Protein AF-A0A1Q9E3M9-F1 (afdb_monomer_lite)

Secondary structure (DSSP, 8-state):
--HHHHHHHHHH-GGGGGS-IIIIIHHHHHHHHHTT--HHHHHHHHHH-GGGGGS-IIIIIHHHHHHHHHTT--HHHHHHHHHHHH---SSHHHHHTT---TTTS-SSTHHHHHHHHHHHHT--HHHHHHHHHH-GGGGGS-IIIIIHHHHHHHHHTS---HHHHHHHHHH-GGGGGS-IIIIIHHHHHHHHHTT--HHHHHHHHHH-GGGGGS-IIIIIIHHHHHHHHTT--HHHHHHHHHH-HHHHHS-IIIIIHHHHHHHHHHS-HHHHHHHHHH-GGGGGS-HHHHHHHHHHHHHHT-GGGHHHHHHS-HHHHIIIIIGGGHHHHTT--S--------------------------PPPPP-B-GGG----------------S-SSS-SS--------------PPPPP-PPPPHHHHHSEE-SS-S-HHHHHHHHHHHHHH-TTS-GGGGSEEEE----TT--SSEE--SEEEES-BSSTT-EEEEEEE-SGGGGSHHHHHHHHHHHHHHHHTS-TT-EEEEEESS-------TTEEEEEPPPP-TTS--HHHHHHHHHHTT-

Foldseek 3Di:
DPPVLVVLLCVVCVCVVVDDCPPQVVVVVVVLVVLPADPVLVSQLCSQQVCLSVFDVVQFVVVLVVVLVVLVADSVLVNLLSSVLSPDDPQCVVVCVVFVPPRPDGPDDLQVVLLVVLVVLPDDSVLSSLLCSQCVSSSRDDCVPQVVVVLVCLCPVLPADSVLSSLLCSVCVCLSVDDCVPFQVVLLVVLVVLVDDSVLSNLLCSVPVCSSVDDVVVFVVVVLVVLVVLVDDSVLSNLLCSVCVVLSVDDCPPFVVVVLVVCVVLDDSVVSNVLCRVQVCLSVDDPVLLVVLCVLCVVQVQSLCSRVLSVDDPVVNCVVRVVVVVVVVVPDDPDDDDDDDDDDDDDDDDDDDDDDDDDDDFDFAQFDPVLDDDDDDDDDDDDDDDPDDPVPDDDDPDDDDDDDDDDDDDDDDDDDDAAPQLVQKDFDPDQPDPVLLVVCLVVLCSQPVPDPSRSQQIKHADDPDVPPNDRIQTANGWDACGGPPRQAIEGEHEPEDCCCLDPVNVVVVVVSQVRVQVVGDPPHAYEYEACDDSPDPQDRRYGYFHFHPDRPPDDRRVVVSVVVSVVVD

Sequence (569 aa):
MSSAQAEELVVKCPALARYGIDDKLKPMIQELEAWGLKKPQIANALSRYPPILRCSLEKNLKPTVRWLQDLGMTKADVSKVIVRLGLSKVEVVKVCARAPALLGYSIDENMKRTVHWFRELGLTETEVSKVIVRCPQVMGCSIEENLKPKVQWFRRDVGLARKHVATSIVRCPSVLGFSIENRLQPTRQWLQDLGLSKAEVAKVVSRLPAVLGLNIEKNLKLKVQWLRHLGLVEAEVANVMLGSPQLFAMSLQRNLKPKLRWLSELFSAERVRFLLVRYPYIFSRSHERWARRIQVLRRSGELSSFGPAMMLTDAKFAMRFENQRAVLLSKRPRGQVDAISVVSGGPFFSPAEGAGGTRVGYPSLPLRAQAIGTDLSGKGAYCGERLYLKVLCMRAFTCSFWGSLALVSCGACVVQSPPSWWKAGHPRRRPGSLAEAELLSHLAVLLLPEEPIAELFRDFPVEKQEGWGSNTLSPDLAVYGALETEEAALFLEYDGYYRHLTPAGKTADSRKTAVLLDSSPAGSYVLRIVHAHRRLELSCGLGEVVVDPWKPGHDPSLVKALFMSLSSC

InterPro domains:
  IPR003690 Transcription termination factor, mitochondrial/chloroplastic [PF02536] (30-84)
  IPR003690 Transcription termination factor, mitochondrial/chloroplastic [PF02536] (91-317)
  IPR003690 Transcription termination factor, mitochondrial/chloroplastic [PTHR13068] (116-231)
  IPR003690 Transcription termination factor, mitochondrial/chloroplastic [SM00733] (7-38)
  IPR003690 Transcription termination factor, mitochondrial/chloroplastic [SM00733] (43-74)
  IPR003690 Transcription termination factor, mitochondrial/chloroplastic [SM00733] (93-124)
  IPR003690 Transcription termination factor, mitochondrial/chloroplastic [SM00733] (129-161)
  IPR003690 Transcription termination factor, mitochondrial/chloroplastic [SM00733] (166-197)
  IPR003690 Transcription termination factor, mitochondrial/chloroplastic [SM00733] (202-233)
  IPR003690 Transcription termination factor, mitochondrial/chloroplastic [SM00733] (238-270)
  IPR003690 Transcription termination factor, mitochondrial/chloroplastic [SM00733] (273-304)
  IPR038538 MTERF superfamily, mitochondrial/chloroplastic [G3DSA:1.25.70.10] (1-85)
  IPR038538 MTERF superfamily, mitochondrial/chloroplastic [G3DSA:1.25.70.10] (173-316)

Radius of gyration: 34.76 Å; chains: 1; bounding box: 92×71×92 Å

Structure (mmCIF, N/CA/C/O backbone):
data_AF-A0A1Q9E3M9-F1
#
_entry.id   AF-A0A1Q9E3M9-F1
#
loop_
_atom_site.group_PDB
_atom_site.id
_atom_site.type_symbol
_atom_site.label_atom_id
_atom_site.label_alt_id
_atom_site.label_comp_id
_atom_site.label_asym_id
_atom_site.label_entity_id
_atom_site.label_seq_id
_atom_site.pdbx_PDB_ins_code
_atom_site.Cartn_x
_atom_site.Cartn_y
_atom_site.Cartn_z
_atom_site.occupancy
_atom_site.B_iso_or_equiv
_atom_site.auth_seq_id
_atom_site.auth_comp_id
_atom_site.auth_asym_id
_atom_site.auth_atom_id
_atom_site.pdbx_PDB_model_num
ATOM 1 N N . MET A 1 1 ? 36.127 2.850 -10.209 1.00 72.31 1 MET A N 1
ATOM 2 C CA . MET A 1 1 ? 35.883 1.478 -9.706 1.00 72.31 1 MET A CA 1
ATOM 3 C C . MET A 1 1 ? 36.886 1.202 -8.607 1.00 72.31 1 MET A C 1
ATOM 5 O O . MET A 1 1 ? 37.957 1.790 -8.661 1.00 72.31 1 MET A O 1
ATOM 9 N N . SER A 1 2 ? 36.557 0.367 -7.622 1.00 80.25 2 SER A N 1
ATOM 10 C CA . SER A 1 2 ? 37.592 -0.211 -6.750 1.00 80.25 2 SER A CA 1
ATOM 11 C C . SER A 1 2 ? 38.396 -1.279 -7.508 1.00 80.25 2 SER A C 1
ATOM 13 O O . SER A 1 2 ? 37.903 -1.795 -8.514 1.00 80.25 2 SER A O 1
ATOM 15 N N . SER A 1 3 ? 39.591 -1.641 -7.019 1.00 80.25 3 SER A N 1
ATOM 16 C CA . SER A 1 3 ? 40.403 -2.729 -7.607 1.00 80.25 3 SER A CA 1
ATOM 17 C C . SER A 1 3 ? 39.601 -4.029 -7.721 1.00 80.25 3 SER A C 1
ATOM 19 O O . SER A 1 3 ? 39.461 -4.581 -8.806 1.00 80.25 3 SER A O 1
ATOM 21 N N . ALA A 1 4 ? 38.910 -4.416 -6.643 1.00 80.12 4 ALA A N 1
ATOM 22 C CA . ALA A 1 4 ? 38.065 -5.612 -6.617 1.00 80.12 4 ALA A CA 1
ATOM 23 C C . ALA A 1 4 ? 36.946 -5.605 -7.680 1.00 80.12 4 ALA A C 1
ATOM 25 O O . ALA A 1 4 ? 36.628 -6.639 -8.260 1.00 80.12 4 ALA A O 1
ATOM 26 N N . GLN A 1 5 ? 36.342 -4.443 -7.971 1.00 75.62 5 GLN A N 1
ATOM 27 C CA . GLN A 1 5 ? 35.337 -4.340 -9.038 1.00 75.62 5 GLN A CA 1
ATOM 28 C C . GLN A 1 5 ? 35.954 -4.482 -10.433 1.00 75.62 5 GLN A C 1
ATOM 30 O O . GLN A 1 5 ? 35.278 -4.954 -11.346 1.00 75.62 5 GLN A O 1
ATOM 35 N N . ALA A 1 6 ? 37.196 -4.025 -10.616 1.00 79.94 6 ALA A N 1
ATOM 36 C CA . ALA A 1 6 ? 37.925 -4.152 -11.875 1.00 79.94 6 ALA A CA 1
ATOM 37 C C . ALA A 1 6 ? 38.322 -5.602 -12.138 1.00 79.94 6 ALA A C 1
ATOM 39 O O . ALA A 1 6 ? 38.054 -6.112 -13.222 1.00 79.94 6 ALA A O 1
ATOM 40 N N . GLU A 1 7 ? 38.844 -6.282 -11.122 1.00 81.81 7 GLU A N 1
ATOM 41 C CA . GLU A 1 7 ? 39.157 -7.710 -11.175 1.00 81.81 7 GLU A CA 1
ATOM 42 C C . GLU A 1 7 ? 37.902 -8.541 -11.492 1.00 81.81 7 GLU A C 1
ATOM 44 O O . GLU A 1 7 ? 37.902 -9.332 -12.434 1.00 81.81 7 GLU A O 1
ATOM 49 N N . GLU A 1 8 ? 36.785 -8.293 -10.793 1.00 79.06 8 GLU A N 1
ATOM 50 C CA . GLU A 1 8 ? 35.508 -8.974 -11.053 1.00 79.06 8 GLU A CA 1
ATOM 51 C C . GLU A 1 8 ? 35.000 -8.742 -12.490 1.00 79.06 8 GLU A C 1
ATOM 53 O O . GLU A 1 8 ? 34.477 -9.661 -13.128 1.00 79.06 8 GLU A O 1
ATOM 58 N N . LEU A 1 9 ? 35.154 -7.523 -13.017 1.00 79.06 9 LEU A N 1
ATOM 59 C CA . LEU A 1 9 ? 34.756 -7.180 -14.382 1.00 79.06 9 LEU A CA 1
ATOM 60 C C . LEU A 1 9 ? 35.605 -7.920 -15.426 1.00 79.06 9 LEU A C 1
ATOM 62 O O . LEU A 1 9 ? 35.044 -8.448 -16.386 1.00 79.06 9 LEU A O 1
ATOM 66 N N . VAL A 1 10 ? 36.926 -7.973 -15.238 1.00 82.00 10 VAL A N 1
ATOM 67 C CA . VAL A 1 10 ? 37.850 -8.673 -16.145 1.00 82.00 10 VAL A CA 1
ATOM 68 C C . VAL A 1 10 ? 37.545 -10.171 -16.173 1.00 82.00 10 VAL A C 1
ATOM 70 O O . VAL A 1 10 ? 37.449 -10.750 -17.254 1.00 82.00 10 VAL A O 1
ATOM 73 N N . VAL A 1 11 ? 37.284 -10.782 -15.011 1.00 81.06 11 VAL A N 1
ATOM 74 C CA . VAL A 1 11 ? 36.912 -12.205 -14.912 1.00 81.06 11 VAL A CA 1
ATOM 75 C C . VAL A 1 11 ? 35.598 -12.497 -15.642 1.00 81.06 11 VAL A C 1
ATOM 77 O O . VAL A 1 11 ? 35.499 -13.463 -16.396 1.00 81.06 11 VAL A O 1
ATOM 80 N N . LYS A 1 12 ? 34.571 -11.660 -15.451 1.00 74.19 12 LYS A N 1
ATOM 81 C CA . LYS A 1 12 ? 33.251 -11.871 -16.073 1.00 74.19 12 LYS A CA 1
ATOM 82 C C . LYS A 1 12 ? 33.185 -11.462 -17.545 1.00 74.19 12 LYS A C 1
ATOM 84 O O . LYS A 1 12 ? 32.263 -11.876 -18.248 1.00 74.19 12 LYS A O 1
ATOM 89 N N . CYS A 1 13 ? 34.105 -10.622 -18.010 1.00 74.56 13 CYS A N 1
ATOM 90 C CA . CYS A 1 13 ? 34.165 -10.156 -19.391 1.00 74.56 13 CYS A CA 1
ATOM 91 C C . CYS A 1 13 ? 35.605 -10.153 -19.911 1.00 74.56 13 CYS A C 1
ATOM 93 O O . CYS A 1 13 ? 36.184 -9.084 -20.106 1.00 74.56 13 CYS A O 1
ATOM 95 N N . PRO A 1 14 ? 36.167 -11.330 -20.236 1.00 77.94 14 PRO A N 1
ATOM 96 C CA . PRO A 1 14 ? 37.509 -11.419 -20.817 1.00 77.94 14 PRO A CA 1
ATOM 97 C C . PRO A 1 14 ? 37.640 -10.647 -22.140 1.00 77.94 14 PRO A C 1
ATOM 99 O O . PRO A 1 14 ? 38.711 -10.164 -22.496 1.00 77.94 14 PRO A O 1
ATOM 102 N N . ALA A 1 15 ? 36.523 -10.469 -22.858 1.00 76.62 15 ALA A N 1
ATOM 103 C CA . ALA A 1 15 ? 36.451 -9.663 -24.076 1.00 76.62 15 ALA A CA 1
ATOM 104 C C . ALA A 1 15 ? 36.754 -8.170 -23.851 1.00 76.62 15 ALA A C 1
ATOM 106 O O . ALA A 1 15 ? 36.990 -7.465 -24.828 1.00 76.62 15 ALA A O 1
ATOM 107 N N . LEU A 1 16 ? 36.775 -7.688 -22.601 1.00 80.44 16 LEU A N 1
ATOM 108 C CA . LEU A 1 16 ? 37.131 -6.310 -22.266 1.00 80.44 16 LEU A CA 1
ATOM 109 C C . LEU A 1 16 ? 38.517 -5.925 -22.800 1.00 80.44 16 LEU A C 1
ATOM 111 O O . LEU A 1 16 ? 38.677 -4.809 -23.279 1.00 80.44 16 LEU A O 1
ATOM 115 N N . ALA A 1 17 ? 39.476 -6.857 -22.797 1.00 79.12 17 ALA A N 1
ATOM 116 C CA . ALA A 1 17 ? 40.823 -6.636 -23.333 1.00 79.12 17 ALA A CA 1
ATOM 117 C C . ALA A 1 17 ? 40.845 -6.355 -24.849 1.00 79.12 17 ALA A C 1
ATOM 119 O O . ALA A 1 17 ? 41.837 -5.858 -25.367 1.00 79.12 17 ALA A O 1
ATOM 120 N N . ARG A 1 18 ? 39.758 -6.677 -25.564 1.00 81.38 18 ARG A N 1
ATOM 121 C CA . ARG A 1 18 ? 39.610 -6.451 -27.010 1.00 81.38 18 ARG A CA 1
ATOM 122 C C . ARG A 1 18 ? 38.850 -5.167 -27.340 1.00 81.38 18 ARG A C 1
ATOM 124 O O . ARG A 1 18 ? 38.655 -4.873 -28.514 1.00 81.38 18 ARG A O 1
ATOM 131 N N . TYR A 1 19 ? 38.346 -4.443 -26.342 1.00 83.62 19 TYR A N 1
ATOM 132 C CA . TYR A 1 19 ? 37.642 -3.185 -26.566 1.00 83.62 19 TYR A CA 1
ATOM 133 C C . TYR A 1 19 ? 38.624 -2.033 -26.472 1.00 83.62 19 TYR A C 1
ATOM 135 O O . TYR A 1 19 ? 39.259 -1.851 -25.433 1.00 83.62 19 TYR A O 1
ATOM 143 N N . GLY A 1 20 ? 38.727 -1.244 -27.538 1.00 83.25 20 GLY A N 1
ATOM 144 C CA . GLY A 1 20 ? 39.530 -0.042 -27.478 1.00 83.25 20 GLY A CA 1
ATOM 145 C C . GLY A 1 20 ? 38.888 1.001 -26.557 1.00 83.25 20 GLY A C 1
ATOM 146 O O . GLY A 1 20 ? 37.668 1.066 -26.324 1.00 83.25 20 GLY A O 1
ATOM 147 N N . ILE A 1 21 ? 39.769 1.773 -25.928 1.00 84.06 21 ILE A N 1
ATOM 148 C CA . ILE A 1 21 ? 39.383 2.747 -24.912 1.00 84.06 21 ILE A CA 1
ATOM 149 C C . ILE A 1 21 ? 38.654 3.919 -25.574 1.00 84.06 21 ILE A C 1
ATOM 151 O O . ILE A 1 21 ? 37.611 4.338 -25.076 1.00 84.06 21 ILE A O 1
ATOM 155 N N . ASP A 1 22 ? 39.180 4.423 -26.689 1.00 84.12 22 ASP A N 1
ATOM 156 C CA . ASP A 1 22 ? 38.700 5.639 -27.351 1.00 84.12 22 ASP A CA 1
ATOM 157 C C . ASP A 1 22 ? 37.520 5.411 -28.300 1.00 84.12 22 ASP A C 1
ATOM 159 O O . ASP A 1 22 ? 36.632 6.253 -28.389 1.00 84.12 22 ASP A O 1
ATOM 163 N N . ASP A 1 23 ? 37.468 4.262 -28.963 1.00 82.56 23 ASP A N 1
ATOM 164 C CA . ASP A 1 23 ? 36.456 3.908 -29.963 1.00 82.56 23 ASP A CA 1
ATOM 165 C C . ASP A 1 23 ? 35.197 3.280 -29.347 1.00 82.56 23 ASP A C 1
ATOM 167 O O . ASP A 1 23 ? 34.107 3.408 -29.906 1.00 82.56 23 ASP A O 1
ATOM 171 N N . LYS A 1 24 ? 35.312 2.619 -28.185 1.00 83.56 24 LYS A N 1
ATOM 172 C CA . LYS A 1 24 ? 34.184 1.895 -27.581 1.00 83.56 24 LYS A CA 1
ATOM 173 C C . LYS A 1 24 ? 33.884 2.263 -26.136 1.00 83.56 24 LYS A C 1
ATOM 175 O O . LYS A 1 24 ? 32.739 2.595 -25.818 1.00 83.56 24 LYS A O 1
ATOM 180 N N . LEU A 1 25 ? 34.871 2.178 -25.244 1.00 84.00 25 LEU A N 1
ATOM 181 C CA . LEU A 1 25 ? 34.615 2.342 -23.809 1.00 84.00 25 LEU A CA 1
ATOM 182 C C . LEU A 1 25 ? 34.280 3.795 -23.445 1.00 84.00 25 LEU A C 1
ATOM 184 O O . LEU A 1 25 ? 33.283 4.026 -22.758 1.00 84.00 25 LEU A O 1
ATOM 188 N N . LYS A 1 26 ? 35.058 4.773 -23.928 1.00 88.00 26 LYS A N 1
ATOM 189 C CA . LYS A 1 26 ? 34.812 6.204 -23.687 1.00 88.00 26 LYS A CA 1
ATOM 190 C C . LYS A 1 26 ? 33.449 6.660 -24.232 1.00 88.00 26 LYS A C 1
ATOM 192 O O . LYS A 1 26 ? 32.684 7.184 -23.420 1.00 88.00 26 LYS A O 1
ATOM 197 N N . PRO A 1 27 ? 33.079 6.410 -25.507 1.00 88.62 27 PRO A N 1
ATOM 198 C CA . PRO A 1 27 ? 31.765 6.800 -26.025 1.00 88.62 27 PRO A CA 1
ATOM 199 C C . PRO A 1 27 ? 30.605 6.169 -25.250 1.00 88.62 27 PRO A C 1
ATOM 201 O O . PRO A 1 27 ? 29.623 6.839 -24.941 1.00 88.62 27 PRO A O 1
ATOM 204 N N . MET A 1 28 ? 30.726 4.893 -24.863 1.00 82.25 28 MET A N 1
ATOM 205 C CA . MET A 1 28 ? 29.691 4.222 -24.076 1.00 82.25 28 MET A CA 1
ATOM 206 C C . MET A 1 28 ? 29.522 4.852 -22.688 1.00 82.25 28 MET A C 1
ATOM 208 O O . MET A 1 28 ? 28.396 5.060 -22.243 1.00 82.25 28 MET A O 1
ATOM 212 N N . ILE A 1 29 ? 30.622 5.168 -21.999 1.00 84.62 29 ILE A N 1
ATOM 213 C CA . ILE A 1 29 ? 30.569 5.823 -20.685 1.00 84.62 29 ILE A CA 1
ATOM 214 C C . ILE A 1 29 ? 29.974 7.230 -20.812 1.00 84.62 29 ILE A C 1
ATOM 216 O O . ILE A 1 29 ? 29.083 7.566 -20.035 1.00 84.62 29 ILE A O 1
ATOM 220 N N . GLN A 1 30 ? 30.413 8.014 -21.800 1.00 89.00 30 GLN A N 1
ATOM 221 C CA . GLN A 1 30 ? 29.900 9.364 -22.054 1.00 89.00 30 GLN A CA 1
ATOM 222 C C . GLN A 1 30 ? 28.395 9.357 -22.336 1.00 89.00 30 GLN A C 1
ATOM 224 O O . GLN A 1 30 ? 27.663 10.183 -21.797 1.00 89.00 30 GLN A O 1
ATOM 229 N N . GLU A 1 31 ? 27.902 8.396 -23.117 1.00 83.81 31 GLU A N 1
ATOM 230 C CA . GLU A 1 31 ? 26.470 8.281 -23.395 1.00 83.81 31 GLU A CA 1
ATOM 231 C C . GLU A 1 31 ? 25.672 7.872 -22.140 1.00 83.81 31 GLU A C 1
ATOM 233 O O . GLU A 1 31 ? 24.611 8.430 -21.860 1.00 83.81 31 GLU A O 1
ATOM 238 N N . LEU A 1 32 ? 26.194 6.957 -21.313 1.00 80.50 32 LEU A N 1
ATOM 239 C CA . LEU A 1 32 ? 25.564 6.615 -20.029 1.00 80.50 32 LEU A CA 1
ATOM 240 C C . LEU A 1 32 ? 25.511 7.829 -19.080 1.00 80.50 32 LEU A C 1
ATOM 242 O O . LEU A 1 32 ? 24.511 8.027 -18.380 1.00 80.50 32 LEU A O 1
ATOM 246 N N . GLU A 1 33 ? 26.549 8.669 -19.070 1.00 84.88 33 GLU A N 1
ATOM 247 C CA . GLU A 1 33 ? 26.542 9.955 -18.360 1.00 84.88 33 GLU A CA 1
ATOM 248 C C . GLU A 1 33 ? 25.502 10.917 -18.961 1.00 84.88 33 GLU A C 1
ATOM 250 O O . GLU A 1 33 ? 24.733 11.545 -18.222 1.00 84.88 33 GLU A O 1
ATOM 255 N N . ALA A 1 34 ? 25.383 10.963 -20.292 1.00 85.75 34 ALA A N 1
ATOM 256 C CA . ALA A 1 34 ? 24.365 11.734 -21.000 1.00 85.75 34 ALA A CA 1
ATOM 257 C C . ALA A 1 34 ? 22.933 11.262 -20.684 1.00 85.75 34 ALA A C 1
ATOM 259 O O . ALA A 1 34 ? 22.013 12.081 -20.690 1.00 85.75 34 ALA A O 1
ATOM 260 N N . TRP A 1 35 ? 22.725 10.000 -20.292 1.00 80.88 35 TRP A N 1
ATOM 261 C CA . TRP A 1 35 ? 21.451 9.482 -19.759 1.00 80.88 35 TRP A CA 1
ATOM 262 C C . TRP A 1 35 ? 21.287 9.662 -18.244 1.00 80.88 35 TRP A C 1
ATOM 264 O O . TRP A 1 35 ? 20.272 9.278 -17.665 1.00 80.88 35 TRP A O 1
ATOM 274 N N . GLY A 1 36 ? 22.233 10.340 -17.593 1.00 80.19 36 GLY A N 1
ATOM 275 C CA . GLY A 1 36 ? 22.123 10.782 -16.205 1.00 80.19 36 GLY A CA 1
ATOM 276 C C . GLY A 1 36 ? 22.624 9.766 -15.184 1.00 80.19 36 GLY A C 1
ATOM 277 O O . GLY A 1 36 ? 22.247 9.851 -14.012 1.00 80.19 36 GLY A O 1
ATOM 278 N N . LEU A 1 37 ? 23.443 8.794 -15.594 1.00 80.69 37 LEU A N 1
ATOM 279 C CA . LEU A 1 37 ? 24.149 7.929 -14.656 1.00 80.69 37 LEU A CA 1
ATOM 280 C C . LEU A 1 37 ? 25.412 8.631 -14.149 1.00 80.69 37 LEU A C 1
ATOM 282 O O . LEU A 1 37 ? 26.186 9.195 -14.913 1.00 80.69 37 LEU A O 1
ATOM 286 N N . LYS A 1 38 ? 25.657 8.558 -12.841 1.00 85.31 38 LYS A N 1
ATOM 287 C CA . LYS A 1 38 ? 26.912 9.024 -12.238 1.00 85.31 38 LYS A CA 1
ATOM 288 C C . LYS A 1 38 ? 28.002 7.964 -12.407 1.00 85.31 38 LYS A C 1
ATOM 290 O O . LYS A 1 38 ? 27.709 6.769 -12.342 1.00 85.31 38 LYS A O 1
ATOM 295 N N . LYS A 1 39 ? 29.274 8.372 -12.477 1.00 84.25 39 LYS A N 1
ATOM 296 C CA . LYS A 1 39 ? 30.438 7.462 -12.582 1.00 84.25 39 LYS A CA 1
ATOM 297 C C . LYS A 1 39 ? 30.401 6.246 -11.631 1.00 84.25 39 LYS A C 1
ATOM 299 O O . LYS A 1 39 ? 30.649 5.137 -12.104 1.00 84.25 39 LYS A O 1
ATOM 304 N N . PRO A 1 40 ? 30.026 6.367 -10.336 1.00 82.75 40 PRO A N 1
ATOM 305 C CA . PRO A 1 40 ? 29.911 5.201 -9.451 1.00 82.75 40 PRO A CA 1
ATOM 306 C C . PRO A 1 40 ? 28.787 4.230 -9.845 1.00 82.75 40 PRO A C 1
ATOM 308 O O . PRO A 1 40 ? 28.911 3.021 -9.658 1.00 82.75 40 PRO A O 1
ATOM 311 N N . GLN A 1 41 ? 27.686 4.746 -10.397 1.00 79.75 41 GLN A N 1
ATOM 312 C CA . GLN A 1 41 ? 26.563 3.936 -10.870 1.00 79.75 41 GLN A CA 1
ATOM 313 C C . GLN A 1 41 ? 26.940 3.176 -12.141 1.00 79.75 41 GLN A C 1
ATOM 315 O O . GLN A 1 41 ? 26.636 1.991 -12.233 1.00 79.75 41 GLN A O 1
ATOM 320 N N . ILE A 1 42 ? 27.646 3.834 -13.067 1.00 79.31 42 ILE A N 1
ATOM 321 C CA . ILE A 1 42 ? 28.178 3.226 -14.295 1.00 79.31 42 ILE A CA 1
ATOM 322 C C . ILE A 1 42 ? 29.141 2.097 -13.934 1.00 79.31 42 ILE A C 1
ATOM 324 O O . ILE A 1 42 ? 28.916 0.956 -14.321 1.00 79.31 42 ILE A O 1
ATOM 328 N N . ALA A 1 43 ? 30.140 2.387 -13.100 1.00 79.88 43 ALA A N 1
ATOM 329 C CA . ALA A 1 43 ? 31.094 1.408 -12.582 1.00 79.88 43 ALA A CA 1
ATOM 330 C C . ALA A 1 43 ? 30.414 0.136 -12.046 1.00 79.88 43 ALA A C 1
ATOM 332 O O . ALA A 1 43 ? 30.756 -0.981 -12.426 1.00 79.88 43 ALA A O 1
ATOM 333 N N . ASN A 1 44 ? 29.419 0.312 -11.179 1.00 76.38 44 ASN A N 1
ATOM 334 C CA . ASN A 1 44 ? 28.706 -0.799 -10.565 1.00 76.38 44 ASN A CA 1
ATOM 335 C C . ASN A 1 44 ? 27.724 -1.504 -11.527 1.00 76.38 44 ASN A C 1
ATOM 337 O O . ASN A 1 44 ? 27.471 -2.694 -11.364 1.00 76.38 44 ASN A O 1
ATOM 341 N N . ALA A 1 45 ? 27.167 -0.810 -12.523 1.00 71.19 45 ALA A N 1
ATOM 342 C CA . ALA A 1 45 ? 26.358 -1.440 -13.566 1.00 71.19 45 ALA A CA 1
ATOM 343 C C . ALA A 1 45 ? 27.224 -2.322 -14.479 1.00 71.19 45 ALA A C 1
ATOM 345 O O . ALA A 1 45 ? 26.863 -3.471 -14.730 1.00 71.19 45 ALA A O 1
ATOM 346 N N . LEU A 1 46 ? 28.391 -1.820 -14.896 1.00 75.25 46 LEU A N 1
ATOM 347 C CA . LEU A 1 46 ? 29.344 -2.553 -15.728 1.00 75.25 46 LEU A CA 1
ATOM 348 C C . LEU A 1 46 ? 29.884 -3.796 -15.014 1.00 75.25 46 LEU A C 1
ATOM 350 O O . LEU A 1 46 ? 29.877 -4.870 -15.602 1.00 75.25 46 LEU A O 1
ATOM 354 N N . SER A 1 47 ? 30.291 -3.693 -13.742 1.00 73.81 47 SER A N 1
ATOM 355 C CA . SER A 1 47 ? 30.856 -4.839 -13.003 1.00 73.81 47 SER A CA 1
ATOM 356 C C . SER A 1 47 ? 29.848 -5.974 -12.779 1.00 73.81 47 SER A C 1
ATOM 358 O O . SER A 1 47 ? 30.202 -7.156 -12.719 1.00 73.81 47 SER A O 1
ATOM 360 N N . ARG A 1 48 ? 28.565 -5.632 -12.645 1.00 70.81 48 ARG A N 1
ATOM 361 C CA . ARG A 1 48 ? 27.507 -6.608 -12.372 1.00 70.81 48 ARG A CA 1
ATOM 362 C C . ARG A 1 48 ? 26.858 -7.168 -13.626 1.00 70.81 48 ARG A C 1
ATOM 364 O O . ARG A 1 48 ? 26.467 -8.332 -13.615 1.00 70.81 48 ARG A O 1
ATOM 371 N N . TYR A 1 49 ? 26.782 -6.375 -14.692 1.00 71.19 49 TYR A N 1
ATOM 372 C CA . TYR A 1 49 ? 26.294 -6.816 -15.991 1.00 71.19 49 TYR A CA 1
ATOM 373 C C . TYR A 1 49 ? 27.267 -6.430 -17.120 1.00 71.19 49 TYR A C 1
ATOM 375 O O . TYR A 1 49 ? 26.954 -5.594 -17.969 1.00 71.19 49 TYR A O 1
ATOM 383 N N . PRO A 1 50 ? 28.443 -7.078 -17.184 1.00 72.50 50 PRO A N 1
ATOM 384 C CA . PRO A 1 50 ? 29.416 -6.818 -18.242 1.00 72.50 50 PRO A CA 1
ATOM 385 C C . PRO A 1 50 ? 28.934 -7.045 -19.686 1.00 72.50 50 PRO A C 1
ATOM 387 O O . PRO A 1 50 ? 29.461 -6.372 -20.576 1.00 72.50 50 PRO A O 1
ATOM 390 N N . PRO A 1 51 ? 27.938 -7.917 -19.977 1.00 72.44 51 PRO A N 1
ATOM 391 C CA . PRO A 1 51 ? 27.414 -8.065 -21.335 1.00 72.44 51 PRO A CA 1
ATOM 392 C C . PRO A 1 51 ? 26.871 -6.775 -21.964 1.00 72.44 51 PRO A C 1
ATOM 394 O O . PRO A 1 51 ? 26.801 -6.703 -23.188 1.00 72.44 51 PRO A O 1
ATOM 397 N N . ILE A 1 52 ? 26.560 -5.728 -21.187 1.00 69.69 52 ILE A N 1
ATOM 398 C CA . ILE A 1 52 ? 26.219 -4.405 -21.743 1.00 69.69 52 ILE A CA 1
ATOM 399 C C . ILE A 1 52 ? 27.317 -3.856 -22.663 1.00 69.69 52 ILE A C 1
ATOM 401 O O . ILE A 1 52 ? 27.012 -3.246 -23.681 1.00 69.69 52 ILE A O 1
ATOM 405 N N . LEU A 1 53 ? 28.587 -4.163 -22.376 1.00 72.06 53 LEU A N 1
ATOM 406 C CA . LEU A 1 53 ? 29.729 -3.756 -23.195 1.00 72.06 53 LEU A CA 1
ATOM 407 C C . LEU A 1 53 ? 29.766 -4.476 -24.554 1.00 72.06 53 LEU A C 1
ATOM 409 O O . LEU A 1 53 ? 30.488 -4.063 -25.456 1.00 72.06 53 LEU A O 1
ATOM 413 N N . ARG A 1 54 ? 29.009 -5.566 -24.730 1.00 70.94 54 ARG A N 1
ATOM 414 C CA . ARG A 1 54 ? 28.855 -6.247 -26.027 1.00 70.94 54 ARG A CA 1
ATOM 415 C C . ARG A 1 54 ? 27.799 -5.580 -26.911 1.00 70.94 54 ARG A C 1
ATOM 417 O O . ARG A 1 54 ? 27.804 -5.821 -28.112 1.00 70.94 54 ARG A O 1
ATOM 424 N N . CYS A 1 55 ? 26.914 -4.765 -26.338 1.00 70.06 55 CYS A N 1
ATOM 425 C CA . CYS A 1 55 ? 25.805 -4.146 -27.058 1.00 70.06 55 CYS A CA 1
ATOM 426 C C . CYS A 1 55 ? 26.299 -2.974 -27.919 1.00 70.06 55 CYS A C 1
ATOM 428 O O . CYS A 1 55 ? 27.208 -2.241 -27.522 1.00 70.06 55 CYS A O 1
ATOM 430 N N . SER A 1 56 ? 25.689 -2.776 -29.090 1.00 74.50 56 SER A N 1
ATOM 431 C CA . SER A 1 56 ? 25.957 -1.596 -29.915 1.00 74.50 56 SER A CA 1
ATOM 432 C C . SER A 1 56 ? 25.258 -0.376 -29.321 1.00 74.50 56 SER A C 1
ATOM 434 O O . SER A 1 56 ? 24.064 -0.423 -29.010 1.00 74.50 56 SER A O 1
ATOM 436 N N . LEU A 1 57 ? 25.986 0.736 -29.202 1.00 72.81 57 LEU A N 1
ATOM 437 C CA . LEU A 1 57 ? 25.406 1.994 -28.742 1.00 72.81 57 LEU A CA 1
ATOM 438 C C . LEU A 1 57 ? 24.298 2.471 -29.691 1.00 72.81 57 LEU A C 1
ATOM 440 O O . LEU A 1 57 ? 23.193 2.761 -29.242 1.00 72.81 57 LEU A O 1
ATOM 444 N N . GLU A 1 58 ? 24.581 2.471 -30.995 1.00 78.19 58 GLU A N 1
ATOM 445 C CA . GLU A 1 58 ? 23.674 2.971 -32.034 1.00 78.19 58 GLU A CA 1
ATOM 446 C C . GLU A 1 58 ? 22.551 1.992 -32.373 1.00 78.19 58 GLU A C 1
ATOM 448 O O . GLU A 1 58 ? 21.411 2.408 -32.557 1.00 78.19 58 GLU A O 1
ATOM 453 N N . LYS A 1 59 ? 22.845 0.686 -32.439 1.00 70.19 59 LYS A N 1
ATOM 454 C CA . LYS A 1 59 ? 21.851 -0.310 -32.878 1.00 70.19 59 LYS A CA 1
ATOM 455 C C . LYS A 1 59 ? 20.998 -0.874 -31.742 1.00 70.19 59 LYS A C 1
ATOM 457 O O . LYS A 1 59 ? 19.911 -1.369 -32.010 1.00 70.19 59 LYS A O 1
ATOM 462 N N . ASN A 1 60 ? 21.462 -0.819 -30.488 1.00 70.00 60 ASN A N 1
ATOM 463 C CA . ASN A 1 60 ? 20.749 -1.418 -29.353 1.00 70.00 60 ASN A CA 1
ATOM 464 C C . ASN A 1 60 ? 20.388 -0.387 -28.283 1.00 70.00 60 ASN A C 1
ATOM 466 O O . ASN A 1 60 ? 19.211 -0.182 -27.990 1.00 70.00 60 ASN A O 1
ATOM 470 N N . LEU A 1 61 ? 21.383 0.269 -27.681 1.00 71.56 61 LEU A N 1
ATOM 471 C CA . LEU A 1 61 ? 21.150 1.027 -26.450 1.00 71.56 61 LEU A CA 1
ATOM 472 C C . LEU A 1 61 ? 20.383 2.336 -26.703 1.00 71.56 61 LEU A C 1
ATOM 474 O O . LEU A 1 61 ? 19.364 2.569 -26.054 1.00 71.56 61 LEU A O 1
ATOM 478 N N . LYS A 1 62 ? 20.811 3.158 -27.673 1.00 78.25 62 LYS A N 1
ATOM 479 C CA . LYS A 1 62 ? 20.137 4.424 -28.016 1.00 78.25 62 LYS A CA 1
ATOM 480 C C . LYS A 1 62 ? 18.679 4.217 -28.430 1.00 78.25 62 LYS A C 1
ATOM 482 O O . LYS A 1 62 ? 17.822 4.901 -27.869 1.00 78.25 62 LYS A O 1
ATOM 487 N N . PRO A 1 63 ? 18.342 3.278 -29.334 1.00 75.75 63 PRO A N 1
ATOM 488 C CA . PRO A 1 63 ? 16.950 3.095 -29.716 1.00 75.75 63 PRO A CA 1
ATOM 489 C C . PRO A 1 63 ? 16.106 2.520 -28.560 1.00 75.75 63 PRO A C 1
ATOM 491 O O . PRO A 1 63 ? 14.932 2.859 -28.447 1.00 75.75 63 PRO A O 1
ATOM 494 N N . THR A 1 64 ? 16.700 1.746 -27.636 1.00 73.44 64 THR A N 1
ATOM 495 C CA . THR A 1 64 ? 15.995 1.245 -26.438 1.00 73.44 64 THR A CA 1
ATOM 496 C C . THR A 1 64 ? 15.651 2.399 -25.509 1.00 73.44 64 THR A C 1
ATOM 498 O O . THR A 1 64 ? 14.529 2.493 -25.022 1.00 73.44 64 THR A O 1
ATOM 501 N N . VAL A 1 65 ? 16.601 3.309 -25.284 1.00 76.12 65 VAL A N 1
ATOM 502 C CA . VAL A 1 65 ? 16.381 4.507 -24.466 1.00 76.12 65 VAL A CA 1
ATOM 503 C C . VAL A 1 65 ? 15.321 5.414 -25.083 1.00 76.12 65 VAL A C 1
ATOM 505 O O . VAL A 1 65 ? 14.441 5.857 -24.350 1.00 76.12 65 VAL A O 1
ATOM 508 N N . ARG A 1 66 ? 15.348 5.629 -26.406 1.00 82.38 66 ARG A N 1
ATOM 509 C CA . ARG A 1 66 ? 14.300 6.385 -27.116 1.00 82.38 66 ARG A CA 1
ATOM 510 C C . ARG A 1 66 ? 12.924 5.750 -26.922 1.00 82.38 66 ARG A C 1
ATOM 512 O O . ARG A 1 66 ? 12.009 6.419 -26.471 1.00 82.38 66 ARG A O 1
ATOM 519 N N . TRP A 1 67 ? 12.807 4.439 -27.124 1.00 82.19 67 TRP A N 1
ATOM 520 C CA . TRP A 1 67 ? 11.547 3.726 -26.905 1.00 82.19 67 TRP A CA 1
ATOM 521 C C . TRP A 1 67 ? 11.037 3.833 -25.455 1.00 82.19 67 TRP A C 1
ATOM 523 O O . TRP A 1 67 ? 9.846 4.022 -25.226 1.00 82.19 67 TRP A O 1
ATOM 533 N N . LEU A 1 68 ? 11.924 3.760 -24.456 1.00 79.38 68 LEU A N 1
ATOM 534 C CA . LEU A 1 68 ? 11.549 3.991 -23.054 1.00 79.38 68 LEU A CA 1
ATOM 535 C C . LEU A 1 68 ? 11.060 5.433 -22.827 1.00 79.38 68 LEU A C 1
ATOM 537 O O . LEU A 1 68 ? 10.111 5.651 -22.074 1.00 79.38 68 LEU A O 1
ATOM 541 N N . GLN A 1 69 ? 11.682 6.417 -23.477 1.00 83.00 69 GLN A N 1
ATOM 542 C CA . GLN A 1 69 ? 11.243 7.815 -23.426 1.00 83.00 69 GLN A CA 1
ATOM 543 C C . GLN A 1 69 ? 9.868 8.003 -24.079 1.00 83.00 69 GLN A C 1
ATOM 545 O O . GLN A 1 69 ? 9.034 8.699 -23.502 1.00 83.00 69 GLN A O 1
ATOM 550 N N . ASP A 1 70 ? 9.590 7.318 -25.192 1.00 84.50 70 ASP A N 1
ATOM 551 C CA . ASP A 1 70 ? 8.284 7.336 -25.871 1.00 84.50 70 ASP A CA 1
ATOM 552 C C . ASP A 1 70 ? 7.157 6.760 -24.991 1.00 84.50 70 ASP A C 1
ATOM 554 O O . ASP A 1 70 ? 6.002 7.167 -25.102 1.00 84.50 70 ASP A O 1
ATOM 558 N N . LEU A 1 71 ? 7.483 5.871 -24.044 1.00 78.50 71 LEU A N 1
ATOM 559 C CA . LEU A 1 71 ? 6.559 5.396 -22.999 1.00 78.50 71 LEU A CA 1
ATOM 560 C C . LEU A 1 71 ? 6.332 6.420 -21.863 1.00 78.50 71 LEU A C 1
ATOM 562 O O . LEU A 1 71 ? 5.682 6.124 -20.853 1.00 78.50 71 LEU A O 1
ATOM 566 N N . GLY A 1 72 ? 6.887 7.627 -21.984 1.00 83.12 72 GLY A N 1
ATOM 567 C CA . GLY A 1 72 ? 6.783 8.700 -20.997 1.00 83.12 72 GLY A CA 1
ATOM 568 C C . GLY A 1 72 ? 7.775 8.584 -19.837 1.00 83.12 72 GLY A C 1
ATOM 569 O O . GLY A 1 72 ? 7.548 9.172 -18.777 1.00 83.12 72 GLY A O 1
ATOM 570 N N . MET A 1 73 ? 8.859 7.812 -19.982 1.00 83.12 73 MET A N 1
ATOM 571 C CA . MET A 1 73 ? 9.885 7.694 -18.940 1.00 83.12 73 MET A CA 1
ATOM 572 C C . MET A 1 73 ? 10.853 8.877 -18.984 1.00 83.12 73 MET A C 1
ATOM 574 O O . MET A 1 73 ? 11.411 9.223 -20.023 1.00 83.12 73 MET A O 1
ATOM 578 N N . THR A 1 74 ? 11.120 9.475 -17.824 1.00 87.44 74 THR A N 1
ATOM 579 C CA . THR A 1 74 ? 12.103 10.560 -17.720 1.00 87.44 74 THR A CA 1
ATOM 580 C C . THR A 1 74 ? 13.539 10.031 -17.804 1.00 87.44 74 THR A C 1
ATOM 582 O O . THR A 1 74 ? 13.808 8.855 -17.545 1.00 87.44 74 THR A O 1
ATOM 585 N N . LYS A 1 75 ? 14.511 10.920 -18.044 1.00 79.56 75 LYS A N 1
ATOM 586 C CA . LYS A 1 75 ? 15.951 10.600 -17.952 1.00 79.56 75 LYS A CA 1
ATOM 587 C C . LYS A 1 75 ? 16.321 9.938 -16.611 1.00 79.56 75 LYS A C 1
ATOM 589 O O . LYS A 1 75 ? 17.079 8.971 -16.570 1.00 79.56 75 LYS A O 1
ATOM 594 N N . ALA A 1 76 ? 15.725 10.395 -15.507 1.00 83.81 76 ALA A N 1
ATOM 595 C CA . ALA A 1 76 ? 15.930 9.795 -14.189 1.00 83.81 76 ALA A CA 1
ATOM 596 C C . ALA A 1 76 ? 15.354 8.371 -14.084 1.00 83.81 76 ALA A C 1
ATOM 598 O O . ALA A 1 76 ? 15.907 7.530 -13.374 1.00 83.81 76 ALA A O 1
ATOM 599 N N . ASP A 1 77 ? 14.250 8.087 -14.770 1.00 80.25 77 ASP A N 1
ATOM 600 C CA . ASP A 1 77 ? 13.627 6.763 -14.786 1.00 80.25 77 ASP A CA 1
ATOM 601 C C . ASP A 1 77 ? 14.416 5.768 -15.636 1.00 80.25 77 ASP A C 1
ATOM 603 O O . ASP A 1 77 ? 14.660 4.652 -15.175 1.00 80.25 77 ASP A O 1
ATOM 607 N N . VAL A 1 78 ? 14.916 6.196 -16.798 1.00 77.88 78 VAL A N 1
ATOM 608 C CA . VAL A 1 78 ? 15.860 5.418 -17.618 1.00 77.88 78 VAL A CA 1
ATOM 609 C C . VAL A 1 78 ? 17.110 5.061 -16.806 1.00 77.88 78 VAL A C 1
ATOM 611 O O . VAL A 1 78 ? 17.492 3.892 -16.732 1.00 77.88 78 VAL A O 1
ATOM 614 N N . SER A 1 79 ? 17.694 6.034 -16.098 1.00 78.12 79 SER A N 1
ATOM 615 C CA . SER A 1 79 ? 18.840 5.799 -15.208 1.00 78.12 79 SER A CA 1
ATOM 616 C C . SER A 1 79 ? 18.532 4.747 -14.129 1.00 78.12 79 SER A C 1
ATOM 618 O O . SER A 1 79 ? 19.313 3.813 -13.925 1.00 78.12 79 SER A O 1
ATOM 620 N N . LYS A 1 80 ? 17.351 4.803 -13.487 1.00 80.31 80 LYS A N 1
ATOM 621 C CA . LYS A 1 80 ? 16.917 3.775 -12.516 1.00 80.31 80 LYS A CA 1
ATOM 622 C C . LYS A 1 80 ? 16.786 2.389 -13.147 1.00 80.31 80 LYS A C 1
ATOM 624 O O . LYS A 1 80 ? 17.156 1.416 -12.491 1.00 80.31 80 LYS A O 1
ATOM 629 N N . VAL A 1 81 ? 16.248 2.285 -14.364 1.00 74.69 81 VAL A N 1
ATOM 630 C CA . VAL A 1 81 ? 16.107 1.009 -15.087 1.00 74.69 81 VAL A CA 1
ATOM 631 C C . VAL A 1 81 ? 17.480 0.392 -15.334 1.00 74.69 81 VAL A C 1
ATOM 633 O O . VAL A 1 81 ? 17.709 -0.745 -14.924 1.00 74.69 81 VAL A O 1
ATOM 636 N N . ILE A 1 82 ? 18.415 1.158 -15.905 1.00 70.56 82 ILE A N 1
ATOM 637 C CA . ILE A 1 82 ? 19.778 0.691 -16.204 1.00 70.56 82 ILE A CA 1
ATOM 638 C C . ILE A 1 82 ? 20.485 0.241 -14.919 1.00 70.56 82 ILE A C 1
ATOM 640 O O . ILE A 1 82 ? 21.042 -0.855 -14.850 1.00 70.56 82 ILE A O 1
ATOM 644 N N . VAL A 1 83 ? 20.399 1.047 -13.858 1.00 70.12 83 VAL A N 1
ATOM 645 C CA . VAL A 1 83 ? 21.001 0.719 -12.560 1.00 70.12 83 VAL A CA 1
ATOM 646 C C . VAL A 1 83 ? 20.382 -0.542 -11.948 1.00 70.12 83 VAL A C 1
ATOM 648 O O . VAL A 1 83 ? 21.114 -1.373 -11.414 1.00 70.12 83 VAL A O 1
ATOM 651 N N . ARG A 1 84 ? 19.057 -0.728 -12.020 1.00 70.12 84 ARG A N 1
ATOM 652 C CA . ARG A 1 84 ? 18.369 -1.914 -11.474 1.00 70.12 84 ARG A CA 1
ATOM 653 C C . ARG A 1 84 ? 18.669 -3.192 -12.245 1.00 70.12 84 ARG A C 1
ATOM 655 O O . ARG A 1 84 ? 18.813 -4.232 -11.608 1.00 70.12 84 ARG A O 1
ATOM 662 N N . LEU A 1 85 ? 18.808 -3.105 -13.566 1.00 65.06 85 LEU A N 1
ATOM 663 C CA . LEU A 1 85 ? 19.291 -4.213 -14.391 1.00 65.06 85 LEU A CA 1
ATOM 664 C C . LEU A 1 85 ? 20.713 -4.623 -13.989 1.00 65.06 85 LEU A C 1
ATOM 666 O O . LEU A 1 85 ? 20.999 -5.812 -13.889 1.00 65.06 85 LEU A O 1
ATOM 670 N N . GLY A 1 86 ? 21.569 -3.650 -13.658 1.00 54.53 86 GLY A N 1
ATOM 671 C CA . GLY A 1 86 ? 22.889 -3.914 -13.091 1.00 54.53 86 GLY A CA 1
ATOM 672 C C . GLY A 1 86 ? 22.859 -4.448 -11.650 1.00 54.53 86 GLY A C 1
ATOM 673 O O . GLY A 1 86 ? 23.693 -5.253 -11.285 1.00 54.53 86 GLY A O 1
ATOM 674 N N . LEU A 1 87 ? 21.921 -4.052 -10.783 1.00 41.97 87 LEU A N 1
ATOM 675 C CA . LEU A 1 87 ? 22.033 -4.203 -9.318 1.00 41.97 87 LEU A CA 1
ATOM 676 C C . LEU A 1 87 ? 21.520 -5.508 -8.658 1.00 41.97 87 LEU A C 1
ATOM 678 O O . LEU A 1 87 ? 21.489 -5.567 -7.423 1.00 41.97 87 LEU A O 1
ATOM 682 N N . SER A 1 88 ? 21.165 -6.579 -9.366 1.00 41.28 88 SER A N 1
ATOM 683 C CA . SER A 1 88 ? 20.591 -7.764 -8.692 1.00 41.28 88 SER A CA 1
ATOM 684 C C . SER A 1 88 ? 21.624 -8.852 -8.353 1.00 41.28 88 SER A C 1
ATOM 686 O O . SER A 1 88 ? 22.216 -9.445 -9.246 1.00 41.28 88 SER A O 1
ATOM 688 N N . LYS A 1 89 ? 21.859 -9.115 -7.053 1.00 39.00 89 LYS A N 1
ATOM 689 C CA . LYS A 1 89 ? 22.963 -9.974 -6.565 1.00 39.00 89 LYS A CA 1
ATOM 690 C C . LYS A 1 89 ? 22.601 -11.456 -6.336 1.00 39.00 89 LYS A C 1
ATOM 692 O O . LYS A 1 89 ? 23.527 -12.246 -6.246 1.00 39.00 89 LYS A O 1
ATOM 697 N N . VAL A 1 90 ? 21.330 -11.872 -6.201 1.00 36.31 90 VAL A N 1
ATOM 698 C CA . VAL A 1 90 ? 21.052 -13.250 -5.696 1.00 36.31 90 VAL A CA 1
ATOM 699 C C . VAL A 1 90 ? 19.885 -14.002 -6.356 1.00 36.31 90 VAL A C 1
ATOM 701 O O . VAL A 1 90 ? 20.000 -15.204 -6.558 1.00 36.31 90 VAL A O 1
ATOM 704 N N . GLU A 1 91 ? 18.795 -13.361 -6.780 1.00 39.53 91 GLU A N 1
ATOM 705 C CA . GLU A 1 91 ? 17.645 -14.106 -7.357 1.00 39.53 91 GLU A CA 1
ATOM 706 C C . GLU A 1 91 ? 17.562 -13.996 -8.885 1.00 39.53 91 GLU A C 1
ATOM 708 O O . GLU A 1 91 ? 17.038 -14.873 -9.569 1.00 39.53 91 GLU A O 1
ATOM 713 N N . VAL A 1 92 ? 18.177 -12.954 -9.441 1.00 39.78 92 VAL A N 1
ATOM 714 C CA . VAL A 1 92 ? 18.221 -12.715 -10.881 1.00 39.78 92 VAL A CA 1
ATOM 715 C C . VAL A 1 92 ? 19.336 -13.503 -11.555 1.00 39.78 92 VAL A C 1
ATOM 717 O O . VAL A 1 92 ? 19.236 -13.711 -12.741 1.00 39.78 92 VAL A O 1
ATOM 720 N N . VAL A 1 93 ? 20.335 -14.062 -10.867 1.00 34.34 93 VAL A N 1
ATOM 721 C CA . VAL A 1 93 ? 21.321 -14.932 -11.547 1.00 34.34 93 VAL A CA 1
ATOM 722 C C . VAL A 1 93 ? 20.643 -16.167 -12.161 1.00 34.34 93 VAL A C 1
ATOM 724 O O . VAL A 1 93 ? 21.027 -16.583 -13.242 1.00 34.34 93 VAL A O 1
ATOM 727 N N . LYS A 1 94 ? 19.557 -16.686 -11.565 1.00 33.81 94 LYS A N 1
ATOM 728 C CA . LYS A 1 94 ? 18.767 -17.794 -12.140 1.00 33.81 94 LYS A CA 1
ATOM 729 C C . LYS A 1 94 ? 17.787 -17.351 -13.238 1.00 33.81 94 LYS A C 1
ATOM 731 O O . LYS A 1 94 ? 17.526 -18.118 -14.158 1.00 33.81 94 LYS A O 1
ATOM 736 N N . VAL A 1 95 ? 17.267 -16.122 -13.164 1.00 32.78 95 VAL A N 1
ATOM 737 C CA . VAL A 1 95 ? 16.356 -15.550 -14.180 1.00 32.78 95 VAL A CA 1
ATOM 738 C C . VAL A 1 95 ? 17.135 -14.960 -15.366 1.00 32.78 95 VAL A C 1
ATOM 740 O O . VAL A 1 95 ? 16.758 -15.184 -16.503 1.00 32.78 95 VAL A O 1
ATOM 743 N N . CYS A 1 96 ? 18.273 -14.306 -15.137 1.00 33.22 96 CYS A N 1
ATOM 744 C CA . CYS A 1 96 ? 19.240 -13.834 -16.135 1.00 33.22 96 CYS A CA 1
ATOM 745 C C . CYS A 1 96 ? 20.111 -14.948 -16.715 1.00 33.22 96 CYS A C 1
ATOM 747 O O . CYS A 1 96 ? 20.554 -14.794 -17.845 1.00 33.22 96 CYS A O 1
ATOM 749 N N . ALA A 1 97 ? 20.307 -16.079 -16.024 1.00 32.59 97 ALA A N 1
ATOM 750 C CA . ALA A 1 97 ? 20.810 -17.289 -16.684 1.00 32.59 97 ALA A CA 1
ATOM 751 C C . ALA A 1 97 ? 19.834 -17.798 -17.763 1.00 32.59 97 ALA A C 1
ATOM 753 O O . ALA A 1 97 ? 20.258 -18.503 -18.670 1.00 32.59 97 ALA A O 1
ATOM 754 N N . ARG A 1 98 ? 18.544 -17.422 -17.688 1.00 34.06 98 ARG A N 1
ATOM 755 C CA . ARG A 1 98 ? 17.509 -17.735 -18.690 1.00 34.06 98 ARG A CA 1
ATOM 756 C C . ARG A 1 98 ? 17.102 -16.553 -19.583 1.00 34.06 98 ARG A C 1
ATOM 758 O O . ARG A 1 98 ? 16.501 -16.776 -20.622 1.00 34.06 98 ARG A O 1
ATOM 765 N N . ALA A 1 99 ? 17.416 -15.312 -19.210 1.00 38.19 99 ALA A N 1
ATOM 766 C CA . ALA A 1 99 ? 17.063 -14.110 -19.969 1.00 38.19 99 ALA A CA 1
ATOM 767 C C . ALA A 1 99 ? 18.147 -13.015 -19.845 1.00 38.19 99 ALA A C 1
ATOM 769 O O . ALA A 1 99 ? 17.941 -12.000 -19.173 1.00 38.19 99 ALA A O 1
ATOM 770 N N . PRO A 1 100 ? 19.314 -13.192 -20.485 1.00 40.25 100 PRO A N 1
ATOM 771 C CA . PRO A 1 100 ? 20.451 -12.277 -20.388 1.00 40.25 100 PRO A CA 1
ATOM 772 C C . PRO A 1 100 ? 20.304 -11.003 -21.248 1.00 40.25 100 PRO A C 1
ATOM 774 O O . PRO A 1 100 ? 21.302 -10.523 -21.762 1.00 40.25 100 PRO A O 1
ATOM 777 N N . ALA A 1 101 ? 19.099 -10.463 -21.487 1.00 48.97 101 ALA A N 1
ATOM 778 C CA . ALA A 1 101 ? 18.894 -9.665 -22.703 1.00 48.97 101 ALA A CA 1
ATOM 779 C C . ALA A 1 101 ? 18.007 -8.405 -22.631 1.00 48.97 101 ALA A C 1
ATOM 781 O O . ALA A 1 101 ? 17.635 -7.921 -23.681 1.00 48.97 101 ALA A O 1
ATOM 782 N N . LEU A 1 102 ? 17.725 -7.738 -21.503 1.00 48.25 102 LEU A N 1
ATOM 783 C CA . LEU A 1 102 ? 16.938 -6.477 -21.606 1.00 48.25 102 LEU A CA 1
ATOM 784 C C . LEU A 1 102 ? 17.611 -5.350 -22.424 1.00 48.25 102 LEU A C 1
ATOM 786 O O . LEU A 1 102 ? 16.919 -4.474 -22.922 1.00 48.25 102 LEU A O 1
ATOM 790 N N . LEU A 1 103 ? 18.942 -5.378 -22.556 1.00 46.22 103 LEU A N 1
ATOM 791 C CA . LEU A 1 103 ? 19.722 -4.458 -23.401 1.00 46.22 103 LEU A CA 1
ATOM 792 C C . LEU A 1 103 ? 20.307 -5.138 -24.658 1.00 46.22 103 LEU A C 1
ATOM 794 O O . LEU A 1 103 ? 20.926 -4.469 -25.480 1.00 46.22 103 LEU A O 1
ATOM 798 N N . GLY A 1 104 ? 20.141 -6.463 -24.772 1.00 43.50 104 GLY A N 1
ATOM 799 C CA . GLY A 1 104 ? 20.635 -7.297 -25.876 1.00 43.50 104 GLY A CA 1
ATOM 800 C C . GLY A 1 104 ? 19.525 -7.900 -26.745 1.00 43.50 104 GLY A C 1
ATOM 801 O O . GLY A 1 104 ? 19.807 -8.398 -27.830 1.00 43.50 104 GLY A O 1
ATOM 802 N N . TYR A 1 105 ? 18.267 -7.839 -26.301 1.00 43.72 105 TYR A N 1
ATOM 803 C CA . TYR A 1 105 ? 17.113 -7.987 -27.168 1.00 43.72 105 TYR A CA 1
ATOM 804 C C . TYR A 1 105 ? 17.164 -6.815 -28.150 1.00 43.72 105 TYR A C 1
ATOM 806 O O . TYR A 1 105 ? 17.359 -5.662 -27.755 1.00 43.72 105 TYR A O 1
ATOM 814 N N . SER A 1 106 ? 16.992 -7.108 -29.439 1.00 45.50 106 SER A N 1
ATOM 815 C CA . SER A 1 106 ? 16.448 -6.101 -30.348 1.00 45.50 106 SER A CA 1
ATOM 816 C C . SER A 1 106 ? 15.212 -5.488 -29.675 1.00 45.50 106 SER A C 1
ATOM 818 O O . SER A 1 106 ? 14.501 -6.184 -28.946 1.00 45.50 106 SER A O 1
ATOM 820 N N . ILE A 1 107 ? 14.907 -4.220 -29.932 1.00 50.38 107 ILE A N 1
ATOM 821 C CA . ILE A 1 107 ? 13.679 -3.527 -29.478 1.00 50.38 107 ILE A CA 1
ATOM 822 C C . ILE A 1 107 ? 12.424 -4.095 -30.189 1.00 50.38 107 ILE A C 1
ATOM 824 O O . ILE A 1 107 ? 11.408 -3.426 -30.387 1.00 50.38 107 ILE A O 1
ATOM 828 N N . ASP A 1 108 ? 12.488 -5.364 -30.578 1.00 61.62 108 ASP A N 1
ATOM 829 C CA . ASP A 1 108 ? 11.495 -6.107 -31.319 1.00 61.62 108 ASP A CA 1
ATOM 830 C C . ASP A 1 108 ? 10.549 -6.899 -30.428 1.00 61.62 108 ASP A C 1
ATOM 832 O O . ASP A 1 108 ? 10.744 -7.065 -29.221 1.00 61.62 108 ASP A O 1
ATOM 836 N N . GLU A 1 109 ? 9.474 -7.304 -31.102 1.00 58.84 109 GLU A N 1
ATOM 837 C CA . GLU A 1 109 ? 8.214 -7.912 -30.687 1.00 58.84 109 GLU A CA 1
ATOM 838 C C . GLU A 1 109 ? 8.001 -8.208 -29.206 1.00 58.84 109 GLU A C 1
ATOM 840 O O . GLU A 1 109 ? 6.989 -7.777 -28.678 1.00 58.84 109 GLU A O 1
ATOM 845 N N . ASN A 1 110 ? 8.895 -8.900 -28.501 1.00 62.59 110 ASN A N 1
ATOM 846 C CA . ASN A 1 110 ? 8.669 -9.318 -27.116 1.00 62.59 110 ASN A CA 1
ATOM 847 C C . ASN A 1 110 ? 8.449 -8.155 -26.135 1.00 62.59 110 ASN A C 1
ATOM 849 O O . ASN A 1 110 ? 7.537 -8.220 -25.302 1.00 62.59 110 ASN A O 1
ATOM 853 N N . MET A 1 111 ? 9.238 -7.077 -26.222 1.00 70.81 111 MET A N 1
ATOM 854 C CA . MET A 1 111 ? 9.062 -5.930 -25.318 1.00 70.81 111 MET A CA 1
ATOM 855 C C . MET A 1 111 ? 7.768 -5.176 -25.636 1.00 70.81 111 MET A C 1
ATOM 857 O O . MET A 1 111 ? 6.976 -4.891 -24.736 1.00 70.81 111 MET A O 1
ATOM 861 N N . LYS A 1 112 ? 7.504 -4.932 -26.925 1.00 79.44 112 LYS A N 1
ATOM 862 C CA . LYS A 1 112 ? 6.266 -4.294 -27.401 1.00 79.44 112 LYS A CA 1
ATOM 863 C C . LYS A 1 112 ? 5.031 -5.141 -27.075 1.00 79.44 112 LYS A C 1
ATOM 865 O O . LYS A 1 112 ? 4.039 -4.598 -26.603 1.00 79.44 112 LYS A O 1
ATOM 870 N N . ARG A 1 113 ? 5.114 -6.464 -27.227 1.00 84.94 113 ARG A N 1
ATOM 871 C CA . ARG A 1 113 ? 4.069 -7.447 -26.900 1.00 84.94 113 ARG A CA 1
ATOM 872 C C . ARG A 1 113 ? 3.784 -7.479 -25.405 1.00 84.94 113 ARG A C 1
ATOM 874 O O . ARG A 1 113 ? 2.626 -7.510 -25.014 1.00 84.94 113 ARG A O 1
ATOM 881 N N . THR A 1 114 ? 4.813 -7.408 -24.562 1.00 86.81 114 THR A N 1
ATOM 882 C CA . THR A 1 114 ? 4.633 -7.356 -23.103 1.00 86.81 114 THR A CA 1
ATOM 883 C C . THR A 1 114 ? 3.980 -6.043 -22.667 1.00 86.81 114 THR A C 1
ATOM 885 O O . THR A 1 114 ? 3.062 -6.060 -21.849 1.00 86.81 114 THR A O 1
ATOM 888 N N . VAL A 1 115 ? 4.391 -4.906 -23.246 1.00 89.50 115 VAL A N 1
ATOM 889 C CA . VAL A 1 115 ? 3.719 -3.612 -23.028 1.00 89.50 115 VAL A CA 1
ATOM 890 C C . VAL A 1 115 ? 2.262 -3.672 -23.491 1.00 89.50 115 VAL A C 1
ATOM 892 O O . VAL A 1 115 ? 1.371 -3.311 -22.726 1.00 89.50 115 VAL A O 1
ATOM 895 N N . HIS A 1 116 ? 2.007 -4.183 -24.698 1.00 91.94 116 HIS A N 1
ATOM 896 C CA . HIS A 1 116 ? 0.657 -4.362 -25.231 1.00 91.94 116 HIS A CA 1
ATOM 897 C C . HIS A 1 116 ? -0.203 -5.231 -24.311 1.00 91.94 116 HIS A C 1
ATOM 899 O O . HIS A 1 116 ? -1.311 -4.851 -23.952 1.00 91.94 116 HIS A O 1
ATOM 905 N N . TRP A 1 117 ? 0.336 -6.349 -23.836 1.00 94.06 117 TRP A N 1
ATOM 906 C CA . TRP A 1 117 ? -0.355 -7.233 -22.906 1.00 94.06 117 TRP A CA 1
ATOM 907 C C . TRP A 1 117 ? -0.685 -6.549 -21.568 1.00 94.06 117 TRP A C 1
ATOM 909 O O . TRP A 1 117 ? -1.770 -6.743 -21.017 1.00 94.06 117 TRP A O 1
ATOM 919 N N . PHE A 1 118 ? 0.199 -5.695 -21.040 1.00 94.75 118 PHE A N 1
ATOM 920 C CA . PHE A 1 118 ? -0.132 -4.891 -19.860 1.00 94.75 118 PHE A CA 1
ATOM 921 C C . PHE A 1 118 ? -1.258 -3.882 -20.131 1.00 94.75 118 PHE A C 1
ATOM 923 O O . PHE A 1 118 ? -2.106 -3.683 -19.257 1.00 94.75 118 PHE A O 1
ATOM 930 N N . ARG A 1 119 ? -1.309 -3.285 -21.329 1.00 93.75 119 ARG A N 1
ATOM 931 C CA . ARG A 1 119 ? -2.421 -2.411 -21.744 1.00 93.75 119 ARG A CA 1
ATOM 932 C C . ARG A 1 119 ? -3.728 -3.188 -21.809 1.00 93.75 119 ARG A C 1
ATOM 934 O O . ARG A 1 119 ? -4.714 -2.762 -21.216 1.00 93.75 119 ARG A O 1
ATOM 941 N N . GLU A 1 120 ? -3.716 -4.371 -22.422 1.00 94.44 120 GLU A N 1
ATOM 942 C CA . GLU A 1 120 ? -4.873 -5.270 -22.439 1.00 94.44 120 GLU A CA 1
ATOM 943 C C . GLU A 1 120 ? -5.323 -5.620 -21.022 1.00 94.44 120 GLU A C 1
ATOM 945 O O . GLU A 1 120 ? -6.517 -5.667 -20.749 1.00 94.44 120 GLU A O 1
ATOM 950 N N . LEU A 1 121 ? -4.400 -5.807 -20.075 1.00 93.12 121 LEU A N 1
ATOM 951 C CA . LEU A 1 121 ? -4.740 -6.065 -18.675 1.00 93.12 121 LEU A CA 1
ATOM 952 C C . LEU A 1 121 ? -5.436 -4.872 -17.985 1.00 93.12 121 LEU A C 1
ATOM 954 O O . LEU A 1 121 ? -6.120 -5.070 -16.974 1.00 93.12 121 LEU A O 1
ATOM 958 N N . GLY A 1 122 ? -5.334 -3.673 -18.563 1.00 93.69 122 GLY A N 1
ATOM 959 C CA . GLY A 1 122 ? -5.973 -2.437 -18.115 1.00 93.69 122 GLY A CA 1
ATOM 960 C C . GLY A 1 122 ? -5.020 -1.450 -17.442 1.00 93.69 122 GLY A C 1
ATOM 961 O O . GLY A 1 122 ? -5.483 -0.624 -16.659 1.00 93.69 122 GLY A O 1
ATOM 962 N N . LEU A 1 123 ? -3.707 -1.560 -17.676 1.00 96.00 123 LEU A N 1
ATOM 963 C CA . LEU A 1 123 ? -2.730 -0.583 -17.189 1.00 96.00 123 LEU A CA 1
ATOM 964 C C . LEU A 1 123 ? -2.624 0.586 -18.174 1.00 96.00 123 LEU A C 1
ATOM 966 O O . LEU A 1 123 ? -2.546 0.387 -19.384 1.00 96.00 123 LEU A O 1
ATOM 970 N N . THR A 1 124 ? -2.556 1.803 -17.641 1.00 93.75 124 THR A N 1
ATOM 971 C CA . THR A 1 124 ? -2.234 3.010 -18.421 1.00 93.75 124 THR A CA 1
ATOM 972 C C . THR A 1 124 ? -0.750 3.055 -18.804 1.00 93.75 124 THR A C 1
ATOM 974 O O . THR A 1 124 ? 0.080 2.445 -18.127 1.00 93.75 124 THR A O 1
ATOM 977 N N . GLU A 1 125 ? -0.375 3.857 -19.807 1.00 89.12 125 GLU A N 1
ATOM 978 C CA . GLU A 1 125 ? 1.041 4.071 -20.176 1.00 89.12 125 GLU A CA 1
ATOM 979 C C . GLU A 1 125 ? 1.907 4.442 -18.966 1.00 89.12 125 GLU A C 1
ATOM 981 O O . GLU A 1 125 ? 2.962 3.858 -18.721 1.00 89.12 125 GLU A O 1
ATOM 986 N N . THR A 1 126 ? 1.413 5.356 -18.126 1.00 91.38 126 THR A N 1
ATOM 987 C CA . THR A 1 126 ? 2.141 5.794 -16.927 1.00 91.38 126 THR A CA 1
ATOM 988 C C . THR A 1 126 ? 2.341 4.667 -15.911 1.00 91.38 126 THR A C 1
ATOM 990 O O . THR A 1 126 ? 3.328 4.647 -15.171 1.00 91.38 126 THR A O 1
ATOM 993 N N . GLU A 1 127 ? 1.407 3.721 -15.839 1.00 94.25 127 GLU A N 1
ATOM 994 C CA . GLU A 1 127 ? 1.478 2.566 -14.951 1.00 94.25 127 GLU A CA 1
ATOM 995 C C . GLU A 1 127 ? 2.405 1.487 -15.493 1.00 94.25 127 GLU A C 1
ATOM 997 O O . GLU A 1 127 ? 3.186 0.934 -14.717 1.00 94.25 127 GLU A O 1
ATOM 1002 N N . VAL A 1 128 ? 2.384 1.243 -16.805 1.00 93.00 128 VAL A N 1
ATOM 1003 C CA . VAL A 1 128 ? 3.357 0.374 -17.478 1.00 93.00 128 VAL A CA 1
ATOM 1004 C C . VAL A 1 128 ? 4.771 0.903 -17.250 1.00 93.00 128 VAL A C 1
ATOM 1006 O O . VAL A 1 128 ? 5.634 0.167 -16.769 1.00 93.00 128 VAL A O 1
ATOM 1009 N N . SER A 1 129 ? 4.992 2.203 -17.447 1.00 86.69 129 SER A N 1
ATOM 1010 C CA . SER A 1 129 ? 6.274 2.847 -17.153 1.00 86.69 129 SER A CA 1
ATOM 1011 C C . SER A 1 129 ? 6.685 2.664 -15.690 1.00 86.69 129 SER A C 1
ATOM 1013 O O . SER A 1 129 ? 7.815 2.260 -15.407 1.00 86.69 129 SER A O 1
ATOM 1015 N N . LYS A 1 130 ? 5.767 2.829 -14.724 1.00 89.62 130 LYS A N 1
ATOM 1016 C CA . LYS A 1 130 ? 6.050 2.539 -13.301 1.00 89.62 130 LYS A CA 1
ATOM 1017 C C . LYS A 1 130 ? 6.443 1.078 -13.065 1.00 89.62 130 LYS A C 1
ATOM 1019 O O . LYS A 1 130 ? 7.334 0.828 -12.248 1.00 89.62 130 LYS A O 1
ATOM 1024 N N . VAL A 1 131 ? 5.793 0.129 -13.737 1.00 90.56 131 VAL A N 1
ATOM 1025 C CA . VAL A 1 131 ? 6.107 -1.305 -13.653 1.00 90.56 131 VAL A CA 1
ATOM 1026 C C . VAL A 1 131 ? 7.522 -1.573 -14.165 1.00 90.56 131 VAL A C 1
ATOM 1028 O O . VAL A 1 131 ? 8.314 -2.167 -13.431 1.00 90.56 131 VAL A O 1
ATOM 1031 N N . ILE A 1 132 ? 7.870 -1.058 -15.347 1.00 85.44 132 ILE A N 1
ATOM 1032 C CA . ILE A 1 132 ? 9.194 -1.227 -15.963 1.00 85.44 132 ILE A CA 1
ATOM 1033 C C . ILE A 1 132 ? 10.280 -0.578 -15.100 1.00 85.44 132 ILE A C 1
ATOM 1035 O O . ILE A 1 132 ? 11.287 -1.218 -14.808 1.00 85.44 132 ILE A O 1
ATOM 1039 N N . VAL A 1 133 ? 10.062 0.646 -14.595 1.00 83.12 133 VAL A N 1
ATOM 1040 C CA . VAL A 1 133 ? 11.012 1.296 -13.673 1.00 83.12 133 VAL A CA 1
ATOM 1041 C C . VAL A 1 133 ? 11.266 0.415 -12.456 1.00 83.12 133 VAL A C 1
ATOM 1043 O O . VAL A 1 133 ? 12.412 0.244 -12.039 1.00 83.12 133 VAL A O 1
ATOM 1046 N N . ARG A 1 134 ? 10.203 -0.105 -11.830 1.00 83.62 134 ARG A N 1
ATOM 1047 C CA . ARG A 1 134 ? 10.276 -0.870 -10.574 1.00 83.62 134 ARG A CA 1
ATOM 1048 C C . ARG A 1 134 ? 10.859 -2.263 -10.746 1.00 83.62 134 ARG A C 1
ATOM 1050 O O . ARG A 1 134 ? 11.540 -2.732 -9.837 1.00 83.62 134 ARG A O 1
ATOM 1057 N N . CYS A 1 135 ? 10.566 -2.910 -11.862 1.00 82.75 135 CYS A N 1
ATOM 1058 C CA . CYS A 1 135 ? 10.818 -4.324 -12.083 1.00 82.75 135 CYS A CA 1
ATOM 1059 C C . CYS A 1 135 ? 11.133 -4.562 -13.568 1.00 82.75 135 CYS A C 1
ATOM 1061 O O . CYS A 1 135 ? 10.355 -5.229 -14.251 1.00 82.75 135 CYS A O 1
ATOM 1063 N N . PRO A 1 136 ? 12.253 -4.032 -14.089 1.00 77.81 136 PRO A N 1
ATOM 1064 C CA . PRO A 1 136 ? 12.556 -4.105 -15.517 1.00 77.81 136 PRO A CA 1
ATOM 1065 C C . PRO A 1 136 ? 12.655 -5.549 -16.023 1.00 77.81 136 PRO A C 1
ATOM 1067 O O . PRO A 1 136 ? 12.261 -5.829 -17.149 1.00 77.81 136 PRO A O 1
ATOM 1070 N N . GLN A 1 137 ? 13.056 -6.491 -15.163 1.00 75.44 137 GLN A N 1
ATOM 1071 C CA . GLN A 1 137 ? 13.102 -7.925 -15.456 1.00 75.44 137 GLN A CA 1
ATOM 1072 C C . GLN A 1 137 ? 11.761 -8.526 -15.903 1.00 75.44 137 GLN A C 1
ATOM 1074 O O . GLN A 1 137 ? 11.756 -9.583 -16.525 1.00 75.44 137 GLN A O 1
ATOM 1079 N N . VAL A 1 138 ? 10.630 -7.870 -15.618 1.00 81.38 138 VAL A N 1
ATOM 1080 C CA . VAL A 1 138 ? 9.310 -8.349 -16.053 1.00 81.38 138 VAL A CA 1
ATOM 1081 C C . VAL A 1 138 ? 9.194 -8.411 -17.577 1.00 81.38 138 VAL A C 1
ATOM 1083 O O . VAL A 1 138 ? 8.457 -9.244 -18.090 1.00 81.38 138 VAL A O 1
ATOM 1086 N N . MET A 1 139 ? 9.968 -7.588 -18.294 1.00 77.94 139 MET A N 1
ATOM 1087 C CA . MET A 1 139 ? 9.999 -7.564 -19.759 1.00 77.94 139 MET A CA 1
ATOM 1088 C C . MET A 1 139 ? 10.678 -8.798 -20.367 1.00 77.94 139 MET A C 1
ATOM 1090 O O . MET A 1 139 ? 10.530 -9.044 -21.557 1.00 77.94 139 MET A O 1
ATOM 1094 N N . GLY A 1 140 ? 11.426 -9.567 -19.569 1.00 74.38 140 GLY A N 1
ATOM 1095 C CA . GLY A 1 140 ? 12.028 -10.834 -19.992 1.00 74.38 140 GLY A CA 1
ATOM 1096 C C . GLY A 1 140 ? 11.174 -12.064 -19.674 1.00 74.38 140 GLY A C 1
ATOM 1097 O O . GLY A 1 140 ? 11.597 -13.181 -19.953 1.00 74.38 140 GLY A O 1
ATOM 1098 N N . CYS A 1 141 ? 10.008 -11.890 -19.050 1.00 79.31 141 CYS A N 1
ATOM 1099 C CA . CYS A 1 141 ? 9.137 -12.999 -18.676 1.00 79.31 141 CYS A CA 1
ATOM 1100 C C . CYS A 1 141 ? 8.262 -13.450 -19.852 1.00 79.31 141 CYS A C 1
ATOM 1102 O O . CYS A 1 141 ? 7.653 -12.621 -20.523 1.00 79.31 141 CYS A O 1
ATOM 1104 N N . SER A 1 142 ? 8.104 -14.765 -20.028 1.00 83.62 142 SER A N 1
ATOM 1105 C CA . SER A 1 142 ? 7.129 -15.325 -20.974 1.00 83.62 142 SER A CA 1
ATOM 1106 C C . SER A 1 142 ? 5.701 -14.908 -20.604 1.00 83.62 142 SER A C 1
ATOM 1108 O O . SER A 1 142 ? 5.269 -15.070 -19.455 1.00 83.62 142 SER A O 1
ATOM 1110 N N . ILE A 1 143 ? 4.954 -14.368 -21.570 1.00 87.31 143 ILE A N 1
ATOM 1111 C CA . ILE A 1 143 ? 3.553 -13.984 -21.359 1.00 87.31 143 ILE A CA 1
ATOM 1112 C C . ILE A 1 143 ? 2.704 -15.231 -21.098 1.00 87.31 143 ILE A C 1
ATOM 1114 O O . ILE A 1 143 ? 1.977 -15.261 -20.106 1.00 87.31 143 ILE A O 1
ATOM 1118 N N . GLU A 1 144 ? 2.832 -16.257 -21.941 1.00 88.12 144 GLU A N 1
ATOM 1119 C CA . GLU A 1 144 ? 2.010 -17.472 -21.876 1.00 88.12 144 GLU A CA 1
ATOM 1120 C C . GLU A 1 144 ? 2.388 -18.375 -20.703 1.00 88.12 144 GLU A C 1
ATOM 1122 O O . GLU A 1 144 ? 1.516 -18.837 -19.975 1.00 88.12 144 GLU A O 1
ATOM 1127 N N . GLU A 1 145 ? 3.682 -18.584 -20.469 1.00 85.81 145 GLU A N 1
ATOM 1128 C CA . GLU A 1 145 ? 4.140 -19.580 -19.491 1.00 85.81 145 GLU A CA 1
ATOM 1129 C C . GLU A 1 145 ? 4.302 -19.003 -18.081 1.00 85.81 145 GLU A C 1
ATOM 1131 O O . GLU A 1 145 ? 4.416 -19.749 -17.112 1.00 85.81 145 GLU A O 1
ATOM 1136 N N . ASN A 1 146 ? 4.333 -17.673 -17.934 1.00 87.69 146 ASN A N 1
ATOM 1137 C CA . ASN A 1 146 ? 4.607 -17.043 -16.643 1.00 87.69 146 ASN A CA 1
ATOM 1138 C C . ASN A 1 146 ? 3.617 -15.934 -16.268 1.00 87.69 146 ASN A C 1
ATOM 1140 O O . ASN A 1 146 ? 3.020 -15.989 -15.190 1.00 87.69 146 ASN A O 1
ATOM 1144 N N . LEU A 1 147 ? 3.435 -14.912 -17.110 1.00 92.00 147 LEU A N 1
ATOM 1145 C CA . LEU A 1 147 ? 2.643 -13.736 -16.725 1.00 92.00 147 LEU A CA 1
ATOM 1146 C C . LEU A 1 147 ? 1.133 -14.028 -16.677 1.00 92.00 147 LEU A C 1
ATOM 1148 O O . LEU A 1 147 ? 0.481 -13.716 -15.675 1.00 92.00 147 LEU A O 1
ATOM 1152 N N . LYS A 1 148 ? 0.577 -14.664 -17.716 1.00 94.69 148 LYS A N 1
ATOM 1153 C CA . LYS A 1 148 ? -0.844 -15.041 -17.789 1.00 94.69 148 LYS A CA 1
ATOM 1154 C C . LYS A 1 148 ? -1.256 -16.015 -16.676 1.00 94.69 148 LYS A C 1
ATOM 1156 O O . LYS A 1 148 ? -2.239 -15.695 -16.002 1.00 94.69 148 LYS A O 1
ATOM 1161 N N . PRO A 1 149 ? -0.529 -17.117 -16.395 1.00 96.00 149 PRO A N 1
ATOM 1162 C CA . PRO A 1 149 ? -0.861 -18.015 -15.288 1.00 96.00 149 PRO A CA 1
ATOM 1163 C C . PRO A 1 149 ? -0.936 -17.291 -13.941 1.00 96.00 149 PRO A C 1
ATOM 1165 O O . PRO A 1 149 ? -1.879 -17.488 -13.180 1.00 96.00 149 PRO A O 1
ATOM 1168 N N . LYS A 1 150 ? -0.012 -16.359 -13.668 1.00 95.44 150 LYS A N 1
ATOM 1169 C CA . LYS A 1 150 ? -0.019 -15.580 -12.417 1.00 95.44 150 LYS A CA 1
ATOM 1170 C C . LYS A 1 150 ? -1.202 -14.628 -12.329 1.00 95.44 150 LYS A C 1
ATOM 1172 O O . LYS A 1 150 ? -1.824 -14.519 -11.274 1.00 95.44 150 LYS A O 1
ATOM 1177 N N . VAL A 1 151 ? -1.549 -13.959 -13.427 1.00 96.81 151 VAL A N 1
ATOM 1178 C CA . VAL A 1 151 ? -2.762 -13.129 -13.490 1.00 96.81 151 VAL A CA 1
ATOM 1179 C C . VAL A 1 151 ? -4.015 -13.974 -13.262 1.00 96.81 151 VAL A C 1
ATOM 1181 O O . VAL A 1 151 ? -4.900 -13.553 -12.517 1.00 96.81 151 VAL A O 1
ATOM 1184 N N . GLN A 1 152 ? -4.097 -15.163 -13.861 1.00 97.00 152 GLN A N 1
ATOM 1185 C CA . GLN A 1 152 ? -5.221 -16.077 -13.656 1.00 97.00 152 GLN A CA 1
ATOM 1186 C C . GLN A 1 152 ? -5.306 -16.548 -12.203 1.00 97.00 152 GLN A C 1
ATOM 1188 O O . GLN A 1 152 ? -6.391 -16.488 -11.626 1.00 97.00 152 GLN A O 1
ATOM 1193 N N . TRP A 1 153 ? -4.176 -16.900 -11.591 1.00 97.94 153 TRP A N 1
ATOM 1194 C CA . TRP A 1 153 ? -4.094 -17.285 -10.183 1.00 97.94 153 TRP A CA 1
ATOM 1195 C C . TRP A 1 153 ? -4.574 -16.166 -9.245 1.00 97.94 153 TRP A C 1
ATOM 1197 O O . TRP A 1 153 ? -5.417 -16.375 -8.371 1.00 97.94 153 TRP A O 1
ATOM 1207 N N . PHE A 1 154 ? -4.147 -14.919 -9.482 1.00 97.88 154 PHE A N 1
ATOM 1208 C CA . PHE A 1 154 ? -4.660 -13.769 -8.728 1.00 97.88 154 PHE A CA 1
ATOM 1209 C C . PHE A 1 154 ? -6.182 -13.612 -8.852 1.00 97.88 154 PHE A C 1
ATOM 1211 O O . PHE A 1 154 ? -6.848 -13.222 -7.891 1.00 97.88 154 PHE A O 1
ATOM 1218 N N . ARG A 1 155 ? -6.754 -13.905 -10.022 1.00 96.94 155 ARG A N 1
ATOM 1219 C CA . ARG A 1 155 ? -8.202 -13.794 -10.235 1.00 96.94 155 ARG A CA 1
ATOM 1220 C C . ARG A 1 155 ? -8.978 -14.946 -9.603 1.00 96.94 155 ARG A C 1
ATOM 1222 O O . ARG A 1 155 ? -9.987 -14.690 -8.956 1.00 96.94 155 ARG A O 1
ATOM 1229 N N . ARG A 1 156 ? -8.540 -16.191 -9.796 1.00 96.12 156 ARG A N 1
ATOM 1230 C CA . ARG A 1 156 ? -9.291 -17.400 -9.417 1.00 96.12 156 ARG A CA 1
ATOM 1231 C C . ARG A 1 156 ? -9.029 -17.817 -7.969 1.00 96.12 156 ARG A C 1
ATOM 1233 O O . ARG A 1 156 ? -9.968 -17.931 -7.173 1.00 96.12 156 ARG A O 1
ATOM 1240 N N . ASP A 1 157 ? -7.762 -17.985 -7.615 1.00 96.00 157 ASP A N 1
ATOM 1241 C CA . ASP A 1 157 ? -7.334 -18.563 -6.338 1.00 96.00 157 ASP A CA 1
ATOM 1242 C C . ASP A 1 157 ? -7.331 -17.534 -5.209 1.00 96.00 157 ASP A C 1
ATOM 1244 O O . ASP A 1 157 ? -7.819 -17.798 -4.103 1.00 96.00 157 ASP A O 1
ATOM 1248 N N . VAL A 1 158 ? -6.853 -16.320 -5.500 1.00 96.56 158 VAL A N 1
ATOM 1249 C CA . VAL A 1 158 ? -6.922 -15.203 -4.545 1.00 96.56 158 VAL A CA 1
ATOM 1250 C C . VAL A 1 158 ? -8.307 -14.554 -4.556 1.00 96.56 158 VAL A C 1
ATOM 1252 O O . VAL A 1 158 ? -8.789 -14.151 -3.504 1.00 96.56 158 VAL A O 1
ATOM 1255 N N . GLY A 1 159 ? -8.983 -14.491 -5.707 1.00 95.94 159 GLY A N 1
ATOM 1256 C CA . GLY A 1 159 ? -10.302 -13.856 -5.829 1.00 95.94 159 GLY A CA 1
ATOM 1257 C C . GLY A 1 159 ? -10.245 -12.347 -6.093 1.00 95.94 159 GLY A C 1
ATOM 1258 O O . GLY A 1 159 ? -11.155 -11.614 -5.708 1.00 95.94 159 GLY A O 1
ATOM 1259 N N . LEU A 1 160 ? -9.173 -11.845 -6.715 1.00 96.44 160 LEU A N 1
ATOM 1260 C CA . LEU A 1 160 ? -9.068 -10.428 -7.061 1.00 96.44 160 LEU A CA 1
ATOM 1261 C C . LEU A 1 160 ? -9.883 -10.088 -8.314 1.00 96.44 160 LEU A C 1
ATOM 1263 O O . LEU A 1 160 ? -9.744 -10.701 -9.373 1.00 96.44 160 LEU A O 1
ATOM 1267 N N . ALA A 1 161 ? -10.657 -9.005 -8.229 1.00 94.19 161 ALA A N 1
ATOM 1268 C CA . ALA A 1 161 ? -11.234 -8.363 -9.407 1.00 94.19 161 ALA A CA 1
ATOM 1269 C C . ALA A 1 161 ? -10.131 -7.857 -10.355 1.00 94.19 161 ALA A C 1
ATOM 1271 O O . ALA A 1 161 ? -9.062 -7.441 -9.902 1.00 94.19 161 ALA A O 1
ATOM 1272 N N . ARG A 1 162 ? -10.415 -7.802 -11.666 1.00 91.62 162 ARG A N 1
ATOM 1273 C CA . ARG A 1 162 ? -9.454 -7.398 -12.717 1.00 91.62 162 ARG A CA 1
ATOM 1274 C C . ARG A 1 162 ? -8.693 -6.110 -12.371 1.00 91.62 162 ARG A C 1
ATOM 1276 O O . ARG A 1 162 ? -7.466 -6.098 -12.403 1.00 91.62 162 ARG A O 1
ATOM 1283 N N . LYS A 1 163 ? -9.409 -5.067 -11.934 1.00 92.50 163 LYS A N 1
ATOM 1284 C CA . LYS A 1 163 ? -8.816 -3.782 -11.519 1.00 92.50 163 LYS A CA 1
ATOM 1285 C C . LYS A 1 163 ? -7.814 -3.915 -10.365 1.00 92.50 163 LYS A C 1
ATOM 1287 O O . LYS A 1 163 ? -6.772 -3.263 -10.358 1.00 92.50 163 LYS A O 1
ATOM 1292 N N . HIS A 1 164 ? -8.105 -4.784 -9.394 1.00 94.56 164 HIS A N 1
ATOM 1293 C CA . HIS A 1 164 ? -7.233 -5.006 -8.243 1.00 94.56 164 HIS A CA 1
ATOM 1294 C C . HIS A 1 164 ? -5.998 -5.821 -8.624 1.00 94.56 164 HIS A C 1
ATOM 1296 O O . HIS A 1 164 ? -4.944 -5.600 -8.032 1.00 94.56 164 HIS A O 1
ATOM 1302 N N . VAL A 1 165 ? -6.086 -6.700 -9.629 1.00 96.38 165 VAL A N 1
ATOM 1303 C CA . VAL A 1 165 ? -4.909 -7.379 -10.193 1.00 96.38 165 VAL A CA 1
ATOM 1304 C C . VAL A 1 165 ? -3.976 -6.366 -10.851 1.00 96.38 165 VAL A C 1
ATOM 1306 O O . VAL A 1 165 ? -2.806 -6.303 -10.478 1.00 96.38 165 VAL A O 1
ATOM 1309 N N . ALA A 1 166 ? -4.501 -5.514 -11.738 1.00 95.38 166 ALA A N 1
ATOM 1310 C CA . ALA A 1 166 ? -3.723 -4.451 -12.377 1.00 95.38 166 ALA A CA 1
ATOM 1311 C C . ALA A 1 166 ? -3.046 -3.544 -11.332 1.00 95.38 166 ALA A C 1
ATOM 1313 O O . ALA A 1 166 ? -1.825 -3.388 -11.329 1.00 95.38 166 ALA A O 1
ATOM 1314 N N . THR A 1 167 ? -3.811 -3.058 -10.348 1.00 95.06 167 THR A N 1
ATOM 1315 C CA . THR A 1 167 ? -3.274 -2.231 -9.252 1.00 95.06 167 THR A CA 1
ATOM 1316 C C . THR A 1 167 ? -2.196 -2.966 -8.442 1.00 95.06 167 THR A C 1
ATOM 1318 O O . THR A 1 167 ? -1.205 -2.360 -8.027 1.00 95.06 167 THR A O 1
ATOM 1321 N N . SER A 1 168 ? -2.358 -4.272 -8.209 1.00 95.31 168 SER A N 1
ATOM 1322 C CA . SER A 1 168 ? -1.386 -5.083 -7.465 1.00 95.31 168 SER A CA 1
ATOM 1323 C C . SER A 1 168 ? -0.065 -5.221 -8.221 1.00 95.31 168 SER A C 1
ATOM 1325 O O . SER A 1 168 ? 0.999 -5.063 -7.618 1.00 95.31 168 SER A O 1
ATOM 1327 N N . ILE A 1 169 ? -0.126 -5.425 -9.539 1.00 95.50 169 ILE A N 1
ATOM 1328 C CA . ILE A 1 169 ? 1.050 -5.489 -10.415 1.00 95.50 169 ILE A CA 1
ATOM 1329 C C . ILE A 1 169 ? 1.783 -4.148 -10.429 1.00 95.50 169 ILE A C 1
ATOM 1331 O O . ILE A 1 169 ? 2.994 -4.117 -10.233 1.00 95.50 169 ILE A O 1
ATOM 1335 N N . VAL A 1 170 ? 1.069 -3.026 -10.553 1.00 95.12 170 VAL A N 1
ATOM 1336 C CA . VAL A 1 170 ? 1.681 -1.684 -10.495 1.00 95.12 170 VAL A CA 1
ATOM 1337 C C . VAL A 1 170 ? 2.368 -1.441 -9.146 1.00 95.12 170 VAL A C 1
ATOM 1339 O O . VAL A 1 170 ? 3.481 -0.902 -9.070 1.00 95.12 170 VAL A O 1
ATOM 1342 N N . ARG A 1 171 ? 1.727 -1.853 -8.044 1.00 93.38 171 ARG A N 1
ATOM 1343 C CA . ARG A 1 171 ? 2.266 -1.680 -6.687 1.00 93.38 171 ARG A CA 1
ATOM 1344 C C . ARG A 1 171 ? 3.495 -2.543 -6.422 1.00 93.38 171 ARG A C 1
ATOM 1346 O O . ARG A 1 171 ? 4.436 -2.042 -5.810 1.00 93.38 171 ARG A O 1
ATOM 1353 N N . CYS A 1 172 ? 3.497 -3.798 -6.860 1.00 92.88 172 CYS A N 1
ATOM 1354 C CA . CYS A 1 172 ? 4.576 -4.745 -6.593 1.00 92.88 172 CYS A CA 1
ATOM 1355 C C . CYS A 1 172 ? 4.767 -5.704 -7.780 1.00 92.88 172 CYS A C 1
ATOM 1357 O O . CYS A 1 172 ? 4.377 -6.868 -7.699 1.00 92.88 172 CYS A O 1
ATOM 1359 N N . PRO A 1 173 ? 5.405 -5.259 -8.877 1.00 91.19 173 PRO A N 1
ATOM 1360 C CA . PRO A 1 173 ? 5.527 -6.102 -10.062 1.00 91.19 173 PRO A CA 1
ATOM 1361 C C . PRO A 1 173 ? 6.468 -7.293 -9.849 1.00 91.19 173 PRO A C 1
ATOM 1363 O O . PRO A 1 173 ? 6.326 -8.317 -10.508 1.00 91.19 173 PRO A O 1
ATOM 1366 N N . SER A 1 174 ? 7.365 -7.218 -8.858 1.00 88.31 174 SER A N 1
ATOM 1367 C CA . SER A 1 174 ? 8.222 -8.337 -8.449 1.00 88.31 174 SER A CA 1
ATOM 1368 C C . SER A 1 174 ? 7.437 -9.572 -8.004 1.00 88.31 174 SER A C 1
ATOM 1370 O O . SER A 1 174 ? 7.983 -10.670 -8.044 1.00 88.31 174 SER A O 1
ATOM 1372 N N . VAL A 1 175 ? 6.160 -9.427 -7.620 1.00 90.69 175 VAL A N 1
ATOM 1373 C CA . VAL A 1 175 ? 5.302 -10.573 -7.288 1.00 90.69 175 VAL A CA 1
ATOM 1374 C C . VAL A 1 175 ? 5.150 -11.539 -8.470 1.00 90.69 175 VAL A C 1
ATOM 1376 O O . VAL A 1 175 ? 5.024 -12.744 -8.271 1.00 90.69 175 VAL A O 1
ATOM 1379 N N . LEU A 1 176 ? 5.262 -11.028 -9.703 1.00 90.19 176 LEU A N 1
ATOM 1380 C CA . LEU A 1 176 ? 5.236 -1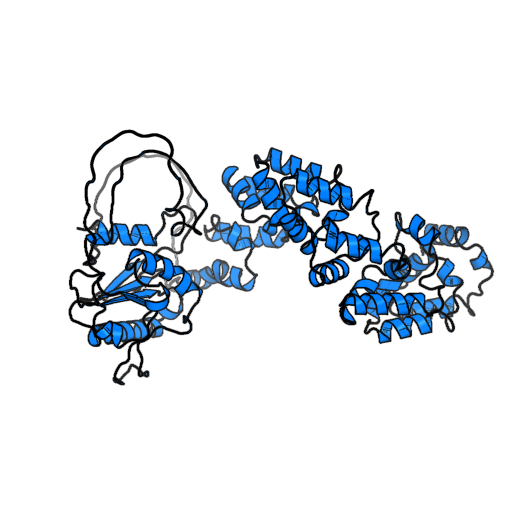1.815 -10.936 1.00 90.19 176 LEU A CA 1
ATOM 1381 C C . LEU A 1 176 ? 6.511 -12.642 -11.151 1.00 90.19 176 LEU A C 1
ATOM 1383 O O . LEU A 1 176 ? 6.561 -13.442 -12.081 1.00 90.19 176 LEU A O 1
ATOM 1387 N N . GLY A 1 177 ? 7.538 -12.475 -10.314 1.00 86.31 177 GLY A N 1
ATOM 1388 C CA . GLY A 1 177 ? 8.764 -13.273 -10.341 1.00 86.31 177 GLY A CA 1
ATOM 1389 C C . GLY A 1 177 ? 8.723 -14.523 -9.456 1.00 86.31 177 GLY A C 1
ATOM 1390 O O . GLY A 1 177 ? 9.532 -15.422 -9.650 1.00 86.31 177 GLY A O 1
ATOM 1391 N N . PHE A 1 178 ? 7.786 -14.627 -8.509 1.00 88.19 178 PHE A N 1
ATOM 1392 C CA . PHE A 1 178 ? 7.723 -15.767 -7.585 1.00 88.19 178 PHE A CA 1
ATOM 1393 C C . PHE A 1 178 ? 7.005 -16.980 -8.200 1.00 88.19 178 PHE A C 1
ATOM 1395 O O . PHE A 1 178 ? 6.117 -16.808 -9.033 1.00 88.19 178 PHE A O 1
ATOM 1402 N N . SER A 1 179 ? 7.380 -18.203 -7.804 1.00 89.81 179 SER A N 1
ATOM 1403 C CA . SER A 1 179 ? 6.654 -19.433 -8.184 1.00 89.81 179 SER A CA 1
ATOM 1404 C C . SER A 1 179 ? 5.311 -19.500 -7.460 1.00 89.81 179 SER A C 1
ATOM 1406 O O . SER A 1 179 ? 5.221 -19.157 -6.274 1.00 89.81 179 SER A O 1
ATOM 1408 N N . ILE A 1 180 ? 4.275 -19.936 -8.180 1.00 93.94 180 ILE A N 1
ATOM 1409 C CA . ILE A 1 180 ? 2.936 -20.096 -7.615 1.00 93.94 180 ILE A CA 1
ATOM 1410 C C . ILE A 1 180 ? 2.978 -21.189 -6.544 1.00 93.94 180 ILE A C 1
ATOM 1412 O O . ILE A 1 180 ? 2.627 -20.942 -5.397 1.00 93.94 180 ILE A O 1
ATOM 1416 N N . GLU A 1 181 ? 3.525 -22.344 -6.889 1.00 94.31 181 GLU A N 1
ATOM 1417 C CA . GLU A 1 181 ? 3.544 -23.580 -6.107 1.00 94.31 181 GLU A CA 1
ATOM 1418 C C . GLU A 1 181 ? 4.413 -23.445 -4.854 1.00 94.31 181 GLU A C 1
ATOM 1420 O O . GLU A 1 181 ? 4.020 -23.853 -3.767 1.00 94.31 181 GLU A O 1
ATOM 1425 N N . ASN A 1 182 ? 5.585 -22.819 -4.989 1.00 90.38 182 ASN A N 1
ATOM 1426 C CA . ASN A 1 182 ? 6.589 -22.794 -3.923 1.00 90.38 182 ASN A CA 1
ATOM 1427 C C . ASN A 1 182 ? 6.514 -21.550 -3.026 1.00 90.38 182 ASN A C 1
ATOM 1429 O O . ASN A 1 182 ? 7.151 -21.502 -1.971 1.00 90.38 182 ASN A O 1
ATOM 1433 N N . ARG A 1 183 ? 5.801 -20.497 -3.448 1.00 91.12 183 ARG A N 1
ATOM 1434 C CA . ARG A 1 183 ? 5.764 -19.225 -2.708 1.00 91.12 183 ARG A CA 1
ATOM 1435 C C . ARG A 1 183 ? 4.368 -18.633 -2.600 1.00 91.12 183 ARG A C 1
ATOM 1437 O O . ARG A 1 183 ? 3.921 -18.396 -1.478 1.00 91.12 183 ARG A O 1
ATOM 1444 N N . LEU A 1 184 ? 3.693 -18.376 -3.719 1.00 95.56 184 LEU A N 1
ATOM 1445 C CA . LEU A 1 184 ? 2.438 -17.617 -3.692 1.00 95.56 184 LEU A CA 1
ATOM 1446 C C . LEU A 1 184 ? 1.300 -18.419 -3.043 1.00 95.56 184 LEU A C 1
ATOM 1448 O O . LEU A 1 184 ? 0.659 -17.923 -2.116 1.00 95.56 184 LEU A O 1
ATOM 1452 N N . GLN A 1 185 ? 1.100 -19.666 -3.474 1.00 96.81 185 GLN A N 1
ATOM 1453 C CA . GLN A 1 185 ? 0.060 -20.563 -2.978 1.00 96.81 185 GLN A CA 1
ATOM 1454 C C . GLN A 1 185 ? 0.265 -20.932 -1.500 1.00 96.81 185 GLN A C 1
ATOM 1456 O O . GLN A 1 185 ? -0.680 -20.737 -0.734 1.00 96.81 185 GLN A O 1
ATOM 1461 N N . PRO A 1 186 ? 1.468 -21.338 -1.037 1.00 97.50 186 PRO A N 1
ATOM 1462 C CA . PRO A 1 186 ? 1.696 -21.593 0.385 1.00 97.50 186 PRO A CA 1
ATOM 1463 C C . PRO A 1 186 ? 1.441 -20.364 1.260 1.00 97.50 186 PRO A C 1
ATOM 1465 O O . PRO A 1 186 ? 0.854 -20.478 2.330 1.00 97.50 186 PRO A O 1
ATOM 1468 N N . THR A 1 187 ? 1.825 -19.165 0.804 1.00 97.50 187 THR A N 1
ATOM 1469 C CA . THR A 1 187 ? 1.594 -17.933 1.580 1.00 97.50 187 THR A CA 1
ATOM 1470 C C . THR A 1 187 ? 0.112 -17.576 1.638 1.00 97.50 187 THR A C 1
ATOM 1472 O O . THR A 1 187 ? -0.386 -17.156 2.680 1.00 97.50 187 THR A O 1
ATOM 1475 N N . ARG A 1 188 ? -0.615 -17.770 0.533 1.00 97.75 188 ARG A N 1
ATOM 1476 C CA . ARG A 1 188 ? -2.070 -17.598 0.480 1.00 97.75 188 ARG A CA 1
ATOM 1477 C C . ARG A 1 188 ? -2.778 -18.579 1.417 1.00 97.75 188 ARG A C 1
ATOM 1479 O O . ARG A 1 188 ? -3.697 -18.154 2.108 1.00 97.75 188 ARG A O 1
ATOM 1486 N N . GLN A 1 189 ? -2.352 -19.844 1.453 1.00 97.81 189 GLN A N 1
ATOM 1487 C CA . GLN A 1 189 ? -2.909 -20.849 2.363 1.00 97.81 189 GLN A CA 1
ATOM 1488 C C . GLN A 1 189 ? -2.622 -20.491 3.820 1.00 97.81 189 GLN A C 1
ATOM 1490 O O . GLN A 1 189 ? -3.542 -20.420 4.620 1.00 97.81 189 GLN A O 1
ATOM 1495 N N . TRP A 1 190 ? -1.382 -20.114 4.129 1.00 98.00 190 TRP A N 1
ATOM 1496 C CA . TRP A 1 190 ? -0.999 -19.690 5.472 1.00 98.00 190 TRP A CA 1
ATOM 1497 C C . TRP A 1 190 ? -1.831 -18.504 5.989 1.00 98.00 190 TRP A C 1
ATOM 1499 O O . TRP A 1 190 ? -2.172 -18.452 7.167 1.00 98.00 190 TRP A O 1
ATOM 1509 N N . LEU A 1 191 ? -2.198 -17.551 5.120 1.00 97.75 191 LEU A N 1
ATOM 1510 C CA . LEU A 1 191 ? -3.106 -16.460 5.498 1.00 97.75 191 LEU A CA 1
ATOM 1511 C C . LEU A 1 191 ? -4.517 -16.967 5.837 1.00 97.75 191 LEU A C 1
ATOM 1513 O O . LEU A 1 191 ? -5.160 -16.392 6.708 1.00 97.75 191 LEU A O 1
ATOM 1517 N N . GLN A 1 192 ? -5.002 -18.020 5.178 1.00 97.25 192 GLN A N 1
ATOM 1518 C CA . GLN A 1 192 ? -6.281 -18.634 5.541 1.00 97.25 192 GLN A CA 1
ATOM 1519 C C . GLN A 1 192 ? -6.195 -19.423 6.841 1.00 97.25 192 GLN A C 1
ATOM 1521 O O . GLN A 1 192 ? -7.099 -19.322 7.662 1.00 97.25 192 GLN A O 1
ATOM 1526 N N . ASP A 1 193 ? -5.092 -20.139 7.055 1.00 96.88 193 ASP A N 1
ATOM 1527 C CA . ASP A 1 193 ? -4.846 -20.890 8.289 1.00 96.88 193 ASP A CA 1
ATOM 1528 C C . ASP A 1 193 ? -4.708 -19.953 9.504 1.00 96.88 193 ASP A C 1
ATOM 1530 O O . ASP A 1 193 ? -4.968 -20.349 10.635 1.00 96.88 193 ASP A O 1
ATOM 1534 N N . LEU A 1 194 ? -4.354 -18.680 9.276 1.00 94.69 194 LEU A N 1
ATOM 1535 C CA . LEU A 1 194 ? -4.398 -17.613 10.284 1.00 94.69 194 LEU A CA 1
ATOM 1536 C C . LEU A 1 194 ? -5.838 -17.171 10.634 1.00 94.69 194 LEU A C 1
ATOM 1538 O O . LEU A 1 194 ? -6.026 -16.348 11.525 1.00 94.69 194 LEU A O 1
ATOM 1542 N N . GLY A 1 195 ? -6.855 -17.677 9.933 1.00 95.31 195 GLY A N 1
ATOM 1543 C CA . GLY A 1 195 ? -8.269 -17.377 10.164 1.00 95.31 195 GLY A CA 1
ATOM 1544 C C . GLY A 1 195 ? -8.880 -16.339 9.218 1.00 95.31 195 GLY A C 1
ATOM 1545 O O . GLY A 1 195 ? -9.996 -15.892 9.467 1.00 95.31 195 GLY A O 1
ATOM 1546 N N . LEU A 1 196 ? -8.190 -15.934 8.141 1.00 97.38 196 LEU A N 1
ATOM 1547 C CA . LEU A 1 196 ? -8.759 -15.008 7.154 1.00 97.38 196 LEU A CA 1
ATOM 1548 C C . LEU A 1 196 ? -9.599 -15.750 6.104 1.00 97.38 196 LEU A C 1
ATOM 1550 O O . LEU A 1 196 ? -9.149 -16.702 5.461 1.00 97.38 196 LEU A O 1
ATOM 1554 N N . SER A 1 197 ? -10.798 -15.241 5.830 1.00 97.25 197 SER A N 1
ATOM 1555 C CA . SER A 1 197 ? -11.623 -15.709 4.713 1.00 97.25 197 SER A CA 1
ATOM 1556 C C . SER A 1 197 ? -10.970 -15.412 3.356 1.00 97.25 197 SER A C 1
ATOM 1558 O O . SER A 1 197 ? -10.115 -14.533 3.218 1.00 97.25 197 SER A O 1
ATOM 1560 N N . LYS A 1 198 ? -11.415 -16.093 2.288 1.00 96.06 198 LYS A N 1
ATOM 1561 C CA . LYS A 1 198 ? -10.917 -15.843 0.918 1.00 96.06 198 LYS A CA 1
ATOM 1562 C C . LYS A 1 198 ? -11.037 -14.362 0.516 1.00 96.06 198 LYS A C 1
ATOM 1564 O O . LYS A 1 198 ? -10.111 -13.809 -0.075 1.00 96.06 198 LYS A O 1
ATOM 1569 N N . ALA A 1 199 ? -12.144 -13.707 0.873 1.00 96.94 199 ALA A N 1
ATOM 1570 C CA . ALA A 1 199 ? -12.366 -12.290 0.586 1.00 96.94 199 ALA A CA 1
ATOM 1571 C C . ALA A 1 199 ? -11.407 -11.373 1.367 1.00 96.94 199 ALA A C 1
ATOM 1573 O O . ALA A 1 199 ? -10.901 -10.383 0.832 1.00 96.94 199 ALA A O 1
ATOM 1574 N N . GLU A 1 200 ? -11.104 -11.709 2.619 1.00 97.44 200 GLU A N 1
ATOM 1575 C CA . GLU A 1 200 ? -10.151 -10.961 3.440 1.00 97.44 200 GLU A CA 1
ATOM 1576 C C . GLU A 1 200 ? -8.712 -11.148 2.964 1.00 97.44 200 GLU A C 1
ATOM 1578 O O . GLU A 1 200 ? -7.968 -10.168 2.889 1.00 97.44 200 GLU A O 1
ATOM 1583 N N . VAL A 1 201 ? -8.334 -12.356 2.535 1.00 97.94 201 VAL A N 1
ATOM 1584 C CA . VAL A 1 201 ? -7.044 -12.596 1.874 1.00 97.94 201 VAL A CA 1
ATOM 1585 C C . VAL A 1 201 ? -6.925 -11.745 0.609 1.00 97.94 201 VAL A C 1
ATOM 1587 O O . VAL A 1 201 ? -5.917 -11.061 0.422 1.00 97.94 201 VAL A O 1
ATOM 1590 N N . ALA A 1 202 ? -7.968 -11.692 -0.225 1.00 97.44 202 ALA A N 1
ATOM 1591 C CA . ALA A 1 202 ? -8.001 -10.815 -1.395 1.00 97.44 202 ALA A CA 1
ATOM 1592 C C . ALA A 1 202 ? -7.801 -9.336 -1.007 1.00 97.44 202 ALA A C 1
ATOM 1594 O O . ALA A 1 202 ? -7.015 -8.613 -1.631 1.00 97.44 202 ALA A O 1
ATOM 1595 N N . LYS A 1 203 ? -8.443 -8.880 0.075 1.00 96.56 203 LYS A N 1
ATOM 1596 C CA . LYS A 1 203 ? -8.269 -7.523 0.612 1.00 96.56 203 LYS A CA 1
ATOM 1597 C C . LYS A 1 203 ? -6.829 -7.276 1.077 1.00 96.56 203 LYS A C 1
ATOM 1599 O O . LYS A 1 203 ? -6.257 -6.246 0.715 1.00 96.56 203 LYS A O 1
ATOM 1604 N N . VAL A 1 204 ? -6.215 -8.210 1.802 1.00 96.81 204 VAL A N 1
ATOM 1605 C CA . VAL A 1 204 ? -4.812 -8.134 2.250 1.00 96.81 204 VAL A CA 1
ATOM 1606 C C . VAL A 1 204 ? -3.860 -8.044 1.055 1.00 96.81 204 VAL A C 1
ATOM 1608 O O . VAL A 1 204 ? -3.067 -7.101 0.980 1.00 96.81 204 VAL A O 1
ATOM 1611 N N . VAL A 1 205 ? -3.988 -8.950 0.082 1.00 96.81 205 VAL A N 1
ATOM 1612 C CA . VAL A 1 205 ? -3.139 -8.987 -1.119 1.00 96.81 205 VAL A CA 1
ATOM 1613 C C . VAL A 1 205 ? -3.307 -7.718 -1.956 1.00 96.81 205 VAL A C 1
ATOM 1615 O O . VAL A 1 205 ? -2.313 -7.139 -2.381 1.00 96.81 205 VAL A O 1
ATOM 1618 N N . SER A 1 206 ? -4.529 -7.209 -2.138 1.00 94.94 206 SER A N 1
ATOM 1619 C CA . SER A 1 206 ? -4.749 -5.964 -2.896 1.00 94.94 206 SER A CA 1
ATOM 1620 C C . SER A 1 206 ? -4.099 -4.733 -2.239 1.00 94.94 206 SER A C 1
ATOM 1622 O O . SER A 1 206 ? -3.626 -3.818 -2.924 1.00 94.94 206 SER A O 1
ATOM 1624 N N . ARG A 1 207 ? -4.044 -4.695 -0.898 1.00 92.88 207 ARG A N 1
ATOM 1625 C CA . ARG A 1 207 ? -3.427 -3.604 -0.124 1.00 92.88 207 ARG A CA 1
ATOM 1626 C C . ARG A 1 207 ? -1.909 -3.735 -0.051 1.00 92.88 207 ARG A C 1
ATOM 1628 O O . ARG A 1 207 ? -1.221 -2.715 -0.074 1.00 92.88 207 ARG A O 1
ATOM 1635 N N . LEU A 1 208 ? -1.393 -4.958 0.038 1.00 94.31 208 LEU A N 1
ATOM 1636 C CA . LEU A 1 208 ? 0.036 -5.249 0.082 1.00 94.31 208 LEU A CA 1
ATOM 1637 C C . LEU A 1 208 ? 0.349 -6.542 -0.687 1.00 94.31 208 LEU A C 1
ATOM 1639 O O . LEU A 1 208 ? 0.512 -7.592 -0.070 1.00 94.31 208 LEU A O 1
ATOM 1643 N N . PRO A 1 209 ? 0.537 -6.481 -2.017 1.00 95.19 209 PRO A N 1
ATOM 1644 C CA . PRO A 1 209 ? 0.834 -7.688 -2.792 1.00 95.19 209 PRO A CA 1
ATOM 1645 C C . PRO A 1 209 ? 2.180 -8.313 -2.400 1.00 95.19 209 PRO A C 1
ATOM 1647 O O . PRO A 1 209 ? 2.364 -9.524 -2.484 1.00 95.19 209 PRO A O 1
ATOM 1650 N N . ALA A 1 210 ? 3.101 -7.488 -1.887 1.00 93.75 210 ALA A N 1
ATOM 1651 C CA . ALA A 1 210 ? 4.397 -7.915 -1.370 1.00 93.75 210 ALA A CA 1
ATOM 1652 C C . ALA A 1 210 ? 4.301 -8.927 -0.215 1.00 93.75 210 ALA A C 1
ATOM 1654 O O . ALA A 1 210 ? 5.280 -9.625 0.035 1.00 93.75 210 ALA A O 1
ATOM 1655 N N . VAL A 1 211 ? 3.149 -9.041 0.464 1.00 95.94 211 VAL A N 1
ATOM 1656 C CA . VAL A 1 211 ? 2.934 -10.041 1.523 1.00 95.94 211 VAL A CA 1
ATOM 1657 C C . VAL A 1 211 ? 3.192 -11.463 1.017 1.00 95.94 211 VAL A C 1
ATOM 1659 O O . VAL A 1 211 ? 3.781 -12.260 1.736 1.00 95.94 211 VAL A O 1
ATOM 1662 N N . LEU A 1 212 ? 2.860 -11.742 -0.250 1.00 95.19 212 LEU A N 1
ATOM 1663 C CA . LEU A 1 212 ? 3.055 -13.046 -0.892 1.00 95.19 212 LEU A CA 1
ATOM 1664 C C . LEU A 1 212 ? 4.530 -13.379 -1.164 1.00 95.19 212 LEU A C 1
ATOM 1666 O O . LEU A 1 212 ? 4.866 -14.524 -1.448 1.00 95.19 212 LEU A O 1
ATOM 1670 N N . GLY A 1 213 ? 5.412 -12.379 -1.105 1.00 90.94 213 GLY A N 1
ATOM 1671 C CA . GLY A 1 213 ? 6.857 -12.559 -1.223 1.00 90.94 213 GLY A CA 1
ATOM 1672 C C . GLY A 1 213 ? 7.569 -12.720 0.122 1.00 90.94 213 GLY A C 1
ATOM 1673 O O . GLY A 1 213 ? 8.763 -13.024 0.141 1.00 90.94 213 GLY A O 1
ATOM 1674 N N . LEU A 1 214 ? 6.881 -12.499 1.248 1.00 91.69 214 LEU A N 1
ATOM 1675 C CA . LEU A 1 214 ? 7.485 -12.606 2.575 1.00 91.69 214 LEU A CA 1
ATOM 1676 C C . LEU A 1 214 ? 7.703 -14.077 2.951 1.00 91.69 214 LEU A C 1
ATOM 1678 O O . LEU A 1 214 ? 6.896 -14.949 2.649 1.00 91.69 214 LEU A O 1
ATOM 1682 N N . ASN A 1 215 ? 8.814 -14.365 3.632 1.00 92.38 215 ASN A N 1
ATOM 1683 C CA . ASN A 1 215 ? 9.096 -15.720 4.097 1.00 92.38 215 ASN A CA 1
ATOM 1684 C C . ASN A 1 215 ? 8.156 -16.096 5.258 1.00 92.38 215 ASN A C 1
ATOM 1686 O O . ASN A 1 215 ? 8.089 -15.374 6.252 1.00 92.38 215 ASN A O 1
ATOM 1690 N N . ILE A 1 216 ? 7.466 -17.231 5.153 1.00 94.19 216 ILE A N 1
ATOM 1691 C CA . ILE A 1 216 ? 6.516 -17.677 6.180 1.00 94.19 216 ILE A CA 1
ATOM 1692 C C . ILE A 1 216 ? 7.232 -17.919 7.517 1.00 94.19 216 ILE A C 1
ATOM 1694 O O . ILE A 1 216 ? 6.914 -17.260 8.503 1.00 94.19 216 ILE A O 1
ATOM 1698 N N . GLU A 1 217 ? 8.251 -18.781 7.542 1.00 92.00 217 GLU A N 1
ATOM 1699 C CA . GLU A 1 217 ? 8.963 -19.172 8.770 1.00 92.00 217 GLU A CA 1
ATOM 1700 C C . GLU A 1 217 ? 9.800 -18.033 9.356 1.00 92.00 217 GLU A C 1
ATOM 1702 O O . GLU A 1 217 ? 9.673 -17.675 10.522 1.00 92.00 217 GLU A O 1
ATOM 1707 N N . LYS A 1 218 ? 10.646 -17.417 8.527 1.00 90.25 218 LYS A N 1
ATOM 1708 C CA . LYS A 1 218 ? 11.651 -16.437 8.963 1.00 90.25 218 LYS A CA 1
ATOM 1709 C C . LYS A 1 218 ? 11.101 -15.015 9.096 1.00 90.25 218 LYS A C 1
ATOM 1711 O O . LYS A 1 218 ? 11.858 -14.100 9.417 1.00 90.25 218 LYS A O 1
ATOM 1716 N N . ASN A 1 219 ? 9.822 -14.783 8.793 1.00 92.31 219 ASN A N 1
ATOM 1717 C CA . ASN A 1 219 ? 9.224 -13.452 8.884 1.00 92.31 219 ASN A CA 1
ATOM 1718 C C . ASN A 1 219 ? 7.786 -13.481 9.421 1.00 92.31 219 ASN A C 1
ATOM 1720 O O . ASN A 1 219 ? 7.557 -12.942 10.506 1.00 92.31 219 ASN A O 1
ATOM 1724 N N . LEU A 1 220 ? 6.835 -14.072 8.693 1.00 94.62 220 LEU A N 1
ATOM 1725 C CA . LEU A 1 220 ? 5.411 -13.964 9.037 1.00 94.62 220 LEU A CA 1
ATOM 1726 C C . LEU A 1 220 ? 5.093 -14.640 10.379 1.00 94.62 220 LEU A C 1
ATOM 1728 O O . LEU A 1 220 ? 4.548 -13.991 11.274 1.00 94.62 220 LEU A O 1
ATOM 1732 N N . LYS A 1 221 ? 5.522 -15.895 10.560 1.00 94.81 221 LYS A N 1
ATOM 1733 C CA . LYS A 1 221 ? 5.345 -16.656 11.804 1.00 94.81 221 LYS A CA 1
ATOM 1734 C C . LYS A 1 221 ? 6.008 -15.980 12.996 1.00 94.81 221 LYS A C 1
ATOM 1736 O O . LYS A 1 221 ? 5.370 -15.866 14.034 1.00 94.81 221 LYS A O 1
ATOM 1741 N N . LEU A 1 222 ? 7.225 -15.451 12.843 1.00 94.56 222 LEU A N 1
ATOM 1742 C CA . LEU A 1 222 ? 7.902 -14.729 13.930 1.00 94.56 222 LEU A CA 1
ATOM 1743 C C . LEU A 1 222 ? 7.100 -13.513 14.407 1.00 94.56 222 LEU A C 1
ATOM 1745 O O . LEU A 1 222 ? 7.083 -13.208 15.597 1.00 94.56 222 LEU A O 1
ATOM 1749 N N . LYS A 1 223 ? 6.425 -12.808 13.494 1.00 94.38 223 LYS A N 1
ATOM 1750 C CA . LYS A 1 223 ? 5.588 -11.659 13.857 1.00 94.38 223 LYS A CA 1
ATOM 1751 C C . LYS A 1 223 ? 4.266 -12.071 14.481 1.00 94.38 223 LYS A C 1
ATOM 1753 O O . LYS A 1 223 ? 3.851 -11.434 15.440 1.00 94.38 223 LYS A O 1
ATOM 1758 N N . VAL A 1 224 ? 3.639 -13.132 13.979 1.00 95.94 224 VAL A N 1
ATOM 1759 C CA . VAL A 1 224 ? 2.444 -13.715 14.604 1.00 95.94 224 VAL A CA 1
ATOM 1760 C C . VAL A 1 224 ? 2.763 -14.191 16.019 1.00 95.94 224 VAL A C 1
ATOM 1762 O O . VAL A 1 224 ? 2.087 -13.792 16.958 1.00 95.94 224 VAL A O 1
ATOM 1765 N N . GLN A 1 225 ? 3.844 -14.953 16.199 1.00 95.50 225 GLN A N 1
ATOM 1766 C CA . GLN A 1 225 ? 4.312 -15.379 17.517 1.00 95.50 225 GLN A CA 1
ATOM 1767 C C . GLN A 1 225 ? 4.592 -14.180 18.412 1.00 95.50 225 GLN A C 1
ATOM 1769 O O . GLN A 1 225 ? 4.148 -14.164 19.552 1.00 95.50 225 GLN A O 1
ATOM 1774 N N . TRP A 1 226 ? 5.282 -13.154 17.914 1.00 94.44 226 TRP A N 1
ATOM 1775 C CA . TRP A 1 226 ? 5.513 -11.944 18.695 1.00 94.44 226 TRP A CA 1
ATOM 1776 C C . TRP A 1 226 ? 4.206 -11.282 19.150 1.00 94.44 226 TRP A C 1
ATOM 1778 O O . TRP A 1 226 ? 4.105 -10.942 20.320 1.00 94.44 226 TRP A O 1
ATOM 1788 N N . LEU A 1 227 ? 3.192 -11.163 18.286 1.00 94.62 227 LEU A N 1
ATOM 1789 C CA . LEU A 1 227 ? 1.876 -10.636 18.670 1.00 94.62 227 LEU A CA 1
ATOM 1790 C C . LEU A 1 227 ? 1.175 -11.523 19.714 1.00 94.62 227 LEU A C 1
ATOM 1792 O O . LEU A 1 227 ? 0.609 -10.994 20.666 1.00 94.62 227 LEU A O 1
ATOM 1796 N N . ARG A 1 228 ? 1.277 -12.853 19.599 1.00 94.56 228 ARG A N 1
ATOM 1797 C CA . ARG A 1 228 ? 0.749 -13.799 20.601 1.00 94.56 228 ARG A CA 1
ATOM 1798 C C . ARG A 1 228 ? 1.409 -13.627 21.970 1.00 94.56 228 ARG A C 1
ATOM 1800 O O . ARG A 1 228 ? 0.715 -13.608 22.976 1.00 94.56 228 ARG A O 1
ATOM 1807 N N . HIS A 1 229 ? 2.728 -13.421 22.019 1.00 92.62 229 HIS A N 1
ATOM 1808 C CA . HIS A 1 229 ? 3.441 -13.139 23.276 1.00 92.62 229 HIS A CA 1
ATOM 1809 C C . HIS A 1 229 ? 3.008 -11.813 23.925 1.00 92.62 229 HIS A C 1
ATOM 1811 O O . HIS A 1 229 ? 3.229 -11.622 25.115 1.00 92.62 229 HIS A O 1
ATOM 1817 N N . LEU A 1 230 ? 2.383 -10.902 23.170 1.00 89.00 230 LEU A N 1
ATOM 1818 C CA . LEU A 1 230 ? 1.765 -9.682 23.705 1.00 89.00 230 LEU A CA 1
ATOM 1819 C C . LEU A 1 230 ? 0.320 -9.904 24.181 1.00 89.00 230 LEU A C 1
ATOM 1821 O O . LEU A 1 230 ? -0.372 -8.943 24.509 1.00 89.00 230 LEU A O 1
ATOM 1825 N N . GLY A 1 231 ? -0.140 -11.156 24.201 1.00 90.62 231 GLY A N 1
ATOM 1826 C CA . GLY A 1 231 ? -1.462 -11.547 24.672 1.00 90.62 231 GLY A CA 1
ATOM 1827 C C . GLY A 1 231 ? -2.576 -11.387 23.641 1.00 90.62 231 GLY A C 1
ATOM 1828 O O . GLY A 1 231 ? -3.737 -11.402 24.037 1.00 90.62 231 GLY A O 1
ATOM 1829 N N . LEU A 1 232 ? -2.265 -11.205 22.349 1.00 93.75 232 LEU A N 1
ATOM 1830 C CA . LEU A 1 232 ? -3.298 -11.162 21.309 1.00 93.75 232 LEU A CA 1
ATOM 1831 C C . LEU A 1 232 ? -3.806 -12.573 20.992 1.00 93.75 232 LEU A C 1
ATOM 1833 O O . LEU A 1 232 ? -3.008 -13.490 20.783 1.00 93.75 232 LEU A O 1
ATOM 1837 N N . VAL A 1 233 ? -5.127 -12.718 20.889 1.00 93.88 233 VAL A N 1
ATOM 1838 C CA . VAL A 1 233 ? -5.768 -13.969 20.448 1.00 93.88 233 VAL A CA 1
ATOM 1839 C C . VAL A 1 233 ? -5.755 -14.087 18.921 1.00 93.88 233 VAL A C 1
ATOM 1841 O O . VAL A 1 233 ? -5.595 -13.090 18.216 1.00 93.88 233 VAL A O 1
ATOM 1844 N N . GLU A 1 234 ? -5.967 -15.290 18.380 1.00 91.69 234 GLU A N 1
ATOM 1845 C CA . GLU A 1 234 ? -5.893 -15.545 16.927 1.00 91.69 234 GLU A CA 1
ATOM 1846 C C . GLU A 1 234 ? -6.762 -14.589 16.097 1.00 91.69 234 GLU A C 1
ATOM 1848 O O . GLU A 1 234 ? -6.283 -13.996 15.131 1.00 91.69 234 GLU A O 1
ATOM 1853 N N . ALA A 1 235 ? -8.007 -14.353 16.524 1.00 93.75 235 ALA A N 1
ATOM 1854 C CA . ALA A 1 235 ? -8.919 -13.436 15.841 1.00 93.75 235 ALA A CA 1
ATOM 1855 C C . ALA A 1 235 ? -8.384 -11.991 15.786 1.00 93.75 235 ALA A C 1
ATOM 1857 O O . ALA A 1 235 ? -8.541 -11.294 14.783 1.00 93.75 235 ALA A O 1
ATOM 1858 N N . GLU A 1 236 ? -7.701 -11.534 16.838 1.00 94.69 236 GLU A N 1
ATOM 1859 C CA . GLU A 1 236 ? -7.085 -10.206 16.868 1.00 94.69 236 GLU A CA 1
ATOM 1860 C C . GLU A 1 236 ? -5.844 -10.140 15.984 1.00 94.69 236 GLU A C 1
ATOM 1862 O O . GLU A 1 236 ? -5.638 -9.142 15.296 1.00 94.69 236 GLU A O 1
ATOM 1867 N N . VAL A 1 237 ? -5.026 -11.196 15.956 1.00 96.38 237 VAL A N 1
ATOM 1868 C CA . VAL A 1 237 ? -3.869 -11.272 15.054 1.00 96.38 237 VAL A CA 1
ATOM 1869 C C . VAL A 1 237 ? -4.326 -11.236 13.594 1.00 96.38 237 VAL A C 1
ATOM 1871 O O . VAL A 1 237 ? -3.754 -10.488 12.791 1.00 96.38 237 VAL A O 1
ATOM 1874 N N . ALA A 1 238 ? -5.385 -11.975 13.255 1.00 95.75 238 ALA A N 1
ATOM 1875 C CA . ALA A 1 238 ? -6.013 -11.928 11.939 1.00 95.75 238 ALA A CA 1
ATOM 1876 C C . ALA A 1 238 ? -6.529 -10.515 11.615 1.00 95.75 238 ALA A C 1
ATOM 1878 O O . ALA A 1 238 ? -6.254 -9.990 10.532 1.00 95.75 238 ALA A O 1
ATOM 1879 N N . ASN A 1 239 ? -7.179 -9.843 12.572 1.00 93.88 239 ASN A N 1
ATOM 1880 C CA . ASN A 1 239 ? -7.635 -8.461 12.410 1.00 93.88 239 ASN A CA 1
ATOM 1881 C C . ASN A 1 239 ? -6.464 -7.476 12.211 1.00 93.88 239 ASN A C 1
ATOM 1883 O O . ASN A 1 239 ? -6.533 -6.584 11.365 1.00 93.88 239 ASN A O 1
ATOM 1887 N N . VAL A 1 240 ? -5.338 -7.663 12.908 1.00 94.69 240 VAL A N 1
ATOM 1888 C CA . VAL A 1 240 ? -4.116 -6.865 12.702 1.00 94.69 240 VAL A CA 1
ATOM 1889 C C . VAL A 1 240 ? -3.547 -7.082 11.297 1.00 94.69 240 VAL A C 1
ATOM 1891 O O . VAL A 1 240 ? -3.196 -6.104 10.628 1.00 94.69 240 VAL A O 1
ATOM 1894 N N . MET A 1 241 ? -3.495 -8.329 10.812 1.00 95.50 241 MET A N 1
ATOM 1895 C CA . MET A 1 241 ? -3.093 -8.648 9.433 1.00 95.50 241 MET A CA 1
ATOM 1896 C C . MET A 1 241 ? -4.024 -7.986 8.414 1.00 95.50 241 MET A C 1
ATOM 1898 O O . MET A 1 241 ? -3.554 -7.350 7.471 1.00 95.50 241 MET A O 1
ATOM 1902 N N . LEU A 1 242 ? -5.337 -8.068 8.625 1.00 94.69 242 LEU A N 1
ATOM 1903 C CA . LEU A 1 242 ? -6.343 -7.462 7.758 1.00 94.69 242 LEU A CA 1
ATOM 1904 C C . LEU A 1 242 ? -6.254 -5.929 7.748 1.00 94.69 242 LEU A C 1
ATOM 1906 O O . LEU A 1 242 ? -6.335 -5.293 6.689 1.00 94.69 242 LEU A O 1
ATOM 1910 N N . GLY A 1 243 ? -6.080 -5.330 8.927 1.00 91.44 243 GLY A N 1
ATOM 1911 C CA . GLY A 1 243 ? -6.048 -3.892 9.166 1.00 91.44 243 GLY A CA 1
ATOM 1912 C C . GLY A 1 243 ? -4.758 -3.227 8.688 1.00 91.44 243 GLY A C 1
ATOM 1913 O O . GLY A 1 243 ? -4.819 -2.158 8.068 1.00 91.44 243 GLY A O 1
ATOM 1914 N N . SER A 1 244 ? -3.606 -3.867 8.897 1.00 92.25 244 SER A N 1
ATOM 1915 C CA . SER A 1 244 ? -2.282 -3.345 8.534 1.00 92.25 244 SER A CA 1
ATOM 1916 C C . SER A 1 244 ? -1.322 -4.459 8.087 1.00 92.25 244 SER A C 1
ATOM 1918 O O . SER A 1 244 ? -0.364 -4.786 8.797 1.00 92.25 244 SER A O 1
ATOM 1920 N N . PRO A 1 245 ? -1.479 -4.988 6.858 1.00 93.38 245 PRO A N 1
ATOM 1921 C CA . PRO A 1 245 ? -0.535 -5.962 6.304 1.00 93.38 245 PRO A CA 1
ATOM 1922 C C . PRO A 1 245 ? 0.918 -5.457 6.313 1.00 93.38 245 PRO A C 1
ATOM 1924 O O . PRO A 1 245 ? 1.869 -6.231 6.390 1.00 93.38 245 PRO A O 1
ATOM 1927 N N . GLN A 1 246 ? 1.108 -4.131 6.245 1.00 91.19 246 GLN A N 1
ATOM 1928 C CA . GLN A 1 246 ? 2.425 -3.491 6.199 1.00 91.19 246 GLN A CA 1
ATOM 1929 C C . GLN A 1 246 ? 3.228 -3.734 7.478 1.00 91.19 246 GLN A C 1
ATOM 1931 O O . GLN A 1 246 ? 4.456 -3.802 7.406 1.00 91.19 246 GLN A O 1
ATOM 1936 N N . LEU A 1 247 ? 2.560 -3.920 8.625 1.00 92.94 247 LEU A N 1
ATOM 1937 C CA . LEU A 1 247 ? 3.196 -4.297 9.892 1.00 92.94 247 LEU A CA 1
ATOM 1938 C C . LEU A 1 247 ? 4.047 -5.559 9.718 1.00 92.94 247 LEU A C 1
ATOM 1940 O O . LEU A 1 247 ? 5.172 -5.630 10.217 1.00 92.94 247 LEU A O 1
ATOM 1944 N N . PHE A 1 248 ? 3.574 -6.502 8.900 1.00 93.38 248 PHE A N 1
ATOM 1945 C CA . PHE A 1 248 ? 4.265 -7.759 8.647 1.00 93.38 248 PHE A CA 1
ATOM 1946 C C . PHE A 1 248 ? 5.482 -7.628 7.722 1.00 93.38 248 PHE A C 1
ATOM 1948 O O . PHE A 1 248 ? 6.407 -8.437 7.792 1.00 93.38 248 PHE A O 1
ATOM 1955 N N . ALA A 1 249 ? 5.565 -6.558 6.934 1.00 89.50 249 ALA A N 1
ATOM 1956 C CA . ALA A 1 249 ? 6.742 -6.253 6.122 1.00 89.50 249 ALA A CA 1
ATOM 1957 C C . ALA A 1 249 ? 7.837 -5.487 6.894 1.00 89.50 249 ALA A C 1
ATOM 1959 O O . ALA A 1 249 ? 8.979 -5.427 6.442 1.00 89.50 249 ALA A O 1
ATOM 1960 N N . MET A 1 250 ? 7.525 -4.907 8.059 1.00 88.94 250 MET A N 1
ATOM 1961 C CA . MET A 1 250 ? 8.479 -4.106 8.835 1.00 88.94 250 MET A CA 1
ATOM 1962 C C . MET A 1 250 ? 9.473 -4.956 9.642 1.00 88.94 250 MET A C 1
ATOM 1964 O O . MET A 1 250 ? 9.252 -6.133 9.933 1.00 88.94 250 MET A O 1
ATOM 1968 N N . SER A 1 251 ? 10.595 -4.347 10.035 1.00 87.25 251 SER A N 1
ATOM 1969 C CA . SER A 1 251 ? 11.574 -4.990 10.918 1.00 87.25 251 SER A CA 1
ATOM 1970 C C . SER A 1 251 ? 11.046 -5.074 12.350 1.00 87.25 251 SER A C 1
ATOM 1972 O O . SER A 1 251 ? 10.707 -4.057 12.955 1.00 87.25 251 SER A O 1
ATOM 1974 N N . LEU A 1 252 ? 11.055 -6.281 12.918 1.00 88.75 252 LEU A N 1
ATOM 1975 C CA . LEU A 1 252 ? 10.673 -6.493 14.312 1.00 88.75 252 LEU A CA 1
ATOM 1976 C C . LEU A 1 252 ? 11.606 -5.733 15.271 1.00 88.75 252 LEU A C 1
ATOM 1978 O O . LEU A 1 252 ? 11.139 -5.049 16.174 1.00 88.75 252 LEU A O 1
ATOM 1982 N N . GLN A 1 253 ? 12.919 -5.801 15.036 1.00 86.81 253 GLN A N 1
ATOM 1983 C CA . GLN A 1 253 ? 13.939 -5.238 15.928 1.00 86.81 253 GLN A CA 1
ATOM 1984 C C . GLN A 1 253 ? 14.148 -3.734 15.729 1.00 86.81 253 GLN A C 1
ATOM 1986 O O . GLN A 1 253 ? 14.259 -2.993 16.698 1.00 86.81 253 GLN A O 1
ATOM 1991 N N . ARG A 1 254 ? 14.180 -3.262 14.476 1.00 85.69 254 ARG A N 1
ATOM 1992 C CA . ARG A 1 254 ? 14.484 -1.850 14.174 1.00 85.69 254 ARG A CA 1
ATOM 1993 C C . ARG A 1 254 ? 13.260 -0.933 14.204 1.00 85.69 254 ARG A C 1
ATOM 1995 O O . ARG A 1 254 ? 13.417 0.274 14.067 1.00 85.69 254 ARG A O 1
ATOM 2002 N N . ASN A 1 255 ? 12.048 -1.482 14.295 1.00 87.12 255 ASN A N 1
ATOM 2003 C CA . ASN A 1 255 ? 10.821 -0.688 14.207 1.00 87.12 255 ASN A CA 1
ATOM 2004 C C . ASN A 1 255 ? 9.782 -1.092 15.261 1.00 87.12 255 ASN A C 1
ATOM 2006 O O . ASN A 1 255 ? 9.454 -0.283 16.126 1.00 87.12 255 ASN A O 1
ATOM 2010 N N . LEU A 1 256 ? 9.295 -2.336 15.235 1.00 89.44 256 LEU A N 1
ATOM 2011 C CA . LEU A 1 256 ? 8.152 -2.725 16.071 1.00 89.44 256 LEU A CA 1
ATOM 2012 C C . LEU A 1 256 ? 8.490 -2.759 17.572 1.00 89.44 256 LEU A C 1
ATOM 2014 O O . LEU A 1 256 ? 7.787 -2.139 18.365 1.00 89.44 256 LEU A O 1
ATOM 2018 N N . LYS A 1 257 ? 9.590 -3.415 17.968 1.00 87.94 257 LYS A N 1
ATOM 2019 C CA . LYS A 1 257 ? 10.014 -3.521 19.376 1.00 87.94 257 LYS A CA 1
ATOM 2020 C C . LYS A 1 257 ? 10.365 -2.173 20.027 1.00 87.94 257 LYS A C 1
ATOM 2022 O O . LYS A 1 257 ? 9.932 -1.958 21.154 1.00 87.94 257 LYS A O 1
ATOM 2027 N N . PRO A 1 258 ? 11.113 -1.252 19.384 1.00 87.56 258 PRO A N 1
ATOM 2028 C CA . PRO A 1 258 ? 11.347 0.083 19.938 1.00 87.56 258 PRO A CA 1
ATOM 2029 C C . PRO A 1 258 ? 10.053 0.851 20.216 1.00 87.56 258 PRO A C 1
ATOM 2031 O O . PRO A 1 258 ? 9.886 1.389 21.304 1.00 87.56 258 PRO A O 1
ATOM 2034 N N . LYS A 1 259 ? 9.104 0.837 19.272 1.00 88.81 259 LYS A N 1
ATOM 2035 C CA . LYS A 1 259 ? 7.804 1.493 19.458 1.00 88.81 259 LYS A CA 1
ATOM 2036 C C . LYS A 1 259 ? 6.973 0.838 20.547 1.00 88.81 259 LYS A C 1
ATOM 2038 O O . LYS A 1 259 ? 6.325 1.543 21.306 1.00 88.81 259 LYS A O 1
ATOM 2043 N N . LEU A 1 260 ? 7.016 -0.489 20.640 1.00 90.19 260 LEU A N 1
ATOM 2044 C CA . LEU A 1 260 ? 6.348 -1.202 21.719 1.00 90.19 260 LEU A CA 1
ATOM 2045 C C . LEU A 1 260 ? 6.915 -0.800 23.086 1.00 90.19 260 LEU A C 1
ATOM 2047 O O . LEU A 1 260 ? 6.128 -0.522 23.976 1.00 90.19 260 LEU A O 1
ATOM 2051 N N . ARG A 1 261 ? 8.245 -0.686 23.235 1.00 87.50 261 ARG A N 1
ATOM 2052 C CA . ARG A 1 261 ? 8.868 -0.213 24.486 1.00 87.50 261 ARG A CA 1
ATOM 2053 C C . ARG A 1 261 ? 8.346 1.162 24.900 1.00 87.50 261 ARG A C 1
ATOM 2055 O O . ARG A 1 261 ? 7.898 1.312 26.027 1.00 87.50 261 ARG A O 1
ATOM 2062 N N . TRP A 1 262 ? 8.284 2.118 23.970 1.00 88.56 262 TRP A N 1
ATOM 2063 C CA . TRP A 1 262 ? 7.670 3.422 24.248 1.00 88.56 262 TRP A CA 1
ATOM 2064 C C . TRP A 1 262 ? 6.204 3.314 24.664 1.00 88.56 262 TRP A C 1
ATOM 2066 O O . TRP A 1 262 ? 5.779 4.025 25.565 1.00 88.56 262 TRP A O 1
ATOM 2076 N N . LEU A 1 263 ? 5.416 2.441 24.028 1.00 89.00 263 LEU A N 1
ATOM 2077 C CA . LEU A 1 263 ? 4.026 2.236 24.438 1.00 89.00 263 LEU A CA 1
ATOM 2078 C C . LEU A 1 263 ? 3.927 1.640 25.842 1.00 89.00 263 LEU A C 1
ATOM 2080 O O . LEU A 1 263 ? 3.083 2.087 26.606 1.00 89.00 263 LEU A O 1
ATOM 2084 N N . SER A 1 264 ? 4.784 0.681 26.184 1.00 89.06 264 SER A N 1
ATOM 2085 C CA . SER A 1 264 ? 4.826 0.059 27.510 1.00 89.06 264 SER A CA 1
ATOM 2086 C C . SER A 1 264 ? 5.274 1.028 28.608 1.00 89.06 264 SER A C 1
ATOM 2088 O O . SER A 1 264 ? 4.826 0.903 29.738 1.00 89.06 264 SER A O 1
ATOM 2090 N N . GLU A 1 265 ? 6.112 2.016 28.285 1.00 88.94 265 GLU A N 1
ATOM 2091 C CA . GLU A 1 265 ? 6.473 3.111 29.201 1.00 88.94 265 GLU A CA 1
ATOM 2092 C C . GLU A 1 265 ? 5.340 4.136 29.386 1.00 88.94 265 GLU A C 1
ATOM 2094 O O . GLU A 1 265 ? 5.350 4.917 30.335 1.00 88.94 265 GLU A O 1
ATOM 2099 N N . LEU A 1 266 ? 4.390 4.196 28.448 1.00 84.94 266 LEU A N 1
ATOM 2100 C CA . LEU A 1 266 ? 3.327 5.205 28.413 1.00 84.94 266 LEU A CA 1
ATOM 2101 C C . LEU A 1 266 ? 1.968 4.688 28.879 1.00 84.94 266 LEU A C 1
ATOM 2103 O O . LEU A 1 266 ? 1.134 5.484 29.307 1.00 84.94 266 LEU A O 1
ATOM 2107 N N . PHE A 1 267 ? 1.709 3.393 28.721 1.00 89.81 267 PHE A N 1
ATOM 2108 C CA . PHE A 1 267 ? 0.378 2.813 28.825 1.00 89.81 267 PHE A CA 1
ATOM 2109 C C . PHE A 1 267 ? 0.418 1.421 29.462 1.00 89.81 267 PHE A C 1
ATOM 2111 O O . PHE A 1 267 ? 1.402 0.695 29.335 1.00 89.81 267 PHE A O 1
ATOM 2118 N N . SER A 1 268 ? -0.698 1.019 30.079 1.00 91.25 268 SER A N 1
ATOM 2119 C CA . SER A 1 268 ? -0.890 -0.351 30.567 1.00 91.25 268 SER A CA 1
ATOM 2120 C C . SER A 1 268 ? -0.841 -1.370 29.423 1.00 91.25 268 SER A C 1
ATOM 2122 O O . SER A 1 268 ? -1.153 -1.047 28.272 1.00 91.25 268 SER A O 1
ATOM 2124 N N . ALA A 1 269 ? -0.503 -2.625 29.734 1.00 88.00 269 ALA A N 1
ATOM 2125 C CA . ALA A 1 269 ? -0.441 -3.706 28.746 1.00 88.00 269 ALA A CA 1
ATOM 2126 C C . ALA A 1 269 ? -1.753 -3.857 27.948 1.00 88.00 269 ALA A C 1
ATOM 2128 O O . ALA A 1 269 ? -1.726 -3.994 26.724 1.00 88.00 269 ALA A O 1
ATOM 2129 N N . GLU A 1 270 ? -2.901 -3.727 28.616 1.00 89.38 270 GLU A N 1
ATOM 2130 C CA . GLU A 1 270 ? -4.234 -3.745 27.998 1.00 89.38 270 GLU A CA 1
ATOM 2131 C C . GLU A 1 270 ? -4.406 -2.621 26.975 1.00 89.38 270 GLU A C 1
ATOM 2133 O O . GLU A 1 270 ? -4.860 -2.842 25.849 1.00 89.38 270 GLU A O 1
ATOM 2138 N N . ARG A 1 271 ? -3.976 -1.403 27.324 1.00 89.06 271 ARG A N 1
ATOM 2139 C CA . ARG A 1 271 ? -4.046 -0.258 26.418 1.00 89.06 271 ARG A CA 1
ATOM 2140 C C . ARG A 1 271 ? -3.094 -0.420 25.236 1.00 89.06 271 ARG A C 1
ATOM 2142 O O . ARG A 1 271 ? -3.451 -0.036 24.122 1.00 89.06 271 ARG A O 1
ATOM 2149 N N . VAL A 1 272 ? -1.916 -1.011 25.437 1.00 88.44 272 VAL A N 1
ATOM 2150 C CA . VAL A 1 272 ? -0.986 -1.335 24.345 1.00 88.44 272 VAL A CA 1
ATOM 2151 C C . VAL A 1 272 ? -1.601 -2.353 23.381 1.00 88.44 272 VAL A C 1
ATOM 2153 O O . VAL A 1 272 ? -1.575 -2.123 22.169 1.00 88.44 272 VAL A O 1
ATOM 2156 N N . ARG A 1 273 ? -2.212 -3.430 23.893 1.00 90.50 273 ARG A N 1
ATOM 2157 C CA . ARG A 1 273 ? -2.943 -4.417 23.079 1.00 90.50 273 ARG A CA 1
ATOM 2158 C C . ARG A 1 273 ? -4.081 -3.763 22.298 1.00 90.50 273 ARG A C 1
ATOM 2160 O O . ARG A 1 273 ? -4.162 -3.940 21.084 1.00 90.50 273 ARG A O 1
ATOM 2167 N N . PHE A 1 274 ? -4.886 -2.923 22.949 1.00 89.88 274 PHE A N 1
ATOM 2168 C CA . PHE A 1 274 ? -5.941 -2.158 22.282 1.00 89.88 274 PHE A CA 1
ATOM 2169 C C . PHE A 1 274 ? -5.395 -1.298 21.129 1.00 89.88 274 PHE A C 1
ATOM 2171 O O . PHE A 1 274 ? -5.939 -1.312 20.025 1.00 89.88 274 PHE A O 1
ATOM 2178 N N . LEU A 1 275 ? -4.288 -0.577 21.341 1.00 89.12 275 LEU A N 1
ATOM 2179 C CA . LEU A 1 275 ? -3.661 0.244 20.298 1.00 89.12 275 LEU A CA 1
ATOM 2180 C C . LEU A 1 275 ? -3.124 -0.598 19.130 1.00 89.12 275 LEU A C 1
ATOM 2182 O O . LEU A 1 275 ? -3.236 -0.172 17.979 1.00 89.12 275 LEU A O 1
ATOM 2186 N N . LEU A 1 276 ? -2.569 -1.781 19.412 1.00 89.06 276 LEU A N 1
ATOM 2187 C CA . LEU A 1 276 ? -2.105 -2.727 18.395 1.00 89.06 276 LEU A CA 1
ATOM 2188 C C . LEU A 1 276 ? -3.253 -3.222 17.514 1.00 89.06 276 LEU A C 1
ATOM 2190 O O . LEU A 1 276 ? -3.100 -3.229 16.297 1.00 89.06 276 LEU A O 1
ATOM 2194 N N . VAL A 1 277 ? -4.392 -3.590 18.101 1.00 90.19 277 VAL A N 1
ATOM 2195 C CA . VAL A 1 277 ? -5.542 -4.135 17.359 1.00 90.19 277 VAL A CA 1
ATOM 2196 C C . VAL A 1 277 ? -6.316 -3.039 16.629 1.00 90.19 277 VAL A C 1
ATOM 2198 O O . VAL A 1 277 ? -6.631 -3.178 15.447 1.00 90.19 277 VAL A O 1
ATOM 2201 N N . ARG A 1 278 ? -6.593 -1.917 17.302 1.00 89.06 278 ARG A N 1
ATOM 2202 C CA . ARG A 1 278 ? -7.447 -0.848 16.765 1.00 89.06 278 ARG A CA 1
ATOM 2203 C C . ARG A 1 278 ? -6.713 0.086 15.809 1.00 89.06 278 ARG A C 1
ATOM 2205 O O . ARG A 1 278 ? -7.301 0.572 14.844 1.00 89.06 278 ARG A O 1
ATOM 2212 N N . TYR A 1 279 ? -5.429 0.340 16.060 1.00 90.12 279 TYR A N 1
ATOM 2213 C CA . TYR A 1 279 ? -4.625 1.292 15.294 1.00 90.12 279 TYR A CA 1
ATOM 2214 C C . TYR A 1 279 ? -3.321 0.687 14.744 1.00 90.12 279 TYR A C 1
ATOM 2216 O O . TYR A 1 279 ? -2.297 1.365 14.762 1.00 90.12 279 TYR A O 1
ATOM 2224 N N . PRO A 1 280 ? -3.300 -0.522 14.152 1.00 88.56 280 PRO A N 1
ATOM 2225 C CA . PRO A 1 280 ? -2.055 -1.200 13.765 1.00 88.56 280 PRO A CA 1
ATOM 2226 C C . PRO A 1 280 ? -1.220 -0.418 12.736 1.00 88.56 280 PRO A C 1
ATOM 2228 O O . PRO A 1 280 ? -0.009 -0.606 12.607 1.00 88.56 280 PRO A O 1
ATOM 2231 N N . TYR A 1 281 ? -1.844 0.501 11.994 1.00 87.12 281 TYR A N 1
ATOM 2232 C CA . TYR A 1 281 ? -1.165 1.344 11.014 1.00 87.12 281 TYR A CA 1
ATOM 2233 C C . TYR A 1 281 ? -0.217 2.390 11.635 1.00 87.12 281 TYR A C 1
ATOM 2235 O O . TYR A 1 281 ? 0.687 2.871 10.947 1.00 87.12 281 TYR A O 1
ATOM 2243 N N . ILE A 1 282 ? -0.351 2.727 12.925 1.00 89.00 282 ILE A N 1
ATOM 2244 C CA . ILE A 1 282 ? 0.517 3.721 13.588 1.00 89.00 282 ILE A CA 1
ATOM 2245 C C . ILE A 1 282 ? 1.988 3.291 13.598 1.00 89.00 282 ILE A C 1
ATOM 2247 O O . ILE A 1 282 ? 2.885 4.135 13.535 1.00 89.00 282 ILE A O 1
ATOM 2251 N N . PHE A 1 283 ? 2.247 1.980 13.583 1.00 87.06 283 PHE A N 1
ATOM 2252 C CA . PHE A 1 283 ? 3.592 1.412 13.509 1.00 87.06 283 PHE A CA 1
ATOM 2253 C C . PHE A 1 283 ? 4.282 1.703 12.171 1.00 87.06 283 PHE A C 1
ATOM 2255 O O . PHE A 1 283 ? 5.509 1.735 12.116 1.00 87.06 283 PHE A O 1
ATOM 2262 N N . SER A 1 284 ? 3.531 2.042 11.121 1.00 85.19 284 SER A N 1
ATOM 2263 C CA . SER A 1 284 ? 4.080 2.479 9.830 1.00 85.19 284 SER A CA 1
ATOM 2264 C C . SER A 1 284 ? 4.617 3.916 9.850 1.00 85.19 284 SER A C 1
ATOM 2266 O O . SER A 1 284 ? 5.266 4.341 8.897 1.00 85.19 284 SER A O 1
ATOM 2268 N N . ARG A 1 285 ? 4.336 4.706 10.897 1.00 87.31 285 ARG A N 1
ATOM 2269 C CA . ARG A 1 285 ? 4.798 6.102 11.006 1.00 87.31 285 ARG A CA 1
ATOM 2270 C C . ARG A 1 285 ? 6.257 6.180 11.477 1.00 87.31 285 ARG A C 1
ATOM 2272 O O . ARG A 1 285 ? 6.763 5.244 12.092 1.00 87.31 285 ARG A O 1
ATOM 2279 N N . SER A 1 286 ? 6.951 7.283 11.188 1.00 83.75 286 SER A N 1
ATOM 2280 C CA . SER A 1 286 ? 8.349 7.477 11.606 1.00 83.75 286 SER A CA 1
ATOM 2281 C C . SER A 1 286 ? 8.483 7.601 13.129 1.00 83.75 286 SER A C 1
ATOM 2283 O O . SER A 1 286 ? 7.553 8.048 13.805 1.00 83.75 286 SER A O 1
ATOM 2285 N N . HIS A 1 287 ? 9.651 7.224 13.662 1.00 84.25 287 HIS A N 1
ATOM 2286 C CA . HIS A 1 287 ? 9.973 7.397 15.084 1.00 84.25 287 HIS A CA 1
ATOM 2287 C C . HIS A 1 287 ? 9.956 8.875 15.490 1.00 84.25 287 HIS A C 1
ATOM 2289 O O . HIS A 1 287 ? 9.420 9.204 16.538 1.00 84.25 287 HIS A O 1
ATOM 2295 N N . GLU A 1 288 ? 10.435 9.770 14.624 1.00 84.38 288 GLU A N 1
ATOM 2296 C CA . GLU A 1 288 ? 10.372 11.223 14.833 1.00 84.38 288 GLU A CA 1
ATOM 2297 C C . GLU A 1 288 ? 8.936 11.720 15.013 1.00 84.38 288 GLU A C 1
ATOM 2299 O O . GLU A 1 288 ? 8.650 12.480 15.936 1.00 84.38 288 GLU A O 1
ATOM 2304 N N . ARG A 1 289 ? 7.997 11.246 14.176 1.00 87.62 289 ARG A N 1
ATOM 2305 C CA . ARG A 1 289 ? 6.585 11.624 14.315 1.00 87.62 289 ARG A CA 1
ATOM 2306 C C . ARG A 1 289 ? 6.019 11.132 15.644 1.00 87.62 289 ARG A C 1
ATOM 2308 O O . ARG A 1 289 ? 5.278 11.875 16.278 1.00 87.62 289 ARG A O 1
ATOM 2315 N N . TRP A 1 290 ? 6.359 9.915 16.062 1.00 89.06 290 TRP A N 1
ATOM 2316 C CA . TRP A 1 290 ? 5.967 9.402 17.375 1.00 89.06 290 TRP A CA 1
ATOM 2317 C C . TRP A 1 290 ? 6.537 10.265 18.500 1.00 89.06 290 TRP A C 1
ATOM 2319 O O . TRP A 1 290 ? 5.764 10.766 19.307 1.00 89.06 290 TRP A O 1
ATOM 2329 N N . ALA A 1 291 ? 7.850 10.502 18.516 1.00 84.56 291 ALA A N 1
ATOM 2330 C CA . ALA A 1 291 ? 8.523 11.276 19.555 1.00 84.56 291 ALA A CA 1
ATOM 2331 C C . ALA A 1 291 ? 7.939 12.691 19.682 1.00 84.56 291 ALA A C 1
ATOM 2333 O O . ALA A 1 291 ? 7.514 13.083 20.770 1.00 84.56 291 ALA A O 1
ATOM 2334 N N . ARG A 1 292 ? 7.818 13.415 18.557 1.00 88.50 292 ARG A N 1
ATOM 2335 C CA . ARG A 1 292 ? 7.228 14.763 18.516 1.00 88.50 292 ARG A CA 1
ATOM 2336 C C . ARG A 1 292 ? 5.823 14.761 19.107 1.00 88.50 292 ARG A C 1
ATOM 2338 O O . ARG A 1 292 ? 5.507 15.556 19.987 1.00 88.50 292 ARG A O 1
ATOM 2345 N N . ARG A 1 293 ? 4.967 13.856 18.632 1.00 90.50 293 ARG A N 1
ATOM 2346 C CA . ARG A 1 293 ? 3.559 13.849 19.029 1.00 90.50 293 ARG A CA 1
ATOM 2347 C C . ARG A 1 293 ? 3.362 13.352 20.459 1.00 90.50 293 ARG A C 1
ATOM 2349 O O . ARG A 1 293 ? 2.538 13.917 21.160 1.00 90.50 293 ARG A O 1
ATOM 2356 N N . ILE A 1 294 ? 4.137 12.375 20.929 1.00 87.69 294 ILE A N 1
ATOM 2357 C CA . ILE A 1 294 ? 4.129 11.935 22.334 1.00 87.69 294 ILE A CA 1
ATOM 2358 C C . ILE A 1 294 ? 4.527 13.089 23.251 1.00 87.69 294 ILE A C 1
ATOM 2360 O O . ILE A 1 294 ? 3.867 13.306 24.261 1.00 87.69 294 ILE A O 1
ATOM 2364 N N . GLN A 1 295 ? 5.566 13.853 22.901 1.00 84.44 295 GLN A N 1
ATOM 2365 C CA . GLN A 1 295 ? 5.997 15.004 23.694 1.00 84.44 295 GLN A CA 1
ATOM 2366 C C . GLN A 1 295 ? 4.891 16.061 23.802 1.00 84.44 295 GLN A C 1
ATOM 2368 O O . GLN A 1 295 ? 4.634 16.573 24.890 1.00 84.44 295 GLN A O 1
ATOM 2373 N N . VAL A 1 296 ? 4.211 16.358 22.693 1.00 84.12 296 VAL A N 1
ATOM 2374 C CA . VAL A 1 296 ? 3.075 17.290 22.674 1.00 84.12 296 VAL A CA 1
ATOM 2375 C C . VAL A 1 296 ? 1.907 16.756 23.508 1.00 84.12 296 VAL A C 1
ATOM 2377 O O . VAL A 1 296 ? 1.372 17.490 24.335 1.00 84.12 296 VAL A O 1
ATOM 2380 N N . LEU A 1 297 ? 1.548 15.478 23.362 1.00 85.31 297 LEU A N 1
ATOM 2381 C CA . LEU A 1 297 ? 0.460 14.851 24.122 1.00 85.31 297 LEU A CA 1
ATOM 2382 C C . LEU A 1 297 ? 0.768 14.770 25.625 1.00 85.31 297 LEU A C 1
ATOM 2384 O O . LEU A 1 297 ? -0.117 15.008 26.439 1.00 85.31 297 LEU A O 1
ATOM 2388 N N . ARG A 1 298 ? 2.026 14.506 26.008 1.00 83.50 298 ARG A N 1
ATOM 2389 C CA . ARG A 1 298 ? 2.489 14.572 27.406 1.00 83.50 298 ARG A CA 1
ATOM 2390 C C . ARG A 1 298 ? 2.328 15.979 27.971 1.00 83.50 298 ARG A C 1
ATOM 2392 O O . ARG A 1 298 ? 1.751 16.145 29.036 1.00 83.50 298 ARG A O 1
ATOM 2399 N N . ARG A 1 299 ? 2.802 16.995 27.242 1.00 77.38 299 ARG A N 1
ATOM 2400 C CA . ARG A 1 299 ? 2.729 18.404 27.669 1.00 77.38 299 ARG A CA 1
ATOM 2401 C C . ARG A 1 299 ? 1.302 18.949 27.749 1.00 77.38 299 ARG A C 1
ATOM 2403 O O . ARG A 1 299 ? 1.078 19.896 28.489 1.00 77.38 299 ARG A O 1
ATOM 2410 N N . SER A 1 300 ? 0.376 18.396 26.970 1.00 75.62 300 SER A N 1
ATOM 2411 C CA . SER A 1 300 ? -1.040 18.792 26.949 1.00 75.62 300 SER A CA 1
ATOM 2412 C C . SER A 1 300 ? -1.932 17.931 27.850 1.00 75.62 300 SER A C 1
ATOM 2414 O O . SER A 1 300 ? -3.117 18.218 27.967 1.00 75.62 300 SER A O 1
ATOM 2416 N N . GLY A 1 301 ? -1.396 16.882 28.487 1.00 79.75 301 GLY A N 1
ATOM 2417 C CA . GLY A 1 301 ? -2.188 15.950 29.296 1.00 79.75 301 GLY A CA 1
ATOM 2418 C C . GLY A 1 301 ? -3.149 15.068 28.483 1.00 79.75 301 GLY A C 1
ATOM 2419 O O . GLY A 1 301 ? -4.032 14.437 29.054 1.00 79.75 301 GLY A O 1
ATOM 2420 N N . GLU A 1 302 ? -2.988 14.986 27.158 1.00 81.25 302 GLU A N 1
ATOM 2421 C CA . GLU A 1 302 ? -3.906 14.283 26.245 1.00 81.25 302 GLU A CA 1
ATOM 2422 C C . GLU A 1 302 ? -3.360 12.930 25.751 1.00 81.25 302 GLU A C 1
ATOM 2424 O O . GLU A 1 302 ? -3.713 12.449 24.670 1.00 81.25 302 GLU A O 1
ATOM 2429 N N . LEU A 1 303 ? -2.497 12.272 26.534 1.00 81.44 303 LEU A N 1
ATOM 2430 C CA . LEU A 1 303 ? -1.906 10.972 26.174 1.00 81.44 303 LEU A CA 1
ATOM 2431 C C . LEU A 1 303 ? -2.947 9.887 25.851 1.00 81.44 303 LEU A C 1
ATOM 2433 O O . LEU A 1 303 ? -2.687 9.023 25.012 1.00 81.44 303 LEU A O 1
ATOM 2437 N N . SER A 1 304 ? -4.140 9.945 26.446 1.00 81.69 304 SER A N 1
ATOM 2438 C CA . SER A 1 304 ? -5.242 9.020 26.151 1.00 81.69 304 SER A CA 1
ATOM 2439 C C . SER A 1 304 ? -5.651 9.038 24.669 1.00 81.69 304 SER A C 1
ATOM 2441 O O . SER A 1 304 ? -6.000 7.989 24.116 1.00 81.69 304 SER A O 1
ATOM 2443 N N . SER A 1 305 ? -5.500 10.178 23.985 1.00 85.12 305 SER A N 1
ATOM 2444 C CA . SER A 1 305 ? -5.809 10.380 22.561 1.00 85.12 305 SER A CA 1
ATOM 2445 C C . SER A 1 305 ? -4.719 9.885 21.599 1.00 85.12 305 SER A C 1
ATOM 2447 O O . SER A 1 305 ? -4.816 10.113 20.392 1.00 85.12 305 SER A O 1
ATOM 2449 N N . PHE A 1 306 ? -3.687 9.190 22.090 1.00 86.19 306 PHE A N 1
ATOM 2450 C CA . PHE A 1 306 ? -2.517 8.785 21.305 1.00 86.19 306 PHE A CA 1
ATOM 2451 C C . PHE A 1 306 ? -2.847 8.067 19.983 1.00 86.19 306 PHE A C 1
ATOM 2453 O O . PHE A 1 306 ? -2.328 8.458 18.937 1.00 86.19 306 PHE A O 1
ATOM 2460 N N . GLY A 1 307 ? -3.725 7.057 19.999 1.00 86.50 307 GLY A N 1
ATOM 2461 C CA . GLY A 1 307 ? -4.083 6.277 18.803 1.00 86.50 307 GLY A CA 1
ATOM 2462 C C . GLY A 1 307 ? -4.624 7.149 17.658 1.00 86.50 307 GLY A C 1
ATOM 2463 O O . GLY A 1 307 ? -3.974 7.245 16.610 1.00 86.50 307 GLY A O 1
ATOM 2464 N N . PRO A 1 308 ? -5.755 7.854 17.858 1.00 86.56 308 PRO A N 1
ATOM 2465 C CA . PRO A 1 308 ? -6.278 8.819 16.890 1.00 86.56 308 PRO A CA 1
ATOM 2466 C C . PRO A 1 308 ? -5.258 9.898 16.516 1.00 86.56 308 PRO A C 1
ATOM 2468 O O . PRO A 1 308 ? -5.088 10.220 15.337 1.00 86.56 308 PRO A O 1
ATOM 2471 N N . ALA A 1 309 ? -4.521 10.418 17.499 1.00 84.94 309 ALA A N 1
ATOM 2472 C CA . ALA A 1 309 ? -3.543 11.471 17.285 1.00 84.94 309 ALA A CA 1
ATOM 2473 C C . ALA A 1 309 ? -2.410 11.042 16.343 1.00 84.94 309 ALA A C 1
ATOM 2475 O O . ALA A 1 309 ? -1.964 11.860 15.544 1.00 84.94 309 ALA A O 1
ATOM 2476 N N . MET A 1 310 ? -1.970 9.778 16.351 1.00 86.06 310 MET A N 1
ATOM 2477 C CA . MET A 1 310 ? -0.967 9.262 15.402 1.00 86.06 310 MET A CA 1
ATOM 2478 C C . MET A 1 310 ? -1.494 9.111 13.966 1.00 86.06 310 MET A C 1
ATOM 2480 O O . MET A 1 310 ? -0.706 9.054 13.015 1.00 86.06 310 MET A O 1
ATOM 2484 N N . MET A 1 311 ? -2.814 9.062 13.786 1.00 85.06 311 MET A N 1
ATOM 2485 C CA . MET A 1 311 ? -3.448 8.892 12.478 1.00 85.06 311 MET A CA 1
ATOM 2486 C C . MET A 1 311 ? -3.669 10.216 11.739 1.00 85.06 311 MET A C 1
ATOM 2488 O O . MET A 1 311 ? -3.754 10.213 10.510 1.00 85.06 311 MET A O 1
ATOM 2492 N N . LEU A 1 312 ? -3.683 11.343 12.456 1.00 85.12 312 LEU A N 1
ATOM 2493 C CA . LEU A 1 312 ? -3.880 12.673 11.875 1.00 85.12 312 LEU A CA 1
ATOM 2494 C C . LEU A 1 312 ? -2.728 13.104 10.952 1.00 85.12 312 LEU A C 1
ATOM 2496 O O . LEU A 1 312 ? -1.559 12.774 11.170 1.00 85.12 312 LEU A O 1
ATOM 2500 N N . THR A 1 313 ? -3.044 13.933 9.958 1.00 87.38 313 THR A N 1
ATOM 2501 C CA . THR A 1 313 ? -2.051 14.732 9.214 1.00 87.38 313 THR A CA 1
ATOM 2502 C C . THR A 1 313 ? -1.347 15.718 10.146 1.00 87.38 313 THR A C 1
ATOM 2504 O O . THR A 1 313 ? -1.928 16.086 11.164 1.00 87.38 313 THR A O 1
ATOM 2507 N N . ASP A 1 314 ? -0.151 16.202 9.802 1.00 82.38 314 ASP A N 1
ATOM 2508 C CA . ASP A 1 314 ? 0.556 17.165 10.662 1.00 82.38 314 ASP A CA 1
ATOM 2509 C C . ASP A 1 314 ? -0.225 18.467 10.872 1.00 82.38 314 ASP A C 1
ATOM 2511 O O . ASP A 1 314 ? -0.298 18.913 12.008 1.00 82.38 314 ASP A O 1
ATOM 2515 N N . ALA A 1 315 ? -0.912 18.986 9.847 1.00 80.94 315 ALA A N 1
ATOM 2516 C CA . ALA A 1 315 ? -1.778 20.162 9.981 1.00 80.94 315 ALA A CA 1
ATOM 2517 C C . ALA A 1 315 ? -2.914 19.941 11.000 1.00 80.94 315 ALA A C 1
ATOM 2519 O O . ALA A 1 315 ? -3.041 20.688 11.964 1.00 80.94 315 ALA A O 1
ATOM 2520 N N . LYS A 1 316 ? -3.697 18.860 10.845 1.00 84.25 316 LYS A N 1
ATOM 2521 C CA . LYS A 1 316 ? -4.760 18.495 11.805 1.00 84.25 316 LYS A CA 1
ATOM 2522 C C . LYS A 1 316 ? -4.226 18.213 13.215 1.00 84.25 316 LYS A C 1
ATOM 2524 O O . LYS A 1 316 ? -4.899 18.536 14.186 1.00 84.25 316 LYS A O 1
ATOM 2529 N N . PHE A 1 317 ? -3.041 17.609 13.336 1.00 83.69 317 PHE A N 1
ATOM 2530 C CA . PHE A 1 317 ? -2.410 17.369 14.635 1.00 83.69 317 PHE A CA 1
ATOM 2531 C C . PHE A 1 317 ? -2.001 18.687 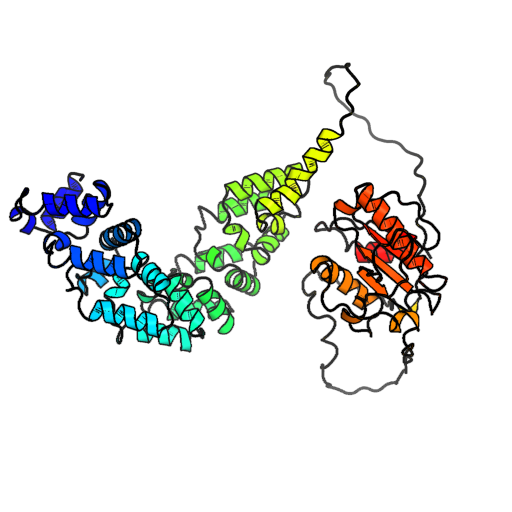15.305 1.00 83.69 317 PHE A C 1
ATOM 2533 O O . PHE A 1 317 ? -2.343 18.896 16.463 1.00 83.69 317 PHE A O 1
ATOM 2540 N N . ALA A 1 318 ? -1.331 19.581 14.575 1.00 78.00 318 ALA A N 1
ATOM 2541 C CA . ALA A 1 318 ? -0.904 20.883 15.082 1.00 78.00 318 ALA A CA 1
ATOM 2542 C C . ALA A 1 318 ? -2.102 21.733 15.515 1.00 78.00 318 ALA A C 1
ATOM 2544 O O . ALA A 1 318 ? -2.140 22.257 16.626 1.00 78.00 318 ALA A O 1
ATOM 2545 N N . MET A 1 319 ? -3.135 21.779 14.673 1.00 76.38 319 MET A N 1
ATOM 2546 C CA . MET A 1 319 ? -4.373 22.491 14.969 1.00 76.38 319 MET A CA 1
ATOM 2547 C C . MET A 1 319 ? -5.035 21.990 16.257 1.00 76.38 319 MET A C 1
ATOM 2549 O O . MET A 1 319 ? -5.508 22.797 17.050 1.00 76.38 319 MET A O 1
ATOM 2553 N N . ARG A 1 320 ? -5.047 20.670 16.476 1.00 79.88 320 ARG A N 1
ATOM 2554 C CA . ARG A 1 320 ? -5.699 20.064 17.640 1.00 79.88 320 ARG A CA 1
ATOM 2555 C C . ARG A 1 320 ? -4.870 20.169 18.919 1.00 79.88 320 ARG A C 1
ATOM 2557 O O . ARG A 1 320 ? -5.440 20.469 19.955 1.00 79.88 320 ARG A O 1
ATOM 2564 N N . PHE A 1 321 ? -3.563 19.919 18.854 1.00 78.44 321 PHE A N 1
ATOM 2565 C CA . PHE A 1 321 ? -2.740 19.705 20.052 1.00 78.44 321 PHE A CA 1
ATOM 2566 C C . PHE A 1 321 ? -1.634 20.751 20.267 1.00 78.44 321 PHE A C 1
ATOM 2568 O O . PHE A 1 321 ? -1.131 20.876 21.379 1.00 78.44 321 PHE A O 1
ATOM 2575 N N . GLU A 1 322 ? -1.228 21.505 19.239 1.00 71.06 322 GLU A N 1
ATOM 2576 C CA . GLU A 1 322 ? -0.132 22.490 19.339 1.00 71.06 322 GLU A CA 1
ATOM 2577 C C . GLU A 1 322 ? -0.670 23.929 19.449 1.00 71.06 322 GLU A C 1
ATOM 2579 O O . GLU A 1 322 ? -0.193 24.712 20.272 1.00 71.06 322 GLU A O 1
ATOM 2584 N N . ASN A 1 323 ? -1.728 24.266 18.705 1.00 64.25 323 ASN A N 1
ATOM 2585 C CA . ASN A 1 323 ? -2.285 25.625 18.660 1.00 64.25 323 ASN A CA 1
ATOM 2586 C C . ASN A 1 323 ? -3.102 26.018 19.902 1.00 64.25 323 ASN A C 1
ATOM 2588 O O . ASN A 1 323 ? -3.335 27.204 20.129 1.00 64.25 323 ASN A O 1
ATOM 2592 N N . GLN A 1 324 ? -3.481 25.060 20.754 1.00 52.09 324 GLN A N 1
ATOM 2593 C CA . GLN A 1 324 ? -4.196 25.345 22.003 1.00 52.09 324 GLN A CA 1
ATOM 2594 C C . GLN A 1 324 ? -3.355 26.173 23.002 1.00 52.09 324 GLN A C 1
ATOM 2596 O O . GLN A 1 324 ? -3.914 26.824 23.882 1.00 52.09 324 GLN A O 1
ATOM 2601 N N . ARG A 1 325 ? -2.017 26.223 22.854 1.00 43.75 325 ARG A N 1
ATOM 2602 C CA . ARG A 1 325 ? -1.120 26.948 23.779 1.00 43.75 325 ARG A CA 1
ATOM 2603 C C . ARG A 1 325 ? -0.797 28.394 23.403 1.00 43.75 325 ARG A C 1
ATOM 2605 O O . ARG A 1 325 ? -0.464 29.159 24.305 1.00 43.75 325 ARG A O 1
ATOM 2612 N N . ALA A 1 326 ? -0.924 28.799 22.136 1.00 40.81 326 ALA A N 1
ATOM 2613 C CA . ALA A 1 326 ? -0.755 30.210 21.760 1.00 40.81 326 ALA A CA 1
ATOM 2614 C C . ALA A 1 326 ? -1.806 31.098 22.456 1.00 40.81 326 ALA A C 1
ATOM 2616 O O . ALA A 1 326 ? -1.502 32.205 22.881 1.00 40.81 326 ALA A O 1
ATOM 2617 N N . VAL A 1 327 ? -3.003 30.545 22.678 1.00 41.12 327 VAL A N 1
ATOM 2618 C CA . VAL A 1 327 ? -4.127 31.196 23.369 1.00 41.12 327 VAL A CA 1
ATOM 2619 C C . VAL A 1 327 ? -3.976 31.188 24.901 1.00 41.12 327 VAL A C 1
ATOM 2621 O O . VAL A 1 327 ? -4.492 32.076 25.575 1.00 41.12 327 VAL A O 1
ATOM 2624 N N . LEU A 1 328 ? -3.261 30.212 25.475 1.00 35.56 328 LEU A N 1
ATOM 2625 C CA . LEU A 1 328 ? -3.008 30.143 26.924 1.00 35.56 328 LEU A CA 1
ATOM 2626 C C . LEU A 1 328 ? -1.827 31.026 27.359 1.00 35.56 328 LEU A C 1
ATOM 2628 O O . LEU A 1 328 ? -1.850 31.579 28.454 1.00 35.56 328 LEU A O 1
ATOM 2632 N N . LEU A 1 329 ? -0.812 31.202 26.505 1.00 35.12 329 LEU A N 1
ATOM 2633 C CA . LEU A 1 329 ? 0.339 32.072 26.789 1.00 35.12 329 LEU A CA 1
ATOM 2634 C C . LEU A 1 329 ? 0.072 33.554 26.480 1.00 35.12 329 LEU A C 1
ATOM 2636 O O . LEU A 1 329 ? 0.701 34.411 27.093 1.00 35.12 329 LEU A O 1
ATOM 2640 N N . SER A 1 330 ? -0.892 33.873 25.609 1.00 33.62 330 SER A N 1
ATOM 2641 C CA . SER A 1 330 ? -1.339 35.253 25.361 1.00 33.62 330 SER A CA 1
ATOM 2642 C C . SER A 1 330 ? -2.249 35.820 26.463 1.00 33.62 330 SER A C 1
ATOM 2644 O O . SER A 1 330 ? -2.665 36.969 26.372 1.00 33.62 330 SER A O 1
ATOM 2646 N N . LYS A 1 331 ? -2.579 35.023 27.491 1.00 36.62 331 LYS A N 1
ATOM 2647 C CA . LYS A 1 331 ? -3.436 35.399 28.629 1.00 36.62 331 LYS A CA 1
ATOM 2648 C C . LYS A 1 331 ? -2.665 35.676 29.929 1.00 36.62 331 LYS A C 1
ATOM 2650 O O . LYS A 1 331 ? -3.268 35.671 30.997 1.00 36.62 331 LYS A O 1
ATOM 2655 N N . ARG A 1 332 ? -1.351 35.936 29.877 1.00 29.09 332 ARG A N 1
ATOM 2656 C CA . ARG A 1 332 ? -0.665 36.572 31.017 1.00 29.09 332 ARG A CA 1
ATOM 2657 C C . ARG A 1 332 ? -0.946 38.080 30.991 1.00 29.09 332 ARG A C 1
ATOM 2659 O O . ARG A 1 332 ? -0.611 38.708 29.985 1.00 29.09 332 ARG A O 1
ATOM 2666 N N . PRO A 1 333 ? -1.517 38.679 32.050 1.00 33.56 333 PRO A N 1
ATOM 2667 C CA . PRO A 1 333 ? -1.587 40.130 32.163 1.00 33.56 333 PRO A CA 1
ATOM 2668 C C . PRO A 1 333 ? -0.165 40.698 32.228 1.00 33.56 333 PRO A C 1
ATOM 2670 O O . PRO A 1 333 ? 0.665 40.222 33.004 1.00 33.56 333 PRO A O 1
ATOM 2673 N N . ARG A 1 334 ? 0.136 41.707 31.404 1.00 31.77 334 ARG A N 1
ATOM 2674 C CA . ARG A 1 334 ? 1.298 42.575 31.629 1.00 31.77 334 ARG A CA 1
ATOM 2675 C C . ARG A 1 334 ? 0.955 43.468 32.815 1.00 31.77 334 ARG A C 1
ATOM 2677 O O . ARG A 1 334 ? 0.043 44.277 32.696 1.00 31.77 334 ARG A O 1
ATOM 2684 N N . GLY A 1 335 ? 1.671 43.310 33.922 1.00 34.94 335 GLY A N 1
ATOM 2685 C CA . GLY A 1 335 ? 1.551 44.206 35.071 1.00 34.94 335 GLY A CA 1
ATOM 2686 C C . GLY A 1 335 ? 1.512 43.490 36.413 1.00 34.94 335 GLY A C 1
ATOM 2687 O O . GLY A 1 335 ? 0.511 43.564 37.107 1.00 34.94 335 GLY A O 1
ATOM 2688 N N . GLN A 1 336 ? 2.601 42.818 36.778 1.00 27.73 336 GLN A N 1
ATOM 2689 C CA . GLN A 1 336 ? 3.074 42.803 38.163 1.00 27.73 336 GLN A CA 1
ATOM 2690 C C . GLN A 1 336 ? 4.541 42.377 38.144 1.00 27.73 336 GLN A C 1
ATOM 2692 O O . GLN A 1 336 ? 4.876 41.290 37.674 1.00 27.73 336 GLN A O 1
ATOM 2697 N N . VAL A 1 337 ? 5.404 43.304 38.546 1.00 26.11 337 VAL A N 1
ATOM 2698 C CA . VAL A 1 337 ? 6.850 43.124 38.667 1.00 26.11 337 VAL A CA 1
ATOM 2699 C C . VAL A 1 337 ? 7.144 42.865 40.145 1.00 26.11 337 VAL A C 1
ATOM 2701 O O . VAL A 1 337 ? 6.604 43.565 40.996 1.00 26.11 337 VAL A O 1
ATOM 2704 N N . ASP A 1 338 ? 7.958 41.835 40.367 1.00 26.73 338 ASP A N 1
ATOM 2705 C CA . ASP A 1 338 ? 8.782 41.461 41.523 1.00 26.73 338 ASP A CA 1
ATOM 2706 C C . ASP A 1 338 ? 8.177 41.390 42.936 1.00 26.73 338 ASP A C 1
ATOM 2708 O O . ASP A 1 338 ? 7.820 42.392 43.543 1.00 26.73 338 ASP A O 1
ATOM 2712 N N . ALA A 1 339 ? 8.228 40.192 43.538 1.00 23.97 339 ALA A N 1
ATOM 2713 C CA . ALA A 1 339 ? 9.249 39.869 44.545 1.00 23.97 339 ALA A CA 1
ATOM 2714 C C . ALA A 1 339 ? 9.096 38.431 45.097 1.00 23.97 339 ALA A C 1
ATOM 2716 O O . ALA A 1 339 ? 8.011 37.857 45.107 1.00 23.97 339 ALA A O 1
ATOM 2717 N N . ILE A 1 340 ? 10.205 37.939 45.664 1.00 24.70 340 ILE A N 1
ATOM 2718 C CA . ILE A 1 340 ? 10.361 36.808 46.604 1.00 24.70 340 ILE A CA 1
ATOM 2719 C C . ILE A 1 340 ? 10.771 35.451 45.990 1.00 24.70 340 ILE A C 1
ATOM 2721 O O . ILE A 1 340 ? 9.989 34.534 45.760 1.00 24.70 340 ILE A O 1
ATOM 2725 N N . SER A 1 341 ? 12.082 35.389 45.731 1.00 22.20 341 SER A N 1
ATOM 2726 C CA . SER A 1 341 ? 13.070 34.394 46.195 1.00 22.20 341 SER A CA 1
ATOM 2727 C C . SER A 1 341 ? 12.656 32.948 46.507 1.00 22.20 341 SER A C 1
ATOM 2729 O O . SER A 1 341 ? 11.844 32.658 47.380 1.00 22.20 341 SER A O 1
ATOM 2731 N N . VAL A 1 342 ? 13.433 32.049 45.899 1.00 28.80 342 VAL A N 1
ATOM 2732 C CA . VAL A 1 342 ? 13.729 30.676 46.327 1.00 28.80 342 VAL A CA 1
ATOM 2733 C C . VAL A 1 342 ? 14.188 30.641 47.791 1.00 28.80 342 VAL A C 1
ATOM 2735 O O . VAL A 1 342 ? 15.206 31.253 48.100 1.00 28.80 342 VAL A O 1
ATOM 2738 N N . VAL A 1 343 ? 13.525 29.851 48.646 1.00 23.50 343 VAL A N 1
ATOM 2739 C CA . VAL A 1 343 ? 14.151 29.217 49.822 1.00 23.50 343 VAL A CA 1
ATOM 2740 C C . VAL A 1 343 ? 13.605 27.796 50.000 1.00 23.50 343 VAL A C 1
ATOM 2742 O O . VAL A 1 343 ? 12.404 27.542 49.983 1.00 23.50 343 VAL A O 1
ATOM 2745 N N . SER A 1 344 ? 14.551 26.876 50.128 1.00 27.23 344 SER A N 1
ATOM 2746 C CA . SER A 1 344 ? 14.469 25.463 50.490 1.00 27.23 344 SER A CA 1
ATOM 2747 C C . SER A 1 344 ? 14.062 25.215 51.950 1.00 27.23 344 SER A C 1
ATOM 2749 O O . SER A 1 344 ? 14.562 25.903 52.834 1.00 27.23 344 SER A O 1
ATOM 2751 N N . GLY A 1 345 ? 13.310 24.140 52.216 1.00 22.66 345 GLY A N 1
ATOM 2752 C CA . GLY A 1 345 ? 13.192 23.521 53.548 1.00 22.66 345 GLY A CA 1
ATOM 2753 C C . GLY A 1 345 ? 11.881 22.748 53.745 1.00 22.66 345 GLY A C 1
ATOM 2754 O O . GLY A 1 345 ? 10.813 23.335 53.633 1.00 22.66 345 GLY A O 1
ATOM 2755 N N . GLY A 1 346 ? 11.944 21.433 54.006 1.00 21.22 346 GLY A N 1
ATOM 2756 C CA . GLY A 1 346 ? 10.800 20.651 54.535 1.00 21.22 346 GLY A CA 1
ATOM 2757 C C . GLY A 1 346 ? 10.611 20.880 56.049 1.00 21.22 346 GLY A C 1
ATOM 2758 O O . GLY A 1 346 ? 11.212 21.826 56.556 1.00 21.22 346 GLY A O 1
ATOM 2759 N N . PRO A 1 347 ? 9.925 20.006 56.827 1.00 33.62 347 PRO A N 1
ATOM 2760 C CA . PRO A 1 347 ? 9.001 18.903 56.506 1.00 33.62 347 PRO A CA 1
ATOM 2761 C C . PRO A 1 347 ? 7.627 19.008 57.249 1.00 33.62 347 PRO A C 1
ATOM 2763 O O . PRO A 1 347 ? 7.426 19.911 58.045 1.00 33.62 347 PRO A O 1
ATOM 2766 N N . PHE A 1 348 ? 6.730 18.028 57.027 1.00 24.23 348 PHE A N 1
ATOM 2767 C CA . PHE A 1 348 ? 5.614 17.577 57.904 1.00 24.23 348 PHE A CA 1
ATOM 2768 C C . PHE A 1 348 ? 4.505 18.567 58.354 1.00 24.23 348 PHE A C 1
ATOM 2770 O O . PHE A 1 348 ? 4.771 19.501 59.090 1.00 24.23 348 PHE A O 1
ATOM 2777 N N . PHE A 1 349 ? 3.236 18.266 58.025 1.00 23.14 349 PHE A N 1
ATOM 2778 C CA . PHE A 1 349 ? 2.112 18.015 58.963 1.00 23.14 349 PHE A CA 1
ATOM 2779 C C . PHE A 1 349 ? 0.822 17.672 58.178 1.00 23.14 349 PHE A C 1
ATOM 2781 O O . PHE A 1 349 ? 0.532 18.271 57.144 1.00 23.14 349 PHE A O 1
ATOM 2788 N N . SER A 1 350 ? 0.076 16.673 58.665 1.00 21.09 350 SER A N 1
ATOM 2789 C CA . SER A 1 350 ? -1.267 16.268 58.198 1.00 21.09 350 SER A CA 1
ATOM 2790 C C . SER A 1 350 ? -2.381 17.081 58.927 1.00 21.09 350 SER A C 1
ATOM 2792 O O . SER A 1 350 ? -2.063 18.111 59.512 1.00 21.09 350 SER A O 1
ATOM 2794 N N . PRO A 1 351 ? -3.677 16.693 58.900 1.00 40.88 351 PRO A N 1
ATOM 2795 C CA . PRO A 1 351 ? -4.746 17.355 58.139 1.00 40.88 351 PRO A CA 1
ATOM 2796 C C . PRO A 1 351 ? -5.848 17.989 59.024 1.00 40.88 351 PRO A C 1
ATOM 2798 O O . PRO A 1 351 ? -6.055 17.545 60.147 1.00 40.88 351 PRO A O 1
ATOM 2801 N N . ALA A 1 352 ? -6.629 18.948 58.507 1.00 22.45 352 ALA A N 1
ATOM 2802 C CA . ALA A 1 352 ? -7.965 19.259 59.043 1.00 22.45 352 ALA A CA 1
ATOM 2803 C C . ALA A 1 352 ? -8.829 20.092 58.070 1.00 22.45 352 ALA A C 1
ATOM 2805 O O . ALA A 1 352 ? -8.341 21.016 57.424 1.00 22.45 352 ALA A O 1
ATOM 2806 N N . GLU A 1 353 ? -10.094 19.663 57.989 1.00 24.34 353 GLU A N 1
ATOM 2807 C CA . GLU A 1 353 ? -11.392 20.341 57.765 1.00 24.34 353 GLU A CA 1
ATOM 2808 C C . GLU A 1 353 ? -11.375 21.884 57.659 1.00 24.34 353 GLU A C 1
ATOM 2810 O O . GLU A 1 353 ? -10.611 22.551 58.338 1.00 24.34 353 GLU A O 1
ATOM 2815 N N . GLY A 1 354 ? -12.221 22.589 56.905 1.00 25.22 354 GLY A N 1
ATOM 2816 C CA . GLY A 1 354 ? -13.415 22.295 56.120 1.00 25.22 354 GLY A CA 1
ATOM 2817 C C . GLY A 1 354 ? -14.011 23.632 55.617 1.00 25.22 354 GLY A C 1
ATOM 2818 O O . GLY A 1 354 ? -13.468 24.694 55.908 1.00 25.22 354 GLY A O 1
ATOM 2819 N N . ALA A 1 355 ? -15.151 23.547 54.917 1.00 24.98 355 ALA A N 1
ATOM 2820 C CA . ALA A 1 355 ? -16.114 24.609 54.558 1.00 24.98 355 ALA A CA 1
ATOM 2821 C C . ALA A 1 355 ? -16.154 25.116 53.095 1.00 24.98 355 ALA A C 1
ATOM 2823 O O . ALA A 1 355 ? -15.212 25.696 52.567 1.00 24.98 355 ALA A O 1
ATOM 2824 N N . GLY A 1 356 ? -17.358 24.990 52.513 1.00 27.05 356 GLY A N 1
ATOM 2825 C CA . GLY A 1 356 ? -17.977 26.033 51.687 1.00 27.05 356 GLY A CA 1
ATOM 2826 C C . GLY A 1 356 ? -17.870 25.892 50.168 1.00 27.05 356 GLY A C 1
ATOM 2827 O O . GLY A 1 356 ? -17.058 26.562 49.544 1.00 27.05 356 GLY A O 1
ATOM 2828 N N . GLY A 1 357 ? -18.760 25.109 49.548 1.00 25.12 357 GLY A N 1
ATOM 2829 C CA . GLY A 1 357 ? -18.970 25.124 48.096 1.00 25.12 357 GLY A CA 1
ATOM 2830 C C . GLY A 1 357 ? -20.455 25.197 47.749 1.00 25.12 357 GLY A C 1
ATOM 2831 O O . GLY A 1 357 ? -21.163 24.195 47.816 1.00 25.12 357 GLY A O 1
ATOM 2832 N N . THR A 1 358 ? -20.924 26.388 47.385 1.00 24.44 358 THR A N 1
ATOM 2833 C CA . THR A 1 358 ? -22.248 26.672 46.818 1.00 24.44 358 THR A CA 1
ATOM 2834 C C . THR A 1 358 ? -22.482 25.851 45.542 1.00 24.44 358 THR A C 1
ATOM 2836 O O . THR A 1 358 ? -21.709 25.934 44.587 1.00 24.44 358 THR A O 1
ATOM 2839 N N . ARG A 1 359 ? -23.558 25.051 45.501 1.00 23.70 359 ARG A N 1
ATOM 2840 C CA . ARG A 1 359 ? -24.022 24.381 44.274 1.00 23.70 359 ARG A CA 1
ATOM 2841 C C . ARG A 1 359 ? -24.688 25.414 43.364 1.00 23.70 359 ARG A C 1
ATOM 2843 O O . ARG A 1 359 ? -25.712 25.982 43.728 1.00 23.70 359 ARG A O 1
ATOM 2850 N N . VAL A 1 360 ? -24.127 25.631 42.178 1.00 27.17 360 VAL A N 1
ATOM 2851 C CA . VAL A 1 360 ? -24.822 26.308 41.074 1.00 27.17 360 VAL A CA 1
ATOM 2852 C C . VAL A 1 360 ? -25.842 25.314 40.511 1.00 27.17 360 VAL A C 1
ATOM 2854 O O . VAL A 1 360 ? -25.454 24.255 40.021 1.00 27.17 360 VAL A O 1
ATOM 2857 N N . GLY A 1 361 ? -27.136 25.610 40.657 1.00 25.69 361 GLY A N 1
ATOM 2858 C CA . GLY A 1 361 ? -28.221 24.818 40.074 1.00 25.69 361 GLY A CA 1
ATOM 2859 C C . GLY A 1 361 ? -28.314 25.044 38.564 1.00 25.69 361 GLY A C 1
ATOM 2860 O O . GLY A 1 361 ? -28.227 26.182 38.105 1.00 25.69 361 GLY A O 1
ATOM 2861 N N . TYR A 1 362 ? -28.473 23.965 37.799 1.00 30.00 362 TYR A N 1
ATOM 2862 C CA . TYR A 1 362 ? -28.789 24.015 36.370 1.00 30.00 362 TYR A CA 1
ATOM 2863 C C . TYR A 1 362 ? -30.318 24.000 36.194 1.00 30.00 362 TYR A C 1
ATOM 2865 O O . TYR A 1 362 ? -30.982 23.285 36.947 1.00 30.00 362 TYR A O 1
ATOM 2873 N N . PRO A 1 363 ? -30.897 24.747 35.237 1.00 36.25 363 PRO A N 1
ATOM 2874 C CA . PRO A 1 363 ? -32.317 24.623 34.916 1.00 36.25 363 PRO A CA 1
ATOM 2875 C C . PRO A 1 363 ? -32.617 23.228 34.336 1.00 36.25 363 PRO A C 1
ATOM 2877 O O . PRO A 1 363 ? -31.864 22.729 33.498 1.00 36.25 363 PRO A O 1
ATOM 2880 N N . SER A 1 364 ? -33.696 22.595 34.801 1.00 42.34 364 SER A N 1
ATOM 2881 C CA . SER A 1 364 ? -34.166 21.281 34.344 1.00 42.34 364 SER A CA 1
ATOM 2882 C C . SER A 1 364 ? -34.847 21.370 32.968 1.00 42.34 364 SER A C 1
ATOM 2884 O O . SER A 1 364 ? -35.539 22.341 32.662 1.00 42.34 364 SER A O 1
ATOM 2886 N N . LEU A 1 365 ? -34.639 20.356 32.120 1.00 43.44 365 LEU A N 1
ATOM 2887 C CA . LEU A 1 365 ? -35.319 20.205 30.824 1.00 43.44 365 LEU A CA 1
ATOM 2888 C C . LEU A 1 365 ? -36.698 19.535 31.029 1.00 43.44 365 LEU A C 1
ATOM 2890 O O . LEU A 1 365 ? -36.735 18.462 31.632 1.00 43.44 365 LEU A O 1
ATOM 2894 N N . PRO A 1 366 ? -37.808 20.092 30.506 1.00 51.66 366 PRO A N 1
ATOM 2895 C CA . PRO A 1 366 ? -39.155 19.538 30.690 1.00 51.66 366 PRO A CA 1
ATOM 2896 C C . PRO A 1 366 ? -39.451 18.424 29.665 1.00 51.66 366 PRO A C 1
ATOM 2898 O O . PRO A 1 366 ? -40.133 18.652 28.664 1.00 51.66 366 PRO A O 1
ATOM 2901 N N . LEU A 1 367 ? -38.874 17.232 29.863 1.00 41.28 367 LEU A N 1
ATOM 2902 C CA . LEU A 1 367 ? -39.002 16.071 28.963 1.00 41.28 367 LEU A CA 1
ATOM 2903 C C . LEU A 1 367 ? -40.143 15.122 29.378 1.00 41.28 367 LEU A C 1
ATOM 2905 O O . LEU A 1 367 ? -40.363 14.876 30.561 1.00 41.28 367 LEU A O 1
ATOM 2909 N N . ARG A 1 368 ? -40.823 14.499 28.405 1.00 46.78 368 ARG A N 1
ATOM 2910 C CA . ARG A 1 368 ? -41.911 13.531 28.662 1.00 46.78 368 ARG A CA 1
ATOM 2911 C C . ARG A 1 368 ? -41.369 12.169 29.144 1.00 46.78 368 ARG A C 1
ATOM 2913 O O . ARG A 1 368 ? -40.506 11.569 28.504 1.00 46.78 368 ARG A O 1
ATOM 2920 N N . ALA A 1 369 ? -41.931 11.626 30.230 1.00 36.38 369 ALA A N 1
ATOM 2921 C CA . ALA A 1 369 ? -41.440 10.418 30.922 1.00 36.38 369 ALA A CA 1
ATOM 2922 C C . ALA A 1 369 ? -41.378 9.120 30.076 1.00 36.38 369 ALA A C 1
ATOM 2924 O O . ALA A 1 369 ? -40.609 8.214 30.389 1.00 36.38 369 ALA A O 1
ATOM 2925 N N . GLN A 1 370 ? -42.149 9.010 28.987 1.00 38.25 370 GLN A N 1
ATOM 2926 C CA . GLN A 1 370 ? -42.174 7.815 28.126 1.00 38.25 370 GLN A CA 1
ATOM 2927 C C . GLN A 1 370 ? -40.959 7.665 27.192 1.00 38.25 370 GLN A C 1
ATOM 2929 O O . GLN A 1 370 ? -40.766 6.585 26.638 1.00 38.25 370 GLN A O 1
ATOM 2934 N N . ALA A 1 371 ? -40.111 8.688 27.040 1.00 35.09 371 ALA A N 1
ATOM 2935 C CA . ALA A 1 371 ? -38.923 8.613 26.180 1.00 35.09 371 ALA A CA 1
ATOM 2936 C C . ALA A 1 371 ? -37.797 7.725 26.756 1.00 35.09 371 ALA A C 1
ATOM 2938 O O . ALA A 1 371 ? -36.807 7.451 26.078 1.00 35.09 371 ALA A O 1
ATOM 2939 N N . ILE A 1 372 ? -37.917 7.279 28.014 1.00 37.50 372 ILE A N 1
ATOM 2940 C CA . ILE A 1 372 ? -36.839 6.600 28.745 1.00 37.50 372 ILE A CA 1
ATOM 2941 C C . ILE A 1 372 ? -37.402 5.394 29.509 1.00 37.50 372 ILE A C 1
ATOM 2943 O O . ILE A 1 372 ? -37.597 5.425 30.721 1.00 37.50 372 ILE A O 1
ATOM 2947 N N . GLY A 1 373 ? -37.666 4.297 28.797 1.00 28.92 373 GLY A N 1
ATOM 2948 C CA . GLY A 1 373 ? -37.981 3.014 29.429 1.00 28.92 373 GLY A CA 1
ATOM 2949 C C . GLY A 1 373 ? -36.747 2.440 30.134 1.00 28.92 373 GLY A C 1
ATOM 2950 O O . GLY A 1 373 ? -35.777 2.065 29.475 1.00 28.92 373 GLY A O 1
ATOM 2951 N N . THR A 1 374 ? -36.771 2.367 31.465 1.00 28.58 374 THR A N 1
ATOM 2952 C CA . THR A 1 374 ? -35.738 1.712 32.282 1.00 28.58 374 THR A CA 1
ATOM 2953 C C . THR A 1 374 ? -36.323 0.499 32.999 1.00 28.58 374 THR A C 1
ATOM 2955 O O . THR A 1 374 ? -37.313 0.611 33.710 1.00 28.58 374 THR A O 1
ATOM 2958 N N . ASP A 1 375 ? -35.674 -0.655 32.844 1.00 25.33 375 ASP A N 1
ATOM 2959 C CA . ASP A 1 375 ? -35.645 -1.702 33.866 1.00 25.33 375 ASP A CA 1
ATOM 2960 C C . ASP A 1 375 ? -34.185 -2.162 33.999 1.00 25.33 375 ASP A C 1
ATOM 2962 O O . ASP A 1 375 ? -33.544 -2.582 33.031 1.00 25.33 375 ASP A O 1
ATOM 2966 N N . LEU A 1 376 ? -33.625 -1.957 35.190 1.00 31.52 376 LEU A N 1
ATOM 2967 C CA . LEU A 1 376 ? -32.231 -2.197 35.544 1.00 31.52 376 LEU A CA 1
ATOM 2968 C C . LEU A 1 376 ? -32.193 -3.215 36.684 1.00 31.52 376 LEU A C 1
ATOM 2970 O O . LEU A 1 376 ? -32.095 -2.854 37.855 1.00 31.52 376 LEU A O 1
ATOM 2974 N N . SER A 1 377 ? -32.182 -4.502 36.343 1.00 28.41 377 SER A N 1
ATOM 2975 C CA . SER A 1 377 ? -31.706 -5.540 37.257 1.00 28.41 377 SER A CA 1
ATOM 2976 C C . SER A 1 377 ? -30.932 -6.622 36.494 1.00 28.41 377 SER A C 1
ATOM 2978 O O . SER A 1 377 ? -31.464 -7.366 35.680 1.00 28.41 377 SER A O 1
ATOM 2980 N N . GLY A 1 378 ? -29.615 -6.682 36.718 1.00 26.52 378 GLY A N 1
ATOM 2981 C CA . GLY A 1 378 ? -28.758 -7.703 36.111 1.00 26.52 378 GLY A CA 1
ATOM 2982 C C . GLY A 1 378 ? -27.281 -7.323 36.096 1.00 26.52 378 GLY A C 1
ATOM 2983 O O . GLY A 1 378 ? -26.799 -6.677 35.172 1.00 26.52 378 GLY A O 1
ATOM 2984 N N . LYS A 1 379 ? -26.552 -7.731 37.139 1.00 30.53 379 LYS A N 1
ATOM 2985 C CA . LYS A 1 379 ? -25.091 -7.605 37.258 1.00 30.53 379 LYS A CA 1
ATOM 2986 C C . LYS A 1 379 ? -24.383 -8.376 36.133 1.00 30.53 379 LYS A C 1
ATOM 2988 O O . LYS A 1 379 ? -24.676 -9.547 35.923 1.00 30.53 379 LYS A O 1
ATOM 2993 N N . GLY A 1 380 ? -23.379 -7.767 35.499 1.00 26.12 380 GLY A N 1
ATOM 2994 C CA . GLY A 1 380 ? -22.452 -8.482 34.615 1.00 26.12 380 GLY A CA 1
ATOM 2995 C C . GLY A 1 380 ? -21.640 -7.560 33.710 1.00 26.12 380 GLY A C 1
ATOM 2996 O O . GLY A 1 380 ? -22.153 -7.017 32.738 1.00 26.12 380 GLY A O 1
ATOM 2997 N N . ALA A 1 381 ? -20.363 -7.384 34.038 1.00 30.17 381 ALA A N 1
ATOM 2998 C CA . ALA A 1 381 ? -19.401 -6.577 33.300 1.00 30.17 381 ALA A CA 1
ATOM 2999 C C . ALA A 1 381 ? -19.151 -7.106 31.875 1.00 30.17 381 ALA A C 1
ATOM 3001 O O . ALA A 1 381 ? -18.662 -8.219 31.717 1.00 30.17 381 ALA A O 1
ATOM 3002 N N . TYR A 1 382 ? -19.391 -6.276 30.852 1.00 24.06 382 TYR A N 1
ATOM 3003 C CA . TYR A 1 382 ? -18.898 -6.488 29.486 1.00 24.06 382 TYR A CA 1
ATOM 3004 C C . TYR A 1 382 ? -18.557 -5.150 28.822 1.00 24.06 382 TYR A C 1
ATOM 3006 O O . TYR A 1 382 ? -19.413 -4.289 28.630 1.00 24.06 382 TYR A O 1
ATOM 3014 N N . CYS A 1 383 ? -17.282 -4.982 28.465 1.00 24.73 383 CYS A N 1
ATOM 3015 C CA . CYS A 1 383 ? -16.736 -3.784 27.840 1.00 24.73 383 CYS A CA 1
ATOM 3016 C C . CYS A 1 383 ? -16.374 -4.065 26.370 1.00 24.73 383 CYS A C 1
ATOM 3018 O O . CYS A 1 383 ? -15.502 -4.881 26.090 1.00 24.73 383 CYS A O 1
ATOM 3020 N N . GLY A 1 384 ? -17.042 -3.350 25.456 1.00 23.95 384 GLY A N 1
ATOM 3021 C CA . GLY A 1 384 ? -16.429 -2.754 24.261 1.00 23.95 384 GLY A CA 1
ATOM 3022 C C . GLY A 1 384 ? -16.207 -3.612 23.008 1.00 23.95 384 GLY A C 1
ATOM 3023 O O . GLY A 1 384 ? -15.085 -4.015 22.744 1.00 23.95 384 GLY A O 1
ATOM 3024 N N . GLU A 1 385 ? -17.234 -3.759 22.161 1.00 26.69 385 GLU A N 1
ATOM 3025 C CA . GLU A 1 385 ? -17.267 -3.240 20.771 1.00 26.69 385 GLU A CA 1
ATOM 3026 C C . GLU A 1 385 ? -18.501 -3.785 20.022 1.00 26.69 385 GLU A C 1
ATOM 3028 O O . GLU A 1 385 ? -18.541 -4.953 19.647 1.00 26.69 385 GLU A O 1
ATOM 3033 N N . ARG A 1 386 ? -19.497 -2.919 19.776 1.00 25.97 386 ARG A N 1
ATOM 3034 C CA . ARG A 1 386 ? -20.352 -2.874 18.567 1.00 25.97 386 ARG A CA 1
ATOM 3035 C C . ARG A 1 386 ? -21.345 -1.720 18.711 1.00 25.97 386 ARG A C 1
ATOM 3037 O O . ARG A 1 386 ? -22.415 -1.871 19.283 1.00 25.97 386 ARG A O 1
ATOM 3044 N N . LEU A 1 387 ? -20.984 -0.559 18.170 1.00 29.19 387 LEU A N 1
ATOM 3045 C CA . LEU A 1 387 ? -21.931 0.526 17.902 1.00 29.19 387 LEU A CA 1
ATOM 3046 C C . LEU A 1 387 ? -22.065 0.707 16.387 1.00 29.19 387 LEU A C 1
ATOM 3048 O O . LEU A 1 387 ? -21.817 1.764 15.837 1.00 29.19 387 LEU A O 1
ATOM 3052 N N . TYR A 1 388 ? -22.373 -0.408 15.728 1.00 25.83 388 TYR A N 1
ATOM 3053 C CA . TYR A 1 388 ? -23.046 -0.524 14.438 1.00 25.83 388 TYR A CA 1
ATOM 3054 C C . TYR A 1 388 ? -23.822 -1.849 14.560 1.00 25.83 388 TYR A C 1
ATOM 3056 O O . TYR A 1 388 ? -23.203 -2.894 14.745 1.00 25.83 388 TYR A O 1
ATOM 3064 N N . LEU A 1 389 ? -25.158 -1.776 14.539 1.00 26.08 389 LEU A N 1
ATOM 3065 C CA . LEU A 1 389 ? -26.158 -2.784 14.953 1.00 26.08 389 LEU A CA 1
ATOM 3066 C C . LEU A 1 389 ? -26.467 -2.889 16.459 1.00 26.08 389 LEU A C 1
ATOM 3068 O O . LEU A 1 389 ? -26.098 -3.847 17.132 1.00 26.08 389 LEU A O 1
ATOM 3072 N N . LYS A 1 390 ? -27.309 -1.964 16.934 1.00 27.66 390 LYS A N 1
ATOM 3073 C CA . LYS A 1 390 ? -28.347 -2.270 17.935 1.00 27.66 390 LYS A CA 1
ATOM 3074 C C . LYS A 1 390 ? -29.725 -1.703 17.539 1.00 27.66 390 LYS A C 1
ATOM 3076 O O . LYS A 1 390 ? -30.484 -1.270 18.387 1.00 27.66 390 LYS A O 1
ATOM 3081 N N . VAL A 1 391 ? -30.028 -1.728 16.233 1.00 28.02 391 VAL A N 1
ATOM 3082 C CA . VAL A 1 391 ? -31.383 -1.506 15.665 1.00 28.02 391 VAL A CA 1
ATOM 3083 C C . VAL A 1 391 ? -31.786 -2.634 14.686 1.00 28.02 391 VAL A C 1
ATOM 3085 O O . VAL A 1 391 ? -32.865 -2.634 14.120 1.00 28.02 391 VAL A O 1
ATOM 3088 N N . LEU A 1 392 ? -30.973 -3.686 14.517 1.00 25.75 392 LEU A N 1
ATOM 3089 C CA . LEU A 1 392 ? -31.340 -4.854 13.695 1.00 25.75 392 LEU A CA 1
ATOM 3090 C C . LEU A 1 392 ? -30.758 -6.148 14.280 1.00 25.75 392 LEU A C 1
ATOM 3092 O O . LEU A 1 392 ? -29.899 -6.791 13.691 1.00 25.75 392 LEU A O 1
ATOM 3096 N N . CYS A 1 393 ? -31.194 -6.516 15.484 1.00 24.91 393 CYS A N 1
ATOM 3097 C CA . CYS A 1 393 ? -31.165 -7.910 15.935 1.00 24.91 393 CYS A CA 1
ATOM 3098 C C . CYS A 1 393 ? -32.176 -8.110 17.075 1.00 24.91 393 CYS A C 1
ATOM 3100 O O . CYS A 1 393 ? -31.809 -8.265 18.234 1.00 24.91 393 CYS A O 1
ATOM 3102 N N . MET A 1 394 ? -33.465 -8.047 16.736 1.00 28.27 394 MET A N 1
ATOM 3103 C CA . MET A 1 394 ? -34.555 -8.573 17.569 1.00 28.27 394 MET A CA 1
ATOM 3104 C C . MET A 1 394 ? -35.625 -9.261 16.706 1.00 28.27 394 MET A C 1
ATOM 3106 O O . MET A 1 394 ? -36.822 -9.138 16.927 1.00 28.27 394 MET A O 1
ATOM 3110 N N . ARG A 1 395 ? -35.188 -10.028 15.701 1.00 28.97 395 ARG A N 1
ATOM 3111 C CA . ARG A 1 395 ? -35.999 -11.078 15.075 1.00 28.97 395 ARG A CA 1
ATOM 3112 C C . ARG A 1 395 ? -35.095 -12.267 14.753 1.00 28.97 395 ARG A C 1
ATOM 3114 O O . ARG A 1 395 ? -34.030 -12.076 14.179 1.00 28.97 395 ARG A O 1
ATOM 3121 N N . ALA A 1 396 ? -35.574 -13.458 15.110 1.00 25.02 396 ALA A N 1
ATOM 3122 C CA . ALA A 1 396 ? -34.984 -14.787 14.915 1.00 25.02 396 ALA A CA 1
ATOM 3123 C C . ALA A 1 396 ? -33.967 -15.274 15.972 1.00 25.02 396 ALA A C 1
ATOM 3125 O O . ALA A 1 396 ? -32.786 -15.452 15.697 1.00 25.02 396 ALA A O 1
ATOM 3126 N N . PHE A 1 397 ? -34.475 -15.643 17.150 1.00 25.34 397 PHE A N 1
ATOM 3127 C CA . PHE A 1 397 ? -34.246 -17.008 17.635 1.00 25.34 397 PHE A CA 1
ATOM 3128 C C . PHE A 1 397 ? -35.599 -17.720 17.626 1.00 25.34 397 PHE A C 1
ATOM 3130 O O . PHE A 1 397 ? -36.499 -17.403 18.399 1.00 25.34 397 PHE A O 1
ATOM 3137 N N . THR A 1 398 ? -35.775 -18.616 16.661 1.00 27.62 398 THR A N 1
ATOM 3138 C CA . THR A 1 398 ? -36.928 -19.505 16.572 1.00 27.62 398 THR A CA 1
ATOM 3139 C C . THR A 1 398 ? -36.807 -20.597 17.627 1.00 27.62 398 THR A C 1
ATOM 3141 O O . THR A 1 398 ? -35.843 -21.353 17.626 1.00 27.62 398 THR A O 1
ATOM 3144 N N . CYS A 1 399 ? -37.811 -20.644 18.499 1.00 24.16 399 CYS A N 1
ATOM 3145 C CA . CYS A 1 399 ? -38.566 -21.829 18.898 1.00 24.16 399 CYS A CA 1
ATOM 3146 C C . CYS A 1 399 ? -37.793 -23.157 19.018 1.00 24.16 399 CYS A C 1
ATOM 3148 O O . CYS A 1 399 ? -37.464 -23.794 18.020 1.00 24.16 399 CYS A O 1
ATOM 3150 N N . SER A 1 400 ? -37.643 -23.641 20.252 1.00 26.66 400 SER A N 1
ATOM 3151 C CA . SER A 1 400 ? -37.784 -25.063 20.584 1.00 26.66 400 SER A CA 1
ATOM 3152 C C . SER A 1 400 ? -38.153 -25.207 22.061 1.00 26.66 400 SER A C 1
ATOM 3154 O O . SER A 1 400 ? -37.479 -24.655 22.923 1.00 26.66 400 SER A O 1
ATOM 3156 N N . PHE A 1 401 ? -39.185 -26.015 22.295 1.00 24.53 401 PHE A N 1
ATOM 3157 C CA . PHE A 1 401 ? -39.711 -26.531 23.562 1.00 24.53 401 PHE A CA 1
ATOM 3158 C C . PHE A 1 401 ? -40.695 -25.684 24.393 1.00 24.53 401 PHE A C 1
ATOM 3160 O O . PHE A 1 401 ? -40.443 -24.560 24.809 1.00 24.53 401 PHE A O 1
ATOM 3167 N N . TRP A 1 402 ? -41.862 -26.310 24.570 1.00 25.92 402 TRP A N 1
ATOM 3168 C CA . TRP A 1 402 ? -43.123 -25.854 25.146 1.00 25.92 402 TRP A CA 1
ATOM 3169 C C . TRP A 1 402 ? -43.098 -25.676 26.668 1.00 25.92 402 TRP A C 1
ATOM 3171 O O . TRP A 1 402 ? -42.437 -26.429 27.377 1.00 25.92 402 TRP A O 1
ATOM 3181 N N . GLY A 1 403 ? -43.948 -24.768 27.155 1.00 22.30 403 GLY A N 1
ATOM 3182 C CA . GLY A 1 403 ? -44.328 -24.658 28.562 1.00 22.30 403 GLY A CA 1
ATOM 3183 C C . GLY A 1 403 ? -45.102 -23.371 28.846 1.00 22.30 403 GLY A C 1
ATOM 3184 O O . GLY A 1 403 ? -44.506 -22.343 29.129 1.00 22.30 403 GLY A O 1
ATOM 3185 N N . SER A 1 404 ? -46.422 -23.445 28.697 1.00 27.34 404 SER A N 1
ATOM 3186 C CA . SER A 1 404 ? -47.492 -22.524 29.108 1.00 27.34 404 SER A CA 1
ATOM 3187 C C . SER A 1 404 ? -47.140 -21.397 30.103 1.00 27.34 404 SER A C 1
ATOM 3189 O O . SER A 1 404 ? -46.693 -21.696 31.202 1.00 27.34 404 SER A O 1
ATOM 3191 N N . LEU A 1 405 ? -47.475 -20.134 29.786 1.00 25.33 405 LEU A N 1
ATOM 3192 C CA . LEU A 1 405 ? -48.451 -19.293 30.520 1.00 25.33 405 LEU A CA 1
ATOM 3193 C C . LEU A 1 405 ? -48.434 -17.819 30.045 1.00 25.33 405 LEU A C 1
ATOM 3195 O O . LEU A 1 405 ? -47.387 -17.193 29.953 1.00 25.33 405 LEU A O 1
ATOM 3199 N N . ALA A 1 406 ? -49.646 -17.288 29.860 1.00 24.69 406 ALA A N 1
ATOM 3200 C CA . ALA A 1 406 ? -50.075 -15.890 29.997 1.00 24.69 406 ALA A CA 1
ATOM 3201 C C . ALA A 1 406 ? -49.476 -14.794 29.081 1.00 24.69 406 ALA A C 1
ATOM 3203 O O . ALA A 1 406 ? -48.423 -14.212 29.324 1.00 24.69 406 ALA A O 1
ATOM 3204 N N . LEU A 1 407 ? -50.294 -14.411 28.094 1.00 25.66 407 LEU A N 1
ATOM 3205 C CA . LEU A 1 407 ? -50.336 -13.082 27.483 1.00 25.66 407 LEU A CA 1
ATOM 3206 C C . LEU A 1 407 ? -50.531 -11.997 28.556 1.00 25.66 407 LEU A C 1
ATOM 3208 O O . LEU A 1 407 ? -51.595 -11.923 29.168 1.00 25.66 407 LEU A O 1
ATOM 3212 N N . VAL A 1 408 ? -49.553 -11.103 28.705 1.00 25.88 408 VAL A N 1
ATOM 3213 C CA . VAL A 1 408 ? -49.778 -9.751 29.232 1.00 25.88 408 VAL A CA 1
ATOM 3214 C C . VAL A 1 408 ? -49.569 -8.779 28.077 1.00 25.88 408 VAL A C 1
ATOM 3216 O O . VAL A 1 408 ? -48.454 -8.547 27.616 1.00 25.88 408 VAL A O 1
ATOM 3219 N N . SER A 1 409 ? -50.685 -8.257 27.576 1.00 26.50 409 SER A N 1
ATOM 3220 C CA . SER A 1 409 ? -50.747 -7.117 26.665 1.00 26.50 409 SER A CA 1
ATOM 3221 C C . SER A 1 409 ? -50.194 -5.881 27.380 1.00 26.50 409 SER A C 1
ATOM 3223 O O . SER A 1 409 ? -50.884 -5.306 28.220 1.00 26.50 409 SER A O 1
ATOM 3225 N N . CYS A 1 410 ? -48.975 -5.458 27.042 1.00 26.11 410 CYS A N 1
ATOM 3226 C CA . CYS A 1 410 ? -48.476 -4.126 27.381 1.00 26.11 410 CYS A CA 1
ATOM 3227 C C . CYS A 1 410 ? -48.745 -3.197 26.185 1.00 26.11 410 CYS A C 1
ATOM 3229 O O . CYS A 1 410 ? -48.410 -3.538 25.051 1.00 26.11 410 CYS A O 1
ATOM 3231 N N . GLY A 1 411 ? -49.445 -2.090 26.441 1.00 27.09 411 GLY A N 1
ATOM 3232 C CA . GLY A 1 411 ? -50.139 -1.269 25.448 1.00 27.09 411 GLY A CA 1
ATOM 3233 C C . GLY A 1 411 ? -49.270 -0.702 24.323 1.00 27.09 411 GLY A C 1
ATOM 3234 O O . GLY A 1 411 ? -48.146 -0.254 24.532 1.00 27.09 411 GLY A O 1
ATOM 3235 N N . ALA A 1 412 ? -49.845 -0.685 23.122 1.00 28.81 412 ALA A N 1
ATOM 3236 C CA . ALA A 1 412 ? -49.351 0.079 21.988 1.00 28.81 412 ALA A CA 1
ATOM 3237 C C . ALA A 1 412 ? -49.462 1.586 22.288 1.00 28.81 412 ALA A C 1
ATOM 3239 O O . ALA A 1 412 ? -50.563 2.085 22.527 1.00 28.81 412 ALA A O 1
ATOM 3240 N N . CYS A 1 413 ? -48.341 2.311 22.269 1.00 32.69 413 CYS A N 1
ATOM 3241 C CA . CYS A 1 413 ? -48.360 3.772 22.286 1.00 32.69 413 CYS A CA 1
ATOM 3242 C C . CYS A 1 413 ? -48.721 4.320 20.898 1.00 32.69 413 CYS A C 1
ATOM 3244 O O . CYS A 1 413 ? -48.245 3.852 19.866 1.00 32.69 413 CYS A O 1
ATOM 3246 N N . VAL A 1 414 ? -49.603 5.313 20.922 1.00 39.31 414 VAL A N 1
ATOM 3247 C CA . VAL A 1 414 ? -50.218 6.019 19.798 1.00 39.31 414 VAL A CA 1
ATOM 3248 C C . VAL A 1 414 ? -49.166 6.798 19.000 1.00 39.31 414 VAL A C 1
ATOM 3250 O O . VAL A 1 414 ? -48.407 7.576 19.571 1.00 39.31 414 VAL A O 1
ATOM 3253 N N . VAL A 1 415 ? -49.155 6.636 17.674 1.00 42.34 415 VAL A N 1
ATOM 3254 C CA . VAL A 1 415 ? -48.432 7.526 16.749 1.00 42.34 415 VAL A CA 1
ATOM 3255 C C . VAL A 1 415 ? -49.095 8.904 16.819 1.00 42.34 415 VAL A C 1
ATOM 3257 O O . VAL A 1 415 ? -50.204 9.078 16.312 1.00 42.34 415 VAL A O 1
ATOM 3260 N N . GLN A 1 416 ? -48.456 9.883 17.467 1.00 59.44 416 GLN A N 1
ATOM 3261 C CA . GLN A 1 416 ? -48.912 11.272 17.393 1.00 59.44 416 GLN A CA 1
ATOM 3262 C C . GLN A 1 416 ? -48.662 11.789 15.973 1.00 59.44 416 GLN A C 1
ATOM 3264 O O . GLN A 1 416 ? -47.551 11.701 15.454 1.00 59.44 416 GLN A O 1
ATOM 3269 N N . SER A 1 417 ? -49.703 12.299 15.312 1.00 72.69 417 SER A N 1
ATOM 3270 C CA . SER A 1 417 ? -49.538 12.927 14.003 1.00 72.69 417 SER A CA 1
ATOM 3271 C C . SER A 1 417 ? -48.624 14.151 14.134 1.00 72.69 417 SER A C 1
ATOM 3273 O O . SER A 1 417 ? -48.865 14.945 15.044 1.00 72.69 417 SER A O 1
ATOM 3275 N N . PRO A 1 418 ? -47.649 14.370 13.232 1.00 83.94 418 PRO A N 1
ATOM 3276 C CA . PRO A 1 418 ? -46.735 15.495 13.373 1.00 83.94 418 PRO A CA 1
ATOM 3277 C C . PRO A 1 418 ? -47.473 16.846 13.410 1.00 83.94 418 PRO A C 1
ATOM 3279 O O . PRO A 1 418 ? -48.430 17.028 12.633 1.00 83.94 418 PRO A O 1
ATOM 3282 N N . PRO A 1 419 ? -47.038 17.794 14.260 1.00 88.56 419 PRO A N 1
ATOM 3283 C CA . PRO A 1 419 ? -47.693 19.088 14.427 1.00 88.56 419 PRO A CA 1
ATOM 3284 C C . PRO A 1 419 ? -47.577 19.958 13.166 1.00 88.56 419 PRO A C 1
ATOM 3286 O O . PRO A 1 419 ? -46.791 19.686 12.251 1.00 88.56 419 PRO A O 1
ATOM 3289 N N . SER A 1 420 ? -48.388 21.013 13.076 1.00 88.56 420 SER A N 1
ATOM 3290 C CA . SER A 1 420 ? -48.466 21.861 11.873 1.00 88.56 420 SER A CA 1
ATOM 3291 C C . SER A 1 420 ? -47.131 22.539 11.541 1.00 88.56 420 SER A C 1
ATOM 3293 O O . SER A 1 420 ? -46.727 22.556 10.376 1.00 88.56 420 SER A O 1
ATOM 3295 N N . TRP A 1 421 ? -46.398 23.007 12.556 1.00 89.06 421 TRP A N 1
ATOM 3296 C CA . TRP A 1 421 ? -45.071 23.610 12.392 1.00 89.06 421 TRP A CA 1
ATOM 3297 C C . TRP A 1 421 ? -44.043 22.615 11.830 1.00 89.06 421 TRP A C 1
ATOM 3299 O O . TRP A 1 421 ? -43.211 22.981 11.000 1.00 89.06 421 TRP A O 1
ATOM 3309 N N . TRP A 1 422 ? -44.136 21.336 12.212 1.00 91.06 422 TRP A N 1
ATOM 3310 C CA . TRP A 1 422 ? -43.261 20.279 11.700 1.00 91.06 422 TRP A CA 1
ATOM 3311 C C . TRP A 1 422 ? -43.482 20.045 10.207 1.00 91.06 422 TRP A C 1
ATOM 3313 O O . TRP A 1 422 ? -42.527 19.966 9.426 1.00 91.06 422 TRP A O 1
ATOM 3323 N N . LYS A 1 423 ? -44.760 19.980 9.812 1.00 90.56 423 LYS A N 1
ATOM 3324 C CA . LYS A 1 423 ? -45.199 19.801 8.422 1.00 90.56 423 LYS A CA 1
ATOM 3325 C C . LYS A 1 423 ? -44.844 20.996 7.535 1.00 90.56 423 LYS A C 1
ATOM 3327 O O . LYS A 1 423 ? -44.631 20.803 6.343 1.00 90.56 423 LYS A O 1
ATOM 3332 N N . ALA A 1 424 ? -44.768 22.202 8.101 1.00 88.56 424 ALA A N 1
ATOM 3333 C CA . ALA A 1 424 ? -44.350 23.404 7.381 1.00 88.56 424 ALA A CA 1
ATOM 3334 C C . ALA A 1 424 ? -42.851 23.397 7.021 1.00 88.56 424 ALA A C 1
ATOM 3336 O O . ALA A 1 424 ? -42.455 24.014 6.032 1.00 88.56 424 ALA A O 1
ATOM 3337 N N . GLY A 1 425 ? -42.017 22.698 7.798 1.00 89.12 425 GLY A N 1
ATOM 3338 C CA . GLY A 1 425 ? -40.605 22.491 7.475 1.00 89.12 425 GLY A CA 1
ATOM 3339 C C . GLY A 1 425 ? -40.387 21.379 6.448 1.00 89.12 425 GLY A C 1
ATOM 3340 O O . GLY A 1 425 ? -41.249 20.522 6.250 1.00 89.12 425 GLY A O 1
ATOM 3341 N N . HIS A 1 426 ? -39.205 21.336 5.834 1.00 91.12 426 HIS A N 1
ATOM 3342 C CA . HIS A 1 426 ? -38.821 20.276 4.898 1.00 91.12 426 HIS A CA 1
ATOM 3343 C C . HIS A 1 426 ? -37.483 19.619 5.279 1.00 91.12 426 HIS A C 1
ATOM 3345 O O . HIS A 1 426 ? -36.571 20.306 5.745 1.00 91.12 426 HIS A O 1
ATOM 3351 N N . PRO A 1 427 ? -37.299 18.308 5.034 1.00 89.56 427 PRO A N 1
ATOM 3352 C CA . PRO A 1 427 ? -36.018 17.637 5.252 1.00 89.56 427 PRO A CA 1
ATOM 3353 C C . PRO A 1 427 ? -34.891 18.242 4.414 1.00 89.56 427 PRO A C 1
ATOM 3355 O O . PRO A 1 427 ? -35.075 18.623 3.250 1.00 89.56 427 PRO A O 1
ATOM 3358 N N . ARG A 1 428 ? -33.686 18.289 4.981 1.00 86.69 428 ARG A N 1
ATOM 3359 C CA . ARG A 1 428 ? -32.491 18.743 4.270 1.00 86.69 428 ARG A CA 1
ATOM 3360 C C . ARG A 1 428 ? -31.987 17.671 3.312 1.00 86.69 428 ARG A C 1
ATOM 3362 O O . ARG A 1 428 ? -31.764 16.523 3.683 1.00 86.69 428 ARG A O 1
ATOM 3369 N N . ARG A 1 429 ? -31.671 18.076 2.076 1.00 78.69 429 ARG A N 1
ATOM 3370 C CA . ARG A 1 429 ? -31.012 17.191 1.092 1.00 78.69 429 ARG A CA 1
ATOM 3371 C C . ARG A 1 429 ? -29.570 16.848 1.473 1.00 78.69 429 ARG A C 1
ATOM 3373 O O . ARG A 1 429 ? -29.041 15.837 1.016 1.00 78.69 429 ARG A O 1
ATOM 3380 N N . ARG A 1 430 ? -28.904 17.722 2.236 1.00 73.81 430 ARG A N 1
ATOM 3381 C CA . ARG A 1 430 ? -27.537 17.540 2.743 1.00 73.81 430 ARG A CA 1
ATOM 3382 C C . ARG A 1 430 ? -27.410 18.219 4.110 1.00 73.81 430 ARG A C 1
ATOM 3384 O O . ARG A 1 430 ? -27.831 19.370 4.220 1.00 73.81 430 ARG A O 1
ATOM 3391 N N . PRO A 1 431 ? -26.813 17.569 5.120 1.00 67.50 431 PRO A N 1
ATOM 3392 C CA . PRO A 1 431 ? -26.489 18.245 6.370 1.00 67.50 431 PRO A CA 1
ATOM 3393 C C . PRO A 1 431 ? -25.377 19.276 6.138 1.00 67.50 431 PRO A C 1
ATOM 3395 O O . PRO A 1 431 ? -24.497 19.059 5.300 1.00 67.50 431 PRO A O 1
ATOM 3398 N N . GLY A 1 432 ? -25.394 20.381 6.890 1.00 66.81 432 GLY A N 1
ATOM 3399 C CA . GLY A 1 432 ? -24.348 21.410 6.816 1.00 66.81 432 GLY A CA 1
ATOM 3400 C C . GLY A 1 432 ? -22.957 20.855 7.151 1.00 66.81 432 GLY A C 1
ATOM 3401 O O . GLY A 1 432 ? -21.986 21.132 6.445 1.00 66.81 432 GLY A O 1
ATOM 3402 N N . SER A 1 433 ? -22.878 19.988 8.166 1.00 77.19 433 SER A N 1
ATOM 3403 C CA . SER A 1 433 ? -21.665 19.281 8.584 1.00 77.19 433 SER A CA 1
ATOM 3404 C C . SER A 1 433 ? -21.946 17.794 8.790 1.00 77.19 433 SER A C 1
ATOM 3406 O O . SER A 1 433 ? -22.802 17.404 9.581 1.00 77.19 433 SER A O 1
ATOM 3408 N N . LEU A 1 434 ? -21.183 16.935 8.105 1.00 70.00 434 LEU A N 1
ATOM 3409 C CA . LEU A 1 434 ? -21.296 15.479 8.262 1.00 70.00 434 LEU A CA 1
ATOM 3410 C C . LEU A 1 434 ? -20.943 15.013 9.681 1.00 70.00 434 LEU A C 1
ATOM 3412 O O . LEU A 1 434 ? -21.519 14.043 10.155 1.00 70.00 434 LEU A O 1
ATOM 3416 N N . ALA A 1 435 ? -20.017 15.702 10.353 1.00 65.06 435 ALA A N 1
ATOM 3417 C CA . ALA A 1 435 ? -19.610 15.353 11.713 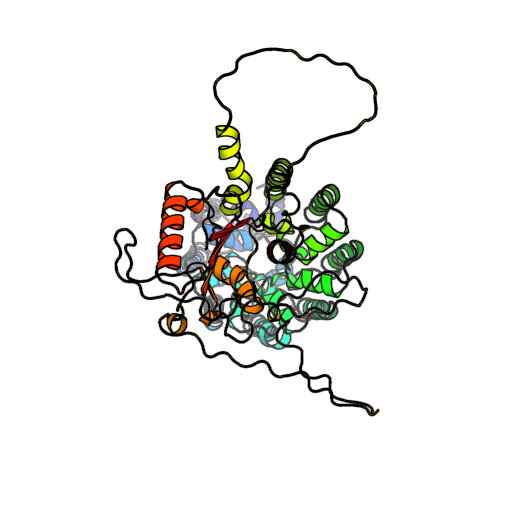1.00 65.06 435 ALA A CA 1
ATOM 3418 C C . ALA A 1 435 ? -20.692 15.705 12.747 1.00 65.06 435 ALA A C 1
ATOM 3420 O O . ALA A 1 435 ? -20.887 14.966 13.707 1.00 65.06 435 ALA A O 1
ATOM 3421 N N . GLU A 1 436 ? -21.401 16.816 12.539 1.00 74.25 436 GLU A N 1
ATOM 3422 C CA . GLU A 1 436 ? -22.510 17.240 13.405 1.00 74.25 436 GLU A CA 1
ATOM 3423 C C . GLU A 1 436 ? -23.714 16.326 13.198 1.00 74.25 436 GLU A C 1
ATOM 3425 O O . GLU A 1 436 ? -24.291 15.845 14.168 1.00 74.25 436 GLU A O 1
ATOM 3430 N N . ALA A 1 437 ? -24.023 15.992 11.941 1.00 75.94 437 ALA A N 1
ATOM 3431 C CA . ALA A 1 437 ? -25.077 15.037 11.621 1.00 75.94 437 ALA A CA 1
ATOM 3432 C C . ALA A 1 437 ? -24.798 13.640 12.195 1.00 75.94 437 ALA A C 1
ATOM 3434 O O . ALA A 1 437 ? -25.705 13.023 12.744 1.00 75.94 437 ALA A O 1
ATOM 3435 N N . GLU A 1 438 ? -23.553 13.152 12.126 1.00 76.75 438 GLU A N 1
ATOM 3436 C CA . GLU A 1 438 ? -23.164 11.883 12.755 1.00 76.75 438 GLU A CA 1
ATOM 3437 C C . GLU A 1 438 ? -23.395 11.931 14.272 1.00 76.75 438 GLU A C 1
ATOM 3439 O O . GLU A 1 438 ? -24.047 11.044 14.817 1.00 76.75 438 GLU A O 1
ATOM 3444 N N . LEU A 1 439 ? -22.955 12.994 14.950 1.00 75.06 439 LEU A N 1
ATOM 3445 C CA . LEU A 1 439 ? -23.135 13.142 16.395 1.00 75.06 439 LEU A CA 1
ATOM 3446 C C . LEU A 1 439 ? -24.616 13.219 16.799 1.00 75.06 439 LEU A C 1
ATOM 3448 O O . LEU A 1 439 ? -25.052 12.498 17.697 1.00 75.06 439 LEU A O 1
ATOM 3452 N N . LEU A 1 440 ? -25.387 14.083 16.138 1.00 81.56 440 LEU A N 1
ATOM 3453 C CA . LEU A 1 440 ? -26.789 14.339 16.470 1.00 81.56 440 LEU A CA 1
ATOM 3454 C C . LEU A 1 440 ? -27.716 13.198 16.039 1.00 81.56 440 LEU A C 1
ATOM 3456 O O . LEU A 1 440 ? -28.776 13.031 16.635 1.00 81.56 440 LEU A O 1
ATOM 3460 N N . SER A 1 441 ? -27.306 12.348 15.089 1.00 77.50 441 SER A N 1
ATOM 3461 C CA . SER A 1 441 ? -28.076 11.156 14.704 1.00 77.50 441 SER A CA 1
ATOM 3462 C C . SER A 1 441 ? -28.314 10.192 15.871 1.00 77.50 441 SER A C 1
ATOM 3464 O O . SER A 1 441 ? -29.348 9.532 15.929 1.00 77.50 441 SER A O 1
ATOM 3466 N N . HIS A 1 442 ? -27.400 10.145 16.843 1.00 75.88 442 HIS A N 1
ATOM 3467 C CA . HIS A 1 442 ? -27.585 9.345 18.052 1.00 75.88 442 HIS A CA 1
ATOM 3468 C C . HIS A 1 442 ? -28.689 9.908 18.954 1.00 75.88 442 HIS A C 1
ATOM 3470 O O . HIS A 1 442 ? -29.434 9.133 19.545 1.00 75.88 442 HIS A O 1
ATOM 3476 N N . LEU A 1 443 ? -28.817 11.237 19.040 1.00 74.50 443 LEU A N 1
ATOM 3477 C CA . LEU A 1 443 ? -29.909 11.888 19.770 1.00 74.50 443 LEU A CA 1
ATOM 3478 C C . LEU A 1 443 ? -31.233 11.737 19.037 1.00 74.50 443 LEU A C 1
ATOM 3480 O O . LEU A 1 443 ? -32.240 11.491 19.685 1.00 74.50 443 LEU A O 1
ATOM 3484 N N . ALA A 1 444 ? -31.221 11.814 17.706 1.00 78.25 444 ALA A N 1
ATOM 3485 C CA . ALA A 1 444 ? -32.401 11.592 16.877 1.00 78.25 444 ALA A CA 1
ATOM 3486 C C . ALA A 1 444 ? -33.071 10.245 17.198 1.00 78.25 444 ALA A C 1
ATOM 3488 O O . ALA A 1 444 ? -34.262 10.203 17.480 1.00 78.25 444 ALA A O 1
ATOM 3489 N N . VAL A 1 445 ? -32.281 9.164 17.258 1.00 72.81 445 VAL A N 1
ATOM 3490 C CA . VAL A 1 445 ? -32.777 7.816 17.596 1.00 72.81 445 VAL A CA 1
ATOM 3491 C C . VAL A 1 445 ? -33.348 7.739 19.013 1.00 72.81 445 VAL A C 1
ATOM 3493 O O . VAL A 1 445 ? -34.281 6.981 19.246 1.00 72.81 445 VAL A O 1
ATOM 3496 N N . LEU A 1 446 ? -32.781 8.479 19.968 1.00 70.56 446 LEU A N 1
ATOM 3497 C CA . LEU A 1 446 ? -33.237 8.449 21.360 1.00 70.56 446 LEU A CA 1
ATOM 3498 C C . LEU A 1 446 ? -34.497 9.287 21.579 1.00 70.56 446 LEU A C 1
ATOM 3500 O O . LEU A 1 446 ? -35.368 8.889 22.341 1.00 70.56 446 LEU A O 1
ATOM 3504 N N . LEU A 1 447 ? -34.567 10.453 20.941 1.00 75.12 447 LEU A N 1
ATOM 3505 C CA . LEU A 1 447 ? -35.627 11.427 21.168 1.00 75.12 447 LEU A CA 1
ATOM 3506 C C . LEU A 1 447 ? -36.880 11.126 20.341 1.00 75.12 447 LEU A C 1
ATOM 3508 O O . LEU A 1 447 ? -37.975 11.457 20.783 1.00 75.12 447 LEU A O 1
ATOM 3512 N N . LEU A 1 448 ? -36.732 10.513 19.161 1.00 76.44 448 LEU A N 1
ATOM 3513 C CA . LEU A 1 448 ? -37.855 10.185 18.283 1.00 76.44 448 LEU A CA 1
ATOM 3514 C C . LEU A 1 448 ? -37.567 8.907 17.463 1.00 76.44 448 LEU A C 1
ATOM 3516 O O . LEU A 1 448 ? -37.321 8.985 16.259 1.00 76.44 448 LEU A O 1
ATOM 3520 N N . PRO A 1 449 ? -37.564 7.718 18.100 1.00 71.62 449 PRO A N 1
ATOM 3521 C CA . PRO A 1 449 ? -37.102 6.462 17.489 1.00 71.62 449 PRO A CA 1
ATOM 3522 C C . PRO A 1 449 ? -37.919 5.999 16.275 1.00 71.62 449 PRO A C 1
ATOM 3524 O O . PRO A 1 449 ? -37.387 5.290 15.421 1.00 71.62 449 PRO A O 1
ATOM 3527 N N . GLU A 1 450 ? -39.192 6.387 16.204 1.00 75.25 450 GLU A N 1
ATOM 3528 C CA . GLU A 1 450 ? -40.117 5.991 15.134 1.00 75.25 450 GLU A CA 1
ATOM 3529 C C . GLU A 1 450 ? -39.957 6.834 13.858 1.00 75.25 450 GLU A C 1
ATOM 3531 O O . GLU A 1 450 ? -40.404 6.435 12.783 1.00 75.25 450 GLU A O 1
ATOM 3536 N N . GLU A 1 451 ? -39.300 7.993 13.950 1.00 79.06 451 GLU A N 1
ATOM 3537 C CA . GLU A 1 451 ? -39.115 8.905 12.827 1.00 79.06 451 GLU A CA 1
ATOM 3538 C C . GLU A 1 451 ? -37.738 8.664 12.175 1.00 79.06 451 GLU A C 1
ATOM 3540 O O . GLU A 1 451 ? -36.718 8.566 12.871 1.00 79.06 451 GLU A O 1
ATOM 3545 N N . PRO A 1 452 ? -37.640 8.566 10.835 1.00 80.62 452 PRO A N 1
ATOM 3546 C CA . PRO A 1 452 ? -36.354 8.409 10.174 1.00 80.62 452 PRO A CA 1
ATOM 3547 C C . PRO A 1 452 ? -35.403 9.547 10.553 1.00 80.62 452 PRO A C 1
ATOM 3549 O O . PRO A 1 452 ? -35.739 10.715 10.406 1.00 80.62 452 PRO A O 1
ATOM 3552 N N . ILE A 1 453 ? -34.167 9.222 10.945 1.00 79.38 453 ILE A N 1
ATOM 3553 C CA . ILE A 1 453 ? -33.152 10.205 11.380 1.00 79.38 453 ILE A CA 1
ATOM 3554 C C . ILE A 1 453 ? -33.055 11.411 10.430 1.00 79.38 453 ILE A C 1
ATOM 3556 O O . ILE A 1 453 ? -32.910 12.542 10.881 1.00 79.38 453 ILE A O 1
ATOM 3560 N N . ALA A 1 454 ? -33.137 11.178 9.115 1.00 81.31 454 ALA A N 1
ATOM 3561 C CA . ALA A 1 454 ? -33.048 12.227 8.099 1.00 81.31 454 ALA A CA 1
ATOM 3562 C C . ALA A 1 454 ? -34.190 13.261 8.174 1.00 81.31 454 ALA A C 1
ATOM 3564 O O . ALA A 1 454 ? -33.967 14.424 7.843 1.00 81.31 454 ALA A O 1
ATOM 3565 N N . GLU A 1 455 ? -35.375 12.864 8.641 1.00 87.25 455 GLU A N 1
ATOM 3566 C CA . GLU A 1 455 ? -36.544 13.737 8.795 1.00 87.25 455 GLU A CA 1
ATOM 3567 C C . GLU A 1 455 ? -36.389 14.739 9.944 1.00 87.25 455 GLU A C 1
ATOM 3569 O O . GLU A 1 455 ? -37.086 15.750 9.939 1.00 87.25 455 GLU A O 1
ATOM 3574 N N . LEU A 1 456 ? -35.454 14.516 10.879 1.00 89.81 456 LEU A N 1
ATOM 3575 C CA . LEU A 1 456 ? -35.179 15.419 12.006 1.00 89.81 456 LEU A CA 1
ATOM 3576 C C . LEU A 1 456 ? -34.209 16.558 11.652 1.00 89.81 456 LEU A C 1
ATOM 3578 O O . LEU A 1 456 ? -34.084 17.534 12.394 1.00 89.81 456 LEU A O 1
ATOM 3582 N N . PHE A 1 457 ? -33.535 16.478 10.502 1.00 91.88 457 PHE A N 1
ATOM 3583 C CA . PHE A 1 457 ? -32.676 17.544 9.987 1.00 91.88 457 PHE A CA 1
ATOM 3584 C C . PHE A 1 457 ? -33.478 18.413 9.007 1.00 91.88 457 PHE A C 1
ATOM 3586 O O . PHE A 1 457 ? -33.335 18.253 7.794 1.00 91.88 457 PHE A O 1
ATOM 3593 N N . ARG A 1 458 ? -34.301 19.341 9.514 1.00 91.88 458 ARG A N 1
ATOM 3594 C CA . ARG A 1 458 ? -35.232 20.152 8.702 1.00 91.88 458 ARG A CA 1
ATOM 3595 C C . ARG A 1 458 ? -34.811 21.613 8.561 1.00 91.88 458 ARG A C 1
ATOM 3597 O O . ARG A 1 458 ? -34.139 22.151 9.437 1.00 91.88 458 ARG A O 1
ATOM 3604 N N . ASP A 1 459 ? -35.265 22.236 7.478 1.00 92.06 459 ASP A N 1
ATOM 3605 C CA . ASP A 1 459 ? -35.325 23.692 7.334 1.00 92.06 459 ASP A CA 1
ATOM 3606 C C . ASP A 1 459 ? -36.782 24.155 7.483 1.00 92.06 459 ASP A C 1
ATOM 3608 O O . ASP A 1 459 ? -37.695 23.507 6.967 1.00 92.06 459 ASP A O 1
ATOM 3612 N N . PHE A 1 460 ? -36.996 25.277 8.167 1.00 91.19 460 PHE A N 1
ATOM 3613 C CA . PHE A 1 460 ? -38.311 25.864 8.422 1.00 91.19 460 PHE A CA 1
ATOM 3614 C C . PHE A 1 460 ? -38.435 27.228 7.735 1.00 91.19 460 PHE A C 1
ATOM 3616 O O . PHE A 1 460 ? -37.483 28.012 7.784 1.00 91.19 460 PHE A O 1
ATOM 3623 N N . PRO A 1 461 ? -39.568 27.536 7.083 1.00 88.25 461 PRO A N 1
ATOM 3624 C CA . PRO A 1 461 ? -39.791 28.846 6.482 1.00 88.25 461 PRO A CA 1
ATOM 3625 C C . PRO A 1 461 ? -39.967 29.916 7.567 1.00 88.25 461 PRO A C 1
ATOM 3627 O O . PRO A 1 461 ? -40.662 29.685 8.552 1.00 88.25 461 PRO A O 1
ATOM 3630 N N . VAL A 1 462 ? -39.364 31.090 7.369 1.00 84.31 462 VAL A N 1
ATOM 3631 C CA . VAL A 1 462 ? -39.522 32.256 8.254 1.00 84.31 462 VAL A CA 1
ATOM 3632 C C . VAL A 1 462 ? -39.632 33.519 7.412 1.00 84.31 462 VAL A C 1
ATOM 3634 O O . VAL A 1 462 ? -38.985 33.644 6.368 1.00 84.31 462 VAL A O 1
ATOM 3637 N N . GLU A 1 463 ? -40.449 34.469 7.859 1.00 75.44 463 GLU A N 1
ATOM 3638 C CA . GLU A 1 463 ? -40.493 35.801 7.261 1.00 75.44 463 GLU A CA 1
ATOM 3639 C C . GLU A 1 463 ? -39.139 36.510 7.423 1.00 75.44 463 GLU A C 1
ATOM 3641 O O . GLU A 1 463 ? -38.438 36.323 8.418 1.00 75.44 463 GLU A O 1
ATOM 3646 N N . LYS A 1 464 ? -38.740 37.332 6.443 1.00 68.44 464 LYS A N 1
ATOM 3647 C CA . LYS A 1 464 ? -37.507 38.127 6.552 1.00 68.44 464 LYS A CA 1
ATOM 3648 C C . LYS A 1 464 ? -37.654 39.150 7.679 1.00 68.44 464 LYS A C 1
ATOM 3650 O O . LYS A 1 464 ? -38.125 40.258 7.445 1.00 68.44 464 LYS A O 1
ATOM 3655 N N . GLN A 1 465 ? -37.228 38.787 8.880 1.00 61.25 465 GLN A N 1
ATOM 3656 C CA . GLN A 1 465 ? -37.135 39.708 10.006 1.00 61.25 465 GLN A CA 1
ATOM 3657 C C . GLN A 1 465 ? -35.871 40.574 9.895 1.00 61.25 465 GLN A C 1
ATOM 3659 O O . GLN A 1 465 ? -34.855 40.154 9.325 1.00 61.25 465 GLN A O 1
ATOM 3664 N N . GLU A 1 466 ? -35.903 41.781 10.467 1.00 50.94 466 GLU A N 1
ATOM 3665 C CA . GLU A 1 466 ? -34.711 42.623 10.592 1.00 50.94 466 GLU A CA 1
ATOM 3666 C C . GLU A 1 466 ? -33.612 41.874 11.367 1.00 50.94 466 GLU A C 1
ATOM 3668 O O . GLU A 1 466 ? -33.731 41.584 12.552 1.00 50.94 466 GLU A O 1
ATOM 3673 N N . GLY A 1 467 ? -32.516 41.538 10.680 1.00 60.72 467 GLY A N 1
ATOM 3674 C CA . GLY A 1 467 ? -31.333 40.912 11.283 1.00 60.72 467 GLY A CA 1
ATOM 3675 C C . GLY A 1 467 ? -31.142 39.414 11.008 1.00 60.72 467 GLY A C 1
ATOM 3676 O O . GLY A 1 467 ? -30.008 38.943 11.149 1.00 60.72 467 GLY A O 1
ATOM 3677 N N . TRP A 1 468 ? -32.166 38.685 10.544 1.00 69.00 468 TRP A N 1
ATOM 3678 C CA . TRP A 1 468 ? -32.045 37.302 10.054 1.00 69.00 468 TRP A CA 1
ATOM 3679 C C . TRP A 1 468 ? -32.124 37.303 8.524 1.00 69.00 468 TRP A C 1
ATOM 3681 O O . TRP A 1 468 ? -33.190 37.259 7.923 1.00 69.00 468 TRP A O 1
ATOM 3691 N N . GLY A 1 469 ? -30.972 37.424 7.862 1.00 67.62 469 GLY A N 1
ATOM 3692 C CA . GLY A 1 469 ? -30.871 37.647 6.410 1.00 67.62 469 GLY A CA 1
ATOM 3693 C C . GLY A 1 469 ? -31.293 36.479 5.501 1.00 67.62 469 GLY A C 1
ATOM 3694 O O . GLY A 1 469 ? -30.854 36.442 4.353 1.00 67.62 469 GLY A O 1
ATOM 3695 N N . SER A 1 470 ? -32.088 35.520 5.989 1.00 78.19 470 SER A N 1
ATOM 3696 C CA . SER A 1 470 ? -32.555 34.331 5.263 1.00 78.19 470 SER A CA 1
ATOM 3697 C C . SER A 1 470 ? -34.062 34.130 5.441 1.00 78.19 470 SER A C 1
ATOM 3699 O O . SER A 1 470 ? -34.602 34.430 6.498 1.00 78.19 470 SER A O 1
ATOM 3701 N N . ASN A 1 471 ? -34.722 33.549 4.434 1.00 82.19 471 ASN A N 1
ATOM 3702 C CA . ASN A 1 471 ? -36.144 33.161 4.491 1.00 82.19 471 ASN A CA 1
ATOM 3703 C C . ASN A 1 471 ? -36.349 31.779 5.135 1.00 82.19 471 ASN A C 1
ATOM 3705 O O . ASN A 1 471 ? -37.445 31.220 5.097 1.00 82.19 471 ASN A O 1
ATOM 3709 N N . THR A 1 472 ? -35.271 31.176 5.631 1.00 86.00 472 THR A N 1
ATOM 3710 C CA . THR A 1 472 ? -35.272 29.838 6.217 1.00 86.00 472 THR A CA 1
ATOM 3711 C C . THR A 1 472 ? -34.470 29.809 7.514 1.00 86.00 472 THR A C 1
ATOM 3713 O O . THR A 1 472 ? -33.412 30.442 7.629 1.00 86.00 472 THR A O 1
ATOM 3716 N N . LEU A 1 473 ? -34.971 29.046 8.484 1.00 88.62 473 LEU A N 1
ATOM 3717 C CA . LEU A 1 473 ? -34.290 28.657 9.713 1.00 88.62 473 LEU A CA 1
ATOM 3718 C C . LEU A 1 473 ? -33.867 27.192 9.634 1.00 88.62 473 LEU A C 1
ATOM 3720 O O . LEU A 1 473 ? -34.682 26.316 9.365 1.00 88.62 473 LEU A O 1
ATOM 3724 N N . SER A 1 474 ? -32.599 26.928 9.928 1.00 90.25 474 SER A N 1
ATOM 3725 C CA . SER A 1 474 ? -32.004 25.593 9.831 1.00 90.25 474 SER A CA 1
ATOM 3726 C C . SER A 1 474 ? -31.422 25.178 11.183 1.00 90.25 474 SER A C 1
ATOM 3728 O O . SER A 1 474 ? -30.221 25.390 11.404 1.00 90.25 474 SER A O 1
ATOM 3730 N N . PRO A 1 475 ? -32.230 24.646 12.119 1.00 92.19 475 PRO A N 1
ATOM 3731 C CA . PRO A 1 475 ? -31.694 24.056 13.339 1.00 92.19 475 PRO A CA 1
ATOM 3732 C C . PRO A 1 475 ? -30.817 22.834 13.027 1.00 92.19 475 PRO A C 1
ATOM 3734 O O . PRO A 1 475 ? -30.945 22.212 11.964 1.00 92.19 475 PRO A O 1
ATOM 3737 N N . ASP A 1 476 ? -29.902 22.466 13.927 1.00 91.62 476 ASP A N 1
ATOM 3738 C CA . ASP A 1 476 ? -29.069 21.280 13.686 1.00 91.62 476 ASP A CA 1
ATOM 3739 C C . ASP A 1 476 ? -29.882 19.991 13.832 1.00 91.62 476 ASP A C 1
ATOM 3741 O O . ASP A 1 476 ? -29.730 19.086 13.010 1.00 91.62 476 ASP A O 1
ATOM 3745 N N . LEU A 1 477 ? -30.809 19.953 14.792 1.00 91.44 477 LEU A N 1
ATOM 3746 C CA . LEU A 1 477 ? -31.850 18.933 14.910 1.00 91.44 477 LEU A CA 1
ATOM 3747 C C . LEU A 1 477 ? -33.153 19.568 15.414 1.00 91.44 477 LEU A C 1
ATOM 3749 O O . LEU A 1 477 ? -33.114 20.422 16.299 1.00 91.44 477 LEU A O 1
ATOM 3753 N N . ALA A 1 478 ? -34.296 19.128 14.895 1.00 93.38 478 ALA A N 1
ATOM 3754 C CA . ALA A 1 478 ? -35.614 19.490 15.409 1.00 93.38 478 ALA A CA 1
ATOM 3755 C C . ALA A 1 478 ? -36.370 18.229 15.830 1.00 93.38 478 ALA A C 1
ATOM 3757 O O . ALA A 1 478 ? -36.311 17.213 15.135 1.00 93.38 478 ALA A O 1
ATOM 3758 N N . VAL A 1 479 ? -37.090 18.301 16.949 1.00 89.94 479 VAL A N 1
ATOM 3759 C CA . VAL A 1 479 ? -37.877 17.186 17.486 1.00 89.94 479 VAL A CA 1
ATOM 3760 C C . VAL A 1 479 ? -39.235 17.690 17.974 1.00 89.94 479 VAL A C 1
ATOM 3762 O O . VAL A 1 479 ? -39.301 18.690 18.689 1.00 89.94 479 VAL A O 1
ATOM 3765 N N . TYR A 1 480 ? -40.309 16.993 17.597 1.00 89.31 480 TYR A N 1
ATOM 3766 C CA . TYR A 1 480 ? -41.655 17.184 18.144 1.00 89.31 480 TYR A CA 1
ATOM 3767 C C . TYR A 1 480 ? -41.973 16.101 19.182 1.00 89.31 480 TYR A C 1
ATOM 3769 O O . TYR A 1 480 ? -41.383 15.022 19.152 1.00 89.31 480 TYR A O 1
ATOM 3777 N N . GLY A 1 481 ? -42.878 16.388 20.121 1.00 81.81 481 GLY A N 1
ATOM 3778 C CA . GLY A 1 481 ? -43.337 15.414 21.122 1.00 81.81 481 GLY A CA 1
ATOM 3779 C C . GLY A 1 481 ? -42.314 15.036 22.206 1.00 81.81 481 GLY A C 1
ATOM 3780 O O . GLY A 1 481 ? -42.610 14.193 23.050 1.00 81.81 481 GLY A O 1
ATOM 3781 N N . ALA A 1 482 ? -41.123 15.650 22.209 1.00 80.06 482 ALA A N 1
ATOM 3782 C CA . ALA A 1 482 ? -40.087 15.404 23.216 1.00 80.06 482 ALA A CA 1
ATOM 3783 C C . ALA A 1 482 ? -40.328 16.159 24.536 1.00 80.06 482 ALA A C 1
ATOM 3785 O O . ALA A 1 482 ? -39.895 15.702 25.596 1.00 80.06 482 ALA A O 1
ATOM 3786 N N . LEU A 1 483 ? -40.996 17.313 24.470 1.00 77.25 483 LEU A N 1
ATOM 3787 C CA . LEU A 1 483 ? -41.289 18.168 25.621 1.00 77.25 483 LEU A CA 1
ATOM 3788 C C . LEU A 1 483 ? -42.650 17.818 26.241 1.00 77.25 483 LEU A C 1
ATOM 3790 O O . LEU A 1 483 ? -43.486 17.180 25.604 1.00 77.25 483 LEU A O 1
ATOM 3794 N N . GLU A 1 484 ? -42.879 18.244 27.486 1.00 72.94 484 GLU A N 1
ATOM 3795 C CA . GLU A 1 484 ? -44.170 18.071 28.177 1.00 72.94 484 GLU A CA 1
ATOM 3796 C C . GLU A 1 484 ? -45.341 18.723 27.421 1.00 72.94 484 GLU A C 1
ATOM 3798 O O . GLU A 1 484 ? -46.440 18.168 27.373 1.00 72.94 484 GLU A O 1
ATOM 3803 N N . THR A 1 485 ? -45.098 19.873 26.788 1.00 77.00 485 THR A N 1
ATOM 3804 C CA . THR A 1 485 ? -46.066 20.547 25.918 1.00 77.00 485 THR A CA 1
ATOM 3805 C C . THR A 1 485 ? -46.096 19.866 24.548 1.00 77.00 485 THR A C 1
ATOM 3807 O O . THR A 1 485 ? -45.126 19.950 23.799 1.00 77.00 485 THR A O 1
ATOM 3810 N N . GLU A 1 486 ? -47.215 19.227 24.194 1.00 74.25 486 GLU A N 1
ATOM 3811 C CA . GLU A 1 486 ? -47.301 18.348 23.010 1.00 74.25 486 GLU A CA 1
ATOM 3812 C C . GLU A 1 486 ? -46.980 19.044 21.676 1.00 74.25 486 GLU A C 1
ATOM 3814 O O . GLU A 1 486 ? -46.345 18.452 20.804 1.00 74.25 486 GLU A O 1
ATOM 3819 N N . GLU A 1 487 ? -47.361 20.314 21.529 1.00 85.12 487 GLU A N 1
ATOM 3820 C CA . GLU A 1 487 ? -47.116 21.099 20.312 1.00 85.12 487 GLU A CA 1
ATOM 3821 C C . GLU A 1 487 ? -45.732 21.772 20.288 1.00 85.12 487 GLU A C 1
ATOM 3823 O O . GLU A 1 487 ? -45.341 22.331 19.264 1.00 85.12 487 GLU A O 1
ATOM 3828 N N . ALA A 1 488 ? -44.972 21.740 21.387 1.00 85.75 488 ALA A N 1
ATOM 3829 C CA . ALA A 1 488 ? -43.707 22.458 21.495 1.00 85.75 488 ALA A CA 1
ATOM 3830 C C . ALA A 1 488 ? -42.564 21.776 20.727 1.00 85.75 488 ALA A C 1
ATOM 3832 O O . ALA A 1 488 ? -42.462 20.548 20.646 1.00 85.75 488 ALA A O 1
ATOM 3833 N N . ALA A 1 489 ? -41.664 22.597 20.188 1.00 90.25 489 ALA A N 1
ATOM 3834 C CA . ALA A 1 489 ? -40.478 22.146 19.479 1.00 90.25 489 ALA A CA 1
ATOM 3835 C C . ALA A 1 489 ? -39.268 22.075 20.418 1.00 90.25 489 ALA A C 1
ATOM 3837 O O . ALA A 1 489 ? -38.965 23.029 21.135 1.00 90.25 489 ALA A O 1
ATOM 3838 N N . LEU A 1 490 ? -38.525 20.969 20.360 1.00 90.50 490 LEU A N 1
ATOM 3839 C CA . LEU A 1 490 ? -37.168 20.899 20.893 1.00 90.50 490 LEU A CA 1
ATOM 3840 C C . LEU A 1 490 ? -36.175 21.090 19.744 1.00 90.50 490 LEU A C 1
ATOM 3842 O O . LEU A 1 490 ? -36.081 20.252 18.843 1.00 90.50 490 LEU A O 1
ATOM 3846 N N . PHE A 1 491 ? -35.406 22.174 19.797 1.00 93.31 491 PHE A N 1
ATOM 3847 C CA . PHE A 1 491 ? -34.323 22.447 18.857 1.00 93.31 491 PHE A CA 1
ATOM 3848 C C . PHE A 1 491 ? -32.975 22.156 19.505 1.00 93.31 491 PHE A C 1
ATOM 3850 O O . PHE A 1 491 ? -32.675 22.667 20.584 1.00 93.31 491 PHE A O 1
ATOM 3857 N N . LEU A 1 492 ? -32.141 21.361 18.837 1.00 91.06 492 LEU A N 1
ATOM 3858 C CA . LEU A 1 492 ? -30.763 21.120 19.256 1.00 91.06 492 LEU A CA 1
ATOM 3859 C C . LEU A 1 492 ? -29.804 21.878 18.345 1.00 91.06 492 LEU A C 1
ATOM 3861 O O . LEU A 1 492 ? -29.898 21.788 17.121 1.00 91.06 492 LEU A O 1
ATOM 3865 N N . GLU A 1 493 ? -28.856 22.571 18.962 1.00 90.69 493 GLU A N 1
ATOM 3866 C CA . GLU A 1 493 ? -27.788 23.320 18.297 1.00 90.69 493 GLU A CA 1
ATOM 3867 C C . GLU A 1 493 ? -26.441 22.825 18.824 1.00 90.69 493 GLU A C 1
ATOM 3869 O O . GLU A 1 493 ? -26.213 22.807 20.037 1.00 90.69 493 GLU A O 1
ATOM 3874 N N . TYR A 1 494 ? -25.539 22.409 17.937 1.00 88.38 494 TYR A N 1
ATOM 3875 C CA . TYR A 1 494 ? -24.217 21.927 18.316 1.00 88.38 494 TYR A CA 1
ATOM 3876 C C . TYR A 1 494 ? -23.136 22.970 18.030 1.00 88.38 494 TYR A C 1
ATOM 3878 O O . TYR A 1 494 ? -22.636 23.117 16.918 1.00 88.38 494 TYR A O 1
ATOM 3886 N N . ASP A 1 495 ? -22.653 23.617 19.086 1.00 84.75 495 ASP A N 1
ATOM 3887 C CA . ASP A 1 495 ? -21.655 24.684 19.000 1.00 84.75 495 ASP A CA 1
ATOM 3888 C C . ASP A 1 495 ? -20.226 24.132 19.098 1.00 84.75 495 ASP A C 1
ATOM 3890 O O . ASP A 1 495 ? -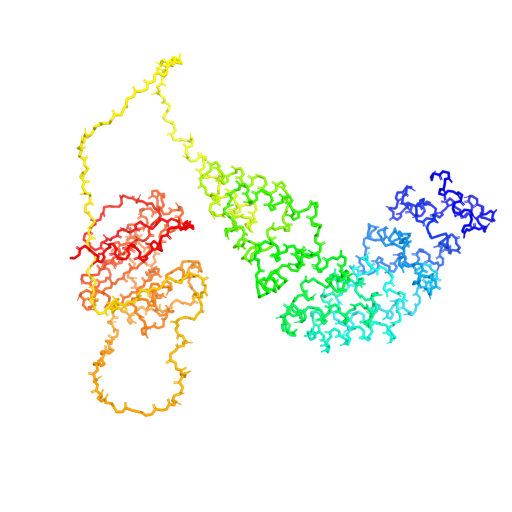19.399 24.549 19.918 1.00 84.75 495 ASP A O 1
ATOM 3894 N N . GLY A 1 496 ? -19.928 23.145 18.253 1.00 71.00 496 GLY A N 1
ATOM 3895 C CA . GLY A 1 496 ? -18.648 22.433 18.233 1.00 71.00 496 GLY A CA 1
ATOM 3896 C C . GLY A 1 496 ? -17.464 23.247 17.719 1.00 71.00 496 GLY A C 1
ATOM 3897 O O . GLY A 1 496 ? -16.302 22.894 17.943 1.00 71.00 496 GLY A O 1
ATOM 3898 N N . TYR A 1 497 ? -17.743 24.317 16.979 1.00 72.12 497 TYR A N 1
ATOM 3899 C CA . TYR A 1 497 ? -16.741 25.052 16.223 1.00 72.12 497 TYR A CA 1
ATOM 3900 C C . TYR A 1 497 ? -16.255 26.302 16.963 1.00 72.12 497 TYR A C 1
ATOM 3902 O O . TYR A 1 497 ? -17.031 27.071 17.524 1.00 72.12 497 TYR A O 1
ATOM 3910 N N . TYR A 1 498 ? -14.949 26.579 16.905 1.00 70.94 498 TYR A N 1
ATOM 3911 C CA . TYR A 1 498 ? -14.344 27.705 17.634 1.00 70.94 498 TYR A CA 1
ATOM 3912 C C . TYR A 1 498 ? -14.960 29.073 17.285 1.00 70.94 498 TYR A C 1
ATOM 3914 O O . TYR A 1 498 ? -14.876 30.004 18.085 1.00 70.94 498 TYR A O 1
ATOM 3922 N N . ARG A 1 499 ? -15.582 29.217 16.103 1.00 75.31 499 ARG A N 1
ATOM 3923 C CA . ARG A 1 499 ? -16.246 30.464 15.692 1.00 75.31 499 ARG A CA 1
ATOM 3924 C C . ARG A 1 499 ? -17.411 30.833 16.612 1.00 75.31 499 ARG A C 1
ATOM 3926 O O . ARG A 1 499 ? -17.570 32.021 16.877 1.00 75.31 499 ARG A O 1
ATOM 3933 N N . HIS A 1 500 ? -18.127 29.859 17.177 1.00 81.75 500 HIS A N 1
ATOM 3934 C CA . HIS A 1 500 ? -19.201 30.096 18.152 1.00 81.75 500 HIS A CA 1
ATOM 3935 C C . HIS A 1 500 ? -18.677 30.727 19.457 1.00 81.75 500 HIS A C 1
ATOM 3937 O O . HIS A 1 500 ? -19.411 31.398 20.179 1.00 81.75 500 HIS A O 1
ATOM 3943 N N . LEU A 1 501 ? -17.379 30.604 19.759 1.00 77.94 501 LEU A N 1
ATOM 3944 C CA . LEU A 1 501 ? -16.770 31.232 20.938 1.00 77.94 501 LEU A CA 1
ATOM 3945 C C . LEU A 1 501 ? -16.378 32.704 20.713 1.00 77.94 501 LEU A C 1
ATOM 3947 O O . LEU A 1 501 ? -16.072 33.404 21.679 1.00 77.94 501 LEU A O 1
ATOM 3951 N N . THR A 1 502 ? -16.392 33.189 19.467 1.00 83.50 502 THR A N 1
ATOM 3952 C CA . THR A 1 502 ? -16.107 34.599 19.147 1.00 83.50 502 THR A CA 1
ATOM 3953 C C . THR A 1 502 ? -17.299 35.500 19.498 1.00 83.50 502 THR A C 1
ATOM 3955 O O . THR A 1 502 ? -18.433 35.024 19.452 1.00 83.50 502 THR A O 1
ATOM 3958 N N . PRO A 1 503 ? -17.105 36.802 19.792 1.00 84.12 503 PRO A N 1
ATOM 3959 C CA . PRO A 1 503 ? -18.220 37.725 20.038 1.00 84.12 503 PRO A CA 1
ATOM 3960 C C . PRO A 1 503 ? -19.247 37.759 18.896 1.00 84.12 503 PRO A C 1
ATOM 3962 O O . PRO A 1 503 ? -20.450 37.734 19.144 1.00 84.12 503 PRO A O 1
ATOM 3965 N N . ALA A 1 504 ? -18.777 37.729 17.644 1.00 85.19 504 ALA A N 1
ATOM 3966 C CA . ALA A 1 504 ? -19.638 37.675 16.464 1.00 85.19 504 ALA A CA 1
ATOM 3967 C C . ALA A 1 504 ? -20.432 36.361 16.384 1.00 85.19 504 ALA A C 1
ATOM 3969 O O . ALA A 1 504 ? -21.628 36.389 16.114 1.00 85.19 504 ALA A O 1
ATOM 3970 N N . GLY A 1 505 ? -19.790 35.222 16.673 1.00 85.56 505 GLY A N 1
ATOM 3971 C CA . GLY A 1 505 ? -20.456 33.918 16.719 1.00 85.56 505 GLY A CA 1
ATOM 3972 C C . GLY A 1 505 ? -21.505 33.833 17.824 1.00 85.56 505 GLY A C 1
ATOM 3973 O O . GLY A 1 505 ? -22.626 33.433 17.553 1.00 85.56 505 GLY A O 1
ATOM 3974 N N . LYS A 1 506 ? -21.187 34.301 19.039 1.00 85.56 506 LYS A N 1
ATOM 3975 C CA . LYS A 1 506 ? -22.161 34.410 20.141 1.00 85.56 506 LYS A CA 1
ATOM 3976 C C . LYS A 1 506 ? -23.359 35.273 19.765 1.00 85.56 506 LYS A C 1
ATOM 3978 O O . LYS A 1 506 ? -24.488 34.870 19.994 1.00 85.56 506 LYS A O 1
ATOM 3983 N N . THR A 1 507 ? -23.111 36.415 19.132 1.00 86.00 507 THR A N 1
ATOM 3984 C CA . THR A 1 507 ? -24.179 37.315 18.683 1.00 86.00 507 THR A CA 1
ATOM 3985 C C . THR A 1 507 ? -25.059 36.658 17.615 1.00 86.00 507 THR A C 1
ATOM 3987 O O . THR A 1 507 ? -26.280 36.754 17.688 1.00 86.00 507 THR A O 1
ATOM 3990 N N . ALA A 1 508 ? -24.464 35.971 16.635 1.00 85.31 508 ALA A N 1
ATOM 3991 C CA . ALA A 1 508 ? -25.208 35.247 15.603 1.00 85.31 508 ALA A CA 1
ATOM 3992 C C . ALA A 1 508 ? -26.049 34.103 16.195 1.00 85.31 508 ALA A C 1
ATOM 3994 O O . ALA A 1 508 ? -27.198 33.913 15.810 1.00 85.31 508 ALA A O 1
ATOM 3995 N N . ASP A 1 509 ? -25.492 33.393 17.171 1.00 88.25 509 ASP A N 1
ATOM 3996 C CA . ASP A 1 509 ? -26.147 32.295 17.869 1.00 88.25 509 ASP A CA 1
ATOM 3997 C C . ASP A 1 509 ? -27.317 32.754 18.739 1.00 88.25 509 ASP A C 1
ATOM 3999 O O . ASP A 1 509 ? -28.385 32.148 18.683 1.00 88.25 509 ASP A O 1
ATOM 4003 N N . SER A 1 510 ? -27.152 33.851 19.484 1.00 86.69 510 SER A N 1
ATOM 4004 C CA . SER A 1 510 ? -28.241 34.476 20.241 1.00 86.69 510 SER A CA 1
ATOM 4005 C C . SER A 1 510 ? -29.378 34.925 19.326 1.00 86.69 510 SER A C 1
ATOM 4007 O O . SER A 1 510 ? -30.538 34.685 19.645 1.00 86.69 510 SER A O 1
ATOM 4009 N N . ARG A 1 511 ? -29.063 35.505 18.158 1.00 86.94 511 ARG A N 1
ATOM 4010 C CA . ARG A 1 511 ? -30.082 35.850 17.153 1.00 86.94 511 ARG A CA 1
ATOM 4011 C C . ARG A 1 511 ? -30.796 34.605 16.635 1.00 86.94 511 ARG A C 1
ATOM 4013 O O . ARG A 1 511 ? -32.016 34.590 16.619 1.00 86.94 511 ARG A O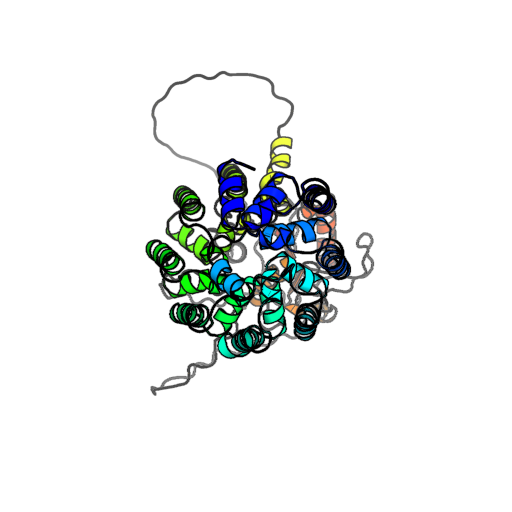 1
ATOM 4020 N N . LYS A 1 512 ? -30.059 33.550 16.262 1.00 89.12 512 LYS A N 1
ATOM 4021 C CA . LYS A 1 512 ? -30.655 32.286 15.795 1.00 89.12 512 LYS A CA 1
ATOM 4022 C C . LYS A 1 512 ? -31.601 31.694 16.842 1.00 89.12 512 LYS A C 1
ATOM 4024 O O . LYS A 1 512 ? -32.703 31.292 16.495 1.00 89.12 512 LYS A O 1
ATOM 4029 N N . THR A 1 513 ? -31.180 31.669 18.108 1.00 89.44 513 THR A N 1
ATOM 4030 C CA . THR A 1 513 ? -32.011 31.199 19.224 1.00 89.44 513 THR A CA 1
ATOM 4031 C C . THR A 1 513 ? -33.294 32.020 19.350 1.00 89.44 513 THR A C 1
ATOM 4033 O O . THR A 1 513 ? -34.361 31.428 19.459 1.00 89.44 513 THR A O 1
ATOM 4036 N N . ALA A 1 514 ? -33.202 33.354 19.317 1.00 88.56 514 ALA A N 1
ATOM 4037 C CA . ALA A 1 514 ? -34.372 34.224 19.429 1.00 88.56 514 ALA A CA 1
ATOM 4038 C C . ALA A 1 514 ? -35.384 33.948 18.307 1.00 88.56 514 ALA A C 1
ATOM 4040 O O . ALA A 1 514 ? -36.541 33.672 18.589 1.00 88.56 514 ALA A O 1
ATOM 4041 N N . VAL A 1 515 ? -34.928 33.887 17.049 1.00 88.69 515 VAL A N 1
ATOM 4042 C CA . VAL A 1 515 ? -35.823 33.624 15.908 1.00 88.69 515 VAL A CA 1
ATOM 4043 C C . VAL A 1 515 ? -36.423 32.211 15.975 1.00 88.69 515 VAL A C 1
ATOM 4045 O O . VAL A 1 515 ? -37.589 32.039 15.629 1.00 88.69 515 VAL A O 1
ATOM 4048 N N . LEU A 1 516 ? -35.668 31.199 16.435 1.00 89.56 516 LEU A N 1
ATOM 4049 C CA . LEU A 1 516 ? -36.194 29.839 16.639 1.00 89.56 516 LEU A CA 1
ATOM 4050 C C . LEU A 1 516 ? -37.337 29.824 17.653 1.00 89.56 516 LEU A C 1
ATOM 4052 O O . LEU A 1 516 ? -38.359 29.198 17.390 1.00 89.56 516 LEU A O 1
ATOM 4056 N N . LEU A 1 517 ? -37.171 30.512 18.784 1.00 89.06 517 LEU A N 1
ATOM 4057 C CA . LEU A 1 517 ? -38.193 30.580 19.825 1.00 89.06 517 LEU A CA 1
ATOM 4058 C C . LEU A 1 517 ? -39.404 31.396 19.361 1.00 89.06 517 LEU A C 1
ATOM 4060 O O . LEU A 1 517 ? -40.517 30.885 19.438 1.00 89.06 517 LEU A O 1
ATOM 4064 N N . ASP A 1 518 ? -39.192 32.577 18.778 1.00 87.62 518 ASP A N 1
ATOM 4065 C CA . ASP A 1 518 ? -40.266 33.458 18.294 1.00 87.62 518 ASP A CA 1
ATOM 4066 C C . ASP A 1 518 ? -41.098 32.824 17.167 1.00 87.62 518 ASP A C 1
ATOM 4068 O O . ASP A 1 518 ? -42.289 33.102 17.035 1.00 87.62 518 ASP A O 1
ATOM 4072 N N . SER A 1 519 ? -40.487 31.955 16.354 1.00 85.38 519 SER A N 1
ATOM 4073 C CA . SER A 1 519 ? -41.151 31.283 15.225 1.00 85.38 519 SER A CA 1
ATOM 4074 C C . SER A 1 519 ? -41.756 29.921 15.589 1.00 85.38 519 SER A C 1
ATOM 4076 O O . SER A 1 519 ? -42.185 29.188 14.695 1.00 85.38 519 SER A O 1
ATOM 4078 N N . SER A 1 520 ? -41.760 29.537 16.869 1.00 88.25 520 SER A N 1
ATOM 4079 C CA . SER A 1 520 ? -42.194 28.210 17.323 1.00 88.25 520 SER A CA 1
ATOM 4080 C C . SER A 1 520 ? -43.314 28.285 18.367 1.00 88.25 520 SER A C 1
ATOM 4082 O O . SER A 1 520 ? -43.516 29.331 18.984 1.00 88.25 520 SER A O 1
ATOM 4084 N N . PRO A 1 521 ? -44.091 27.203 18.570 1.00 89.06 521 PRO A N 1
ATOM 4085 C CA . PRO A 1 521 ? -45.177 27.203 19.547 1.00 89.06 521 PRO A CA 1
ATOM 4086 C C . PRO A 1 521 ? -44.699 27.501 20.971 1.00 89.06 521 PRO A C 1
ATOM 4088 O O . PRO A 1 521 ? -43.563 27.193 21.342 1.00 89.06 521 PRO A O 1
ATOM 4091 N N . ALA A 1 522 ? -45.588 28.055 21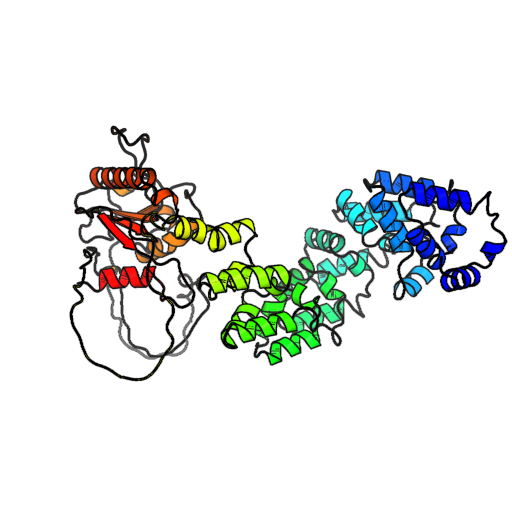.795 1.00 85.62 522 ALA A N 1
ATOM 4092 C CA . ALA A 1 522 ? -45.290 28.339 23.195 1.00 85.62 522 ALA A CA 1
ATOM 4093 C C . ALA A 1 522 ? -44.820 27.074 23.938 1.00 85.62 522 ALA A C 1
ATOM 4095 O O . ALA A 1 522 ? -45.383 25.992 23.778 1.00 85.62 522 ALA A O 1
ATOM 4096 N N . GLY A 1 523 ? -43.776 27.221 24.757 1.00 82.75 523 GLY A N 1
ATOM 4097 C CA . GLY A 1 523 ? -43.131 26.102 25.450 1.00 82.75 523 GLY A CA 1
ATOM 4098 C C . GLY A 1 523 ? -42.007 25.424 24.661 1.00 82.75 523 GLY A C 1
ATOM 4099 O O . GLY A 1 523 ? -41.393 24.498 25.186 1.00 82.75 523 GLY A O 1
ATOM 4100 N N . SER A 1 524 ? -41.709 25.878 23.438 1.00 88.19 524 SER A N 1
ATOM 4101 C CA . SER A 1 524 ? -40.542 25.411 22.679 1.00 88.19 524 SER A CA 1
ATOM 4102 C C . SER A 1 524 ? -39.228 25.749 23.383 1.00 88.19 524 SER A C 1
ATOM 4104 O O . SER A 1 524 ? -39.128 26.719 24.139 1.00 88.19 524 SER A O 1
ATOM 4106 N N . TYR A 1 525 ? -38.213 24.925 23.139 1.00 86.06 525 TYR A N 1
ATOM 4107 C CA . TYR A 1 525 ? -36.950 24.975 23.862 1.00 86.06 525 TYR A CA 1
ATOM 4108 C C . TYR A 1 525 ? -35.762 24.788 22.919 1.00 86.06 525 TYR A C 1
ATOM 4110 O O . TYR A 1 525 ? -35.732 23.862 22.107 1.00 86.06 525 TYR A O 1
ATOM 4118 N N . VAL A 1 526 ? -34.752 25.645 23.052 1.00 88.50 526 VAL A N 1
ATOM 4119 C CA . VAL A 1 526 ? -33.476 25.534 22.339 1.00 88.50 526 VAL A CA 1
ATOM 4120 C C . VAL A 1 526 ? -32.422 25.013 23.305 1.00 88.50 526 VAL A C 1
ATOM 4122 O O . VAL A 1 526 ? -32.089 25.666 24.292 1.00 88.50 526 VAL A O 1
ATOM 4125 N N . LEU A 1 527 ? -31.853 23.850 23.005 1.00 86.25 527 LEU A N 1
ATOM 4126 C CA . LEU A 1 527 ? -30.757 23.261 23.761 1.00 86.25 527 LEU A CA 1
ATOM 4127 C C . LEU A 1 527 ? -29.448 23.386 22.979 1.00 86.25 527 LEU A C 1
ATOM 4129 O O . LEU A 1 527 ? -29.254 22.749 21.941 1.00 86.25 527 LEU A O 1
ATOM 4133 N N . ARG A 1 528 ? -28.524 24.188 23.508 1.00 86.69 528 ARG A N 1
ATOM 4134 C CA . ARG A 1 528 ? -27.183 24.371 22.947 1.00 86.69 528 ARG A CA 1
ATOM 4135 C C . ARG A 1 528 ? -26.195 23.398 23.574 1.00 86.69 528 ARG A C 1
ATOM 4137 O O . ARG A 1 528 ? -25.944 23.441 24.776 1.00 86.69 528 ARG A O 1
ATOM 4144 N N . ILE A 1 529 ? -25.603 22.544 22.748 1.00 85.19 529 ILE A N 1
ATOM 4145 C CA . ILE A 1 529 ? -24.572 21.577 23.124 1.00 85.19 529 ILE A CA 1
ATOM 4146 C C . ILE A 1 529 ? -23.207 22.203 22.826 1.00 85.19 529 ILE A C 1
ATOM 4148 O O . ILE A 1 529 ? -22.827 22.370 21.666 1.00 85.19 529 ILE A O 1
ATOM 4152 N N . VAL A 1 530 ? -22.455 22.550 23.869 1.00 78.38 530 VAL A N 1
ATOM 4153 C CA . VAL A 1 530 ? -21.221 23.352 23.774 1.00 78.38 530 VAL A CA 1
ATOM 4154 C C . VAL A 1 530 ? -20.030 22.610 24.390 1.00 78.38 530 VAL A C 1
ATOM 4156 O O . VAL A 1 530 ? -20.211 21.778 25.267 1.00 78.38 530 VAL A O 1
ATOM 4159 N N . HIS A 1 531 ? -18.789 22.926 23.996 1.00 73.69 531 HIS A N 1
ATOM 4160 C CA . HIS A 1 531 ? -17.579 22.337 24.629 1.00 73.69 531 HIS A CA 1
ATOM 4161 C C . HIS A 1 531 ? -16.988 23.165 25.770 1.00 73.69 531 HIS A C 1
ATOM 4163 O O . HIS A 1 531 ? -16.037 22.748 26.427 1.00 73.69 531 HIS A O 1
ATOM 4169 N N . ALA A 1 532 ? -17.498 24.374 25.971 1.00 72.38 532 ALA A N 1
ATOM 4170 C CA . ALA A 1 532 ? -17.102 25.262 27.052 1.00 72.38 532 ALA A CA 1
ATOM 4171 C C . ALA A 1 532 ? -18.240 26.245 27.314 1.00 72.38 532 ALA A C 1
ATOM 4173 O O . ALA A 1 532 ? -18.849 26.724 26.356 1.00 72.38 532 ALA A O 1
ATOM 4174 N N . HIS A 1 533 ? -18.474 26.580 28.584 1.00 74.44 533 HIS A N 1
ATOM 4175 C CA . HIS A 1 533 ? -19.491 27.556 28.970 1.00 74.44 533 HIS A CA 1
ATOM 4176 C C . HIS A 1 533 ? -19.354 28.854 28.181 1.00 74.44 533 HIS A C 1
ATOM 4178 O O . HIS A 1 533 ? -18.308 29.519 28.214 1.00 74.44 533 HIS A O 1
ATOM 4184 N N . ARG A 1 534 ? -20.426 29.245 27.490 1.00 70.50 534 ARG A N 1
ATOM 4185 C CA . ARG A 1 534 ? -20.420 30.444 26.649 1.00 70.50 534 ARG A CA 1
ATOM 4186 C C . ARG A 1 534 ? -20.861 31.686 27.415 1.00 70.50 534 ARG A C 1
ATOM 4188 O O . ARG A 1 534 ? -20.640 32.787 26.898 1.00 70.50 534 ARG A O 1
ATOM 4195 N N . ARG A 1 535 ? -21.363 31.514 28.650 1.00 66.94 535 ARG A N 1
ATOM 4196 C CA . ARG A 1 535 ? -21.965 32.561 29.499 1.00 66.94 535 ARG A CA 1
ATOM 4197 C C . ARG A 1 535 ? -23.073 33.312 28.751 1.00 66.94 535 ARG A C 1
ATOM 4199 O O . ARG A 1 535 ? -23.107 34.537 28.776 1.00 66.94 535 ARG A O 1
ATOM 4206 N N . LEU A 1 536 ? -23.895 32.576 28.002 1.00 66.00 536 LEU A N 1
ATOM 4207 C CA . LEU A 1 536 ? -25.136 33.118 27.456 1.00 66.00 536 LEU A CA 1
ATOM 4208 C C . LEU A 1 536 ? -26.107 33.296 28.628 1.00 66.00 536 LEU A C 1
ATOM 4210 O O . LEU A 1 536 ? -26.144 32.444 29.516 1.00 66.00 536 LEU A O 1
ATOM 4214 N N . GLU A 1 537 ? -26.851 34.397 28.657 1.00 62.31 537 GLU A N 1
ATOM 4215 C CA . GLU A 1 537 ? -27.942 34.547 29.619 1.00 62.31 537 GLU A CA 1
ATOM 4216 C C . GLU A 1 537 ? -29.012 33.507 29.277 1.00 62.31 537 GLU A C 1
ATOM 4218 O O . GLU A 1 537 ? -29.600 33.537 28.196 1.00 62.31 537 GLU A O 1
ATOM 4223 N N . LEU A 1 538 ? -29.190 32.524 30.162 1.00 58.84 538 LEU A N 1
ATOM 4224 C CA . LEU A 1 538 ? -30.195 31.479 30.007 1.00 58.84 538 LEU A CA 1
ATOM 4225 C C . LEU A 1 538 ? -31.562 32.100 30.316 1.00 58.84 538 LEU A C 1
ATOM 4227 O O . LEU A 1 538 ? -31.926 32.268 31.479 1.00 58.84 538 LEU A O 1
ATOM 4231 N N . SER A 1 539 ? -32.285 32.504 29.274 1.00 62.69 539 SER A N 1
ATOM 4232 C CA . SER A 1 539 ? -33.679 32.932 29.373 1.00 62.69 539 SER A CA 1
ATOM 4233 C C . SER A 1 539 ? -34.615 31.723 29.458 1.00 62.69 539 SER A C 1
ATOM 4235 O O . SER A 1 539 ? -34.223 30.586 29.181 1.00 62.69 539 SER A O 1
ATOM 4237 N N . CYS A 1 540 ? -35.888 31.961 29.781 1.00 61.25 540 CYS A N 1
ATOM 4238 C CA . CYS A 1 540 ? -36.926 30.955 29.559 1.00 61.25 540 CYS A CA 1
ATOM 4239 C C . CYS A 1 540 ? -36.870 30.473 28.089 1.00 61.25 540 CYS A C 1
ATOM 4241 O O . CYS A 1 540 ? -36.774 31.287 27.172 1.00 61.25 540 CYS A O 1
ATOM 4243 N N . GLY A 1 541 ? -36.809 29.155 27.869 1.00 69.44 541 GLY A N 1
ATOM 4244 C CA . GLY A 1 541 ? -36.701 28.555 26.529 1.00 69.44 541 GLY A CA 1
ATOM 4245 C C . GLY A 1 541 ? -35.281 28.316 25.984 1.00 69.44 541 GLY A C 1
ATOM 4246 O O . GLY A 1 541 ? -35.159 27.755 24.899 1.00 69.44 541 GLY A O 1
ATOM 4247 N N . LEU A 1 542 ? -34.206 28.682 26.697 1.00 80.56 542 LEU A N 1
ATOM 4248 C CA . LEU A 1 542 ? -32.821 28.393 26.287 1.00 80.56 542 LEU A CA 1
ATOM 4249 C C . LEU A 1 542 ? -32.065 27.609 27.366 1.00 80.56 542 LEU A C 1
ATOM 4251 O O . LEU A 1 542 ? -31.928 28.063 28.500 1.00 80.56 542 LEU A O 1
ATOM 4255 N N . GLY A 1 543 ? -31.494 26.471 26.974 1.00 77.56 543 GLY A N 1
ATOM 4256 C CA . GLY A 1 543 ? -30.586 25.672 27.791 1.00 77.56 543 GLY A CA 1
ATOM 4257 C C . GLY A 1 543 ? -29.192 25.590 27.181 1.00 77.56 543 GLY A C 1
ATOM 4258 O O . GLY A 1 543 ? -29.029 25.526 25.963 1.00 77.56 543 GLY A O 1
ATOM 4259 N N . GLU A 1 544 ? -28.173 25.543 28.035 1.00 77.94 544 GLU A N 1
ATOM 4260 C CA . GLU A 1 544 ? -26.798 25.234 27.644 1.00 77.94 544 GLU A CA 1
ATOM 4261 C C . GLU A 1 544 ? -26.361 23.949 28.346 1.00 77.94 544 GLU A C 1
ATOM 4263 O O . GLU A 1 544 ? -26.409 23.845 29.571 1.00 77.94 544 GLU A O 1
ATOM 4268 N N . VAL A 1 545 ? -25.885 22.986 27.563 1.00 74.06 545 VAL A N 1
ATOM 4269 C CA . VAL A 1 545 ? -25.246 21.772 28.058 1.00 74.06 545 VAL A CA 1
ATOM 4270 C C . VAL A 1 545 ? -23.797 21.780 27.613 1.00 74.06 545 VAL A C 1
ATOM 4272 O O . VAL A 1 545 ? -23.487 21.727 26.421 1.00 74.06 545 VAL A O 1
ATOM 4275 N N . VAL A 1 546 ? -22.893 21.812 28.590 1.00 69.38 546 VAL A N 1
ATOM 4276 C CA . VAL A 1 546 ? -21.466 21.653 28.329 1.00 69.38 546 VAL A CA 1
ATOM 4277 C C . VAL A 1 546 ? -21.147 20.170 28.237 1.00 69.38 546 VAL A C 1
ATOM 4279 O O . VAL A 1 546 ? -21.176 19.448 29.232 1.00 69.38 546 VAL A O 1
ATOM 4282 N N . VAL A 1 547 ? -20.827 19.713 27.033 1.00 66.88 547 VAL A N 1
ATOM 4283 C CA . VAL A 1 547 ? -20.251 18.392 26.804 1.00 66.88 547 VAL A CA 1
ATOM 4284 C C . VAL A 1 547 ? -18.739 18.519 26.747 1.00 66.88 547 VAL A C 1
ATOM 4286 O O . VAL A 1 547 ? -18.191 19.276 25.952 1.00 66.88 547 VAL A O 1
ATOM 4289 N N . ASP A 1 548 ? -18.035 17.752 27.572 1.00 55.91 548 ASP A N 1
ATOM 4290 C CA . ASP A 1 548 ? -16.584 17.680 27.445 1.00 55.91 548 ASP A CA 1
ATOM 4291 C C . ASP A 1 548 ? -16.202 17.153 26.051 1.00 55.91 548 ASP A C 1
ATOM 4293 O O . ASP A 1 548 ? -16.829 16.196 25.565 1.00 55.91 548 ASP A O 1
ATOM 4297 N N . PRO A 1 549 ? -15.132 17.681 25.425 1.00 55.28 549 PRO A N 1
ATOM 4298 C CA . PRO A 1 549 ? -14.536 17.029 24.273 1.00 55.28 549 PRO A CA 1
ATOM 4299 C C . PRO A 1 549 ? -14.153 15.611 24.693 1.00 55.28 549 PRO A C 1
ATOM 4301 O O . PRO A 1 549 ? -13.337 15.422 25.594 1.00 55.28 549 PRO A O 1
ATOM 4304 N N . TRP A 1 550 ? -14.785 14.614 24.069 1.00 47.41 550 TRP A N 1
ATOM 4305 C CA . TRP A 1 550 ? -14.701 13.226 24.512 1.00 47.41 550 TRP A CA 1
ATOM 4306 C C . TRP A 1 550 ? -13.242 12.770 24.656 1.00 47.41 550 TRP A C 1
ATOM 4308 O O . TRP A 1 550 ? -12.483 12.717 23.678 1.00 47.41 550 TRP A O 1
ATOM 4318 N N . LYS A 1 551 ? -12.857 12.439 25.894 1.00 42.47 551 LYS A N 1
ATOM 4319 C CA . LYS A 1 551 ? -11.573 11.827 26.243 1.00 42.47 551 LYS A CA 1
ATOM 4320 C C . LYS A 1 551 ? -11.812 10.348 26.560 1.00 42.47 551 LYS A C 1
ATOM 4322 O O . LYS A 1 551 ? -12.763 10.027 27.270 1.00 42.47 551 LYS A O 1
ATOM 4327 N N . PRO A 1 552 ? -10.963 9.425 26.080 1.00 35.78 552 PRO A N 1
ATOM 4328 C CA . PRO A 1 552 ? -11.070 8.018 26.451 1.00 35.78 552 PRO A CA 1
ATOM 4329 C C . PRO A 1 552 ? -11.007 7.855 27.978 1.00 35.78 552 PRO A C 1
ATOM 4331 O O . PRO A 1 552 ? -10.021 8.275 28.581 1.00 35.78 552 PRO A O 1
ATOM 4334 N N . GLY A 1 553 ? -12.043 7.256 28.573 1.00 45.12 553 GLY A N 1
ATOM 4335 C CA . GLY A 1 553 ? -12.203 7.099 30.026 1.00 45.12 553 GLY A CA 1
ATOM 4336 C C . GLY A 1 553 ? -13.280 7.995 30.649 1.00 45.12 553 GLY A C 1
ATOM 4337 O O . GLY A 1 553 ? -13.647 7.766 31.794 1.00 45.12 553 GLY A O 1
ATOM 4338 N N . HIS A 1 554 ? -13.814 8.976 29.913 1.00 44.94 554 HIS A N 1
ATOM 4339 C CA . HIS A 1 554 ? -15.048 9.652 30.315 1.00 44.94 554 HIS A CA 1
ATOM 4340 C C . HIS A 1 554 ? -16.237 8.729 30.018 1.00 44.94 554 HIS A C 1
ATOM 4342 O O . HIS A 1 554 ? -16.320 8.175 28.914 1.00 44.94 554 HIS A O 1
ATOM 4348 N N . ASP A 1 555 ? -17.173 8.608 30.963 1.00 45.38 555 ASP A N 1
ATOM 4349 C CA . ASP A 1 555 ? -18.523 8.134 30.644 1.00 45.38 555 ASP A CA 1
ATOM 4350 C C . ASP A 1 555 ? -19.072 8.963 29.474 1.00 45.38 555 ASP A C 1
ATOM 4352 O O . ASP A 1 555 ? -18.733 10.150 29.376 1.00 45.38 555 ASP A O 1
ATOM 4356 N N . PRO A 1 556 ? -19.879 8.387 28.561 1.00 49.78 556 PRO A N 1
ATOM 4357 C CA . PRO A 1 556 ? -20.386 9.123 27.409 1.00 49.78 556 PRO A CA 1
ATOM 4358 C C . PRO A 1 556 ? -21.031 10.438 27.870 1.00 49.78 556 PRO A C 1
ATOM 4360 O O . PRO A 1 556 ? -22.061 10.428 28.540 1.00 49.78 556 PRO A O 1
ATOM 4363 N N . SER A 1 557 ? -20.397 11.571 27.548 1.00 49.94 557 SER A N 1
ATOM 4364 C CA . SER A 1 557 ? -20.735 12.874 28.139 1.00 49.94 557 SER A CA 1
ATOM 4365 C C . SER A 1 557 ? -22.123 13.343 27.740 1.00 49.94 557 SER A C 1
ATOM 4367 O O . SER A 1 557 ? -22.782 14.002 28.525 1.00 49.94 557 SER A O 1
ATOM 4369 N N . LEU A 1 558 ? -22.594 12.944 26.560 1.00 46.38 558 LEU A N 1
ATOM 4370 C CA . LEU A 1 558 ? -23.943 13.239 26.097 1.00 46.38 558 LEU A CA 1
ATOM 4371 C C . LEU A 1 558 ? -24.999 12.464 26.890 1.00 46.38 558 LEU A C 1
ATOM 4373 O O . LEU A 1 558 ? -25.998 13.036 27.296 1.00 46.38 558 LEU A O 1
ATOM 4377 N N . VAL A 1 559 ? -24.736 11.184 27.170 1.00 46.62 559 VAL A N 1
ATOM 4378 C CA . VAL A 1 559 ? -25.605 10.324 27.985 1.00 46.62 559 VAL A CA 1
ATOM 4379 C C . VAL A 1 559 ? -25.589 10.803 29.432 1.00 46.62 559 VAL A C 1
ATOM 4381 O O . VAL A 1 559 ? -26.643 10.943 30.030 1.00 46.62 559 VAL A O 1
ATOM 4384 N N . LYS A 1 560 ? -24.418 11.149 29.976 1.00 46.12 560 LYS A N 1
ATOM 4385 C CA . LYS A 1 560 ? -24.279 11.729 31.316 1.00 46.12 560 LYS A CA 1
ATOM 4386 C C . LYS A 1 560 ? -24.921 13.113 31.427 1.00 46.12 560 LYS A C 1
ATOM 4388 O O . LYS A 1 560 ? -25.535 13.387 32.443 1.00 46.12 560 LYS A O 1
ATOM 4393 N N . ALA A 1 561 ? -24.813 13.966 30.412 1.00 45.66 561 ALA A N 1
ATOM 4394 C CA . ALA A 1 561 ? -25.449 15.280 30.402 1.00 45.66 561 ALA A CA 1
ATOM 4395 C C . ALA A 1 561 ? -26.974 15.183 30.273 1.00 45.66 561 ALA A C 1
ATOM 4397 O O . ALA A 1 561 ? -27.682 15.875 30.998 1.00 45.66 561 ALA A O 1
ATOM 4398 N N . LEU A 1 562 ? -27.470 14.267 29.432 1.00 45.03 562 LEU A N 1
ATOM 4399 C CA . LEU A 1 562 ? -28.879 13.874 29.411 1.00 45.03 562 LEU A CA 1
ATOM 4400 C C . LEU A 1 562 ? -29.303 13.384 30.797 1.00 45.03 562 LEU A C 1
ATOM 4402 O O . LEU A 1 562 ? -30.207 13.959 31.387 1.00 45.03 562 LEU A O 1
ATOM 4406 N N . PHE A 1 563 ? -28.604 12.402 31.372 1.00 43.44 563 PHE A N 1
ATOM 4407 C CA . PHE A 1 563 ? -28.933 11.857 32.690 1.00 43.44 563 PHE A CA 1
ATOM 4408 C C . PHE A 1 563 ? -28.862 12.900 33.804 1.00 43.44 563 PHE A C 1
ATOM 4410 O O . PHE A 1 563 ? -29.746 12.918 34.643 1.00 43.44 563 PHE A O 1
ATOM 4417 N N . MET A 1 564 ? -27.875 13.794 33.833 1.00 40.75 564 MET A N 1
ATOM 4418 C CA . MET A 1 564 ? -27.772 14.837 34.862 1.00 40.75 564 MET A CA 1
ATOM 4419 C C . MET A 1 564 ? -28.888 15.878 34.740 1.00 40.75 564 MET A C 1
ATOM 4421 O O . MET A 1 564 ? -29.393 16.346 35.757 1.00 40.75 564 MET A O 1
ATOM 4425 N N . SER A 1 565 ? -29.321 16.189 33.516 1.00 41.44 565 SER A N 1
ATOM 4426 C CA . SER A 1 565 ? -30.502 17.023 33.295 1.00 41.44 565 SER A CA 1
ATOM 4427 C C . SER A 1 565 ? -31.810 16.310 33.654 1.00 41.44 565 SER A C 1
ATOM 4429 O O . SER A 1 565 ? -32.769 16.981 34.018 1.00 41.44 565 SER A O 1
ATOM 4431 N N . LEU A 1 566 ? -31.852 14.980 33.545 1.00 35.41 566 LEU A N 1
ATOM 4432 C CA . LEU A 1 566 ? -33.014 14.135 33.847 1.00 35.41 566 LEU A CA 1
ATOM 4433 C C . LEU A 1 566 ? -33.099 13.710 35.324 1.00 35.41 566 LEU A C 1
ATOM 4435 O O . LEU A 1 566 ? -34.168 13.358 35.799 1.00 35.41 566 LEU A O 1
ATOM 4439 N N . SER A 1 567 ? -31.979 13.731 36.052 1.00 31.86 567 SER A N 1
ATOM 4440 C CA . SER A 1 567 ? -31.879 13.331 37.471 1.00 31.86 567 SER A CA 1
ATOM 4441 C C . SER A 1 567 ? -32.094 14.501 38.436 1.00 31.86 567 SER A C 1
ATOM 4443 O O . SER A 1 567 ? -31.838 14.367 39.629 1.00 31.86 567 SER A O 1
ATOM 4445 N N . SER A 1 568 ? -32.476 15.667 37.911 1.00 31.50 568 SER A N 1
ATOM 4446 C CA . SER A 1 568 ? -32.790 16.866 38.697 1.00 31.50 568 SER A CA 1
ATOM 4447 C C . SER A 1 568 ? -34.306 17.050 38.898 1.00 31.50 568 SER A C 1
ATOM 4449 O O . SER A 1 568 ? -34.731 18.152 39.239 1.00 31.50 568 SER A O 1
ATOM 4451 N N . CYS A 1 569 ? -35.098 15.994 38.670 1.00 30.91 569 CYS A N 1
ATOM 4452 C CA . CYS A 1 569 ? -36.515 15.891 39.031 1.00 30.91 569 CYS A CA 1
ATOM 4453 C C . CYS A 1 569 ? -36.681 15.157 40.362 1.00 30.91 569 CYS A C 1
ATOM 4455 O O . CYS A 1 569 ? -36.017 14.106 40.532 1.00 30.91 569 CYS A O 1
#

Organism: Symbiodinium microadriaticum (NCBI:txid2951)

pLDDT: mean 72.48, std 23.47, range [21.09, 98.0]